Protein 8DVH (pdb70)

Organism: Bacillus subtilis (strain 168) (NCBI:txid224308)

Foldseek 3Di:
DAWAWEKDDDPDQAMATWGKDKDKDFAPPQAAEEEEQADQKDWDDDPVDIDMDGFLAVVLVVLLCLQCVVVVDDNSRIHMYIYGDDDHHDTHQFCSLVRNLNVVCNVVVQGWAPLEYETFHAGNPFFTHADPNVPNRVVNSQVVRRQEYEGAQVPDDPCVVVDPRHHYHHGTGSVVVCVPTGDFDDDPPDPDTDDD/DDFFALWAWEKDADPAQAIAIFTKGKAKDFDPPQAAEEEEQEQQKDWDDDPPDIDMDGFLAVVLVVLLCLLCVVVVDDNSRIHMYMYRPDNHYDGHQFCSLVNSLSVVRNVVVFGWAPLEYETFHAGSPFFTDADPPVPSRVVNSVVVRRQEYEGAQVVDDPVVVVDPRHHYHHGGGSVVVNVVITDD

B-factor: mean 47.38, std 13.87, range [25.39, 100.22]

CATH classification: 3.30.230.10

Solvent-accessible surface area: 19074 Å² total; per-residue (Å²): 76,36,62,0,17,2,13,28,60,141,54,125,118,46,21,34,37,39,99,1,4,1,5,29,43,80,33,74,80,171,20,59,69,39,18,4,17,7,0,56,29,8,33,54,29,65,196,108,169,68,106,164,111,111,1,65,4,81,22,7,8,64,44,0,20,42,2,0,124,99,73,74,24,124,7,60,68,50,22,3,10,0,4,8,39,38,41,121,24,30,56,16,45,21,19,0,0,0,3,0,0,6,0,25,11,22,30,81,167,20,54,26,34,120,49,2,0,1,1,0,58,1,19,97,119,7,67,5,71,59,20,50,27,10,49,12,5,0,115,12,0,89,162,68,45,9,137,54,0,1,0,0,104,112,18,93,81,81,86,7,183,146,40,108,62,18,94,42,31,33,4,111,43,3,95,66,0,3,85,66,0,18,55,75,17,92,63,136,191,101,128,139,115,92,142,122,187,91,58,92,62,0,42,2,15,2,10,28,56,201,45,122,138,65,27,53,47,39,101,0,74,10,56,28,80,88,28,177,117,138,21,59,65,83,20,62,22,20,30,101,87,46,75,80,54,92,186,56,103,39,28,87,9,34,1,38,4,66,6,6,4,37,8,0,29,20,2,0,54,72,71,65,22,123,11,36,71,54,32,2,75,0,35,6,72,83,67,96,110,28,62,14,30,21,20,0,0,0,2,0,0,0,0,28,0,12,23,85,162,43,37,2,26,61,48,0,0,1,0,0,13,1,0,0,54,12,65,4,50,60,22,48,28,10,59,17,5,0,118,9,0,90,164,69,60,9,145,46,0,0,0,0,107,112,17,92,75,76,87,8,174,158,36,116,64,17,92,47,33,33,3,116,42,4,92,73,0,5,103,67,1,44,47,190

Secondary structure (DSSP, 8-state):
-EEEEEEEEETTTEEEEEEEEEEEEE-SSS-EEEEESB--EEEEE-SSSEEEEE-HHHHHHHHHHHHHHHTT--GGGEEEEEE--SSS-B--STTHHHHHHHHHHHHH---B-TTEEE--EE-TTSBEEP-S-HHHHHHHHHHTT-SEEEEEGGG--GGGGG--SSEEEEESBHHHHHHHHBPPPP-TT-SS----/---BTTEEEEEEESSTT-EEEEEEEEEEEE-SSS-EEEEESB-SEEEEE-SSEEEEEE-HHHHHHHHHHHHHHHTT--GGGEEEEEE-TT---B--STTHHHHHHHHHHHHHT-PBPTTEEE--EE-TTSBEEP-S-HHHHHHHHHHTT-SEEEEEGGG--GGGGG--SSEEEEESBHHHHHHHHB--

Radius of gyration: 22.06 Å; Cα contacts (8 Å, |Δi|>4): 918; chains: 2; bounding box: 58×53×51 Å

Structure (mmCIF, N/CA/C/O backbone):
data_8DVH
#
_entry.id   8DVH
#
_cell.length_a   89.892
_cell.length_b   89.892
_cell.length_c   83.950
_cell.angle_alpha   90.000
_cell.angle_beta   90.000
_cell.angle_gamma   120.000
#
_symmetry.space_group_name_H-M   'P 63'
#
loop_
_entity.id
_entity.type
_entity.pdbx_description
1 polymer 'Lon protease 2'
2 non-polymer N-[(1R)-1-(DIHYDROXYBORYL)-3-METHYLBUTYL]-N-(PYRAZIN-2-YLCARBONYL)-L-PHENYLALANINAMIDE
3 non-polymer 'SODIUM ION'
4 water water
#
loop_
_atom_site.group_PDB
_atom_site.id
_atom_site.type_symbol
_atom_site.label_atom_id
_atom_site.label_alt_id
_atom_site.label_comp_id
_atom_site.label_asym_id
_atom_site.label_entity_id
_atom_site.label_seq_id
_atom_site.pdbx_PDB_ins_code
_atom_site.Cartn_x
_atom_site.Cartn_y
_atom_site.Cartn_z
_atom_site.occupancy
_atom_site.B_iso_or_equiv
_atom_site.auth_seq_id
_atom_site.auth_comp_id
_atom_site.auth_asym_id
_atom_site.auth_atom_id
_atom_site.pdbx_PDB_model_num
ATOM 1 N N . VAL A 1 6 ? 27.129 0.262 31.024 1.00 57.47 352 VAL A N 1
ATOM 2 C CA . VAL A 1 6 ? 27.760 0.611 32.336 1.00 53.75 352 VAL A CA 1
ATOM 3 C C . VAL A 1 6 ? 27.994 -0.680 33.141 1.00 53.27 352 VAL A C 1
ATOM 4 O O . VAL A 1 6 ? 27.010 -1.317 33.580 1.00 56.41 352 VAL A O 1
ATOM 8 N N . GLY A 1 7 ? 29.252 -1.054 33.337 1.00 49.57 353 GLY A N 1
ATOM 9 C CA . GLY A 1 7 ? 29.627 -2.329 33.970 1.00 48.08 353 GLY A CA 1
ATOM 10 C C . GLY A 1 7 ? 29.909 -2.127 35.453 1.00 45.21 353 GLY A C 1
ATOM 11 O O . GLY A 1 7 ? 30.210 -0.961 35.878 1.00 41.22 353 GLY A O 1
ATOM 12 N N . ILE A 1 8 ? 29.801 -3.218 36.208 1.00 42.08 354 ILE A N 1
ATOM 13 C CA . ILE A 1 8 ? 30.025 -3.261 37.670 1.00 40.19 354 ILE A CA 1
ATOM 14 C C . ILE A 1 8 ? 31.223 -4.175 37.909 1.00 37.51 354 ILE A C 1
ATOM 15 O O . ILE A 1 8 ? 31.272 -5.290 37.355 1.00 35.80 354 ILE A O 1
ATOM 20 N N . VAL A 1 9 ? 32.115 -3.728 38.784 1.00 34.08 355 VAL A N 1
ATOM 21 C CA . VAL A 1 9 ? 33.139 -4.606 39.372 1.00 33.69 355 VAL A CA 1
ATOM 22 C C . VAL A 1 9 ? 33.000 -4.541 40.895 1.00 32.42 355 VAL A C 1
ATOM 23 O O . VAL A 1 9 ? 32.791 -3.434 41.459 1.00 31.97 355 VAL A O 1
ATOM 27 N N . ASN A 1 10 ? 33.113 -5.698 41.534 1.00 31.57 356 ASN A N 1
ATOM 28 C CA . ASN A 1 10 ? 33.031 -5.840 43.006 1.00 31.36 356 ASN A CA 1
ATOM 29 C C . ASN A 1 10 ? 34.423 -5.620 43.608 1.00 30.37 356 ASN A C 1
ATOM 30 O O . ASN A 1 10 ? 35.280 -6.543 43.520 1.00 30.61 356 ASN A O 1
ATOM 35 N N . GLY A 1 11 ? 34.638 -4.424 44.164 1.00 29.25 357 GLY A N 1
ATOM 36 C CA . GLY A 1 11 ? 35.831 -4.049 44.914 1.00 28.78 357 GLY A CA 1
ATOM 37 C C . GLY A 1 11 ? 35.541 -4.236 46.384 1.00 28.69 357 GLY A C 1
ATOM 38 O O . GLY A 1 11 ? 34.414 -4.572 46.718 1.00 29.38 357 GLY A O 1
ATOM 39 N N . LEU A 1 12 ? 36.543 -4.043 47.196 1.00 28.68 358 LEU A N 1
ATOM 40 C CA . LEU A 1 12 ? 36.522 -4.328 48.650 1.00 28.99 358 LEU A CA 1
ATOM 41 C C . LEU A 1 12 ? 37.234 -3.198 49.371 1.00 29.06 358 LEU A C 1
ATOM 42 O O . LEU A 1 12 ? 38.306 -2.734 48.908 1.00 29.26 358 LEU A O 1
ATOM 47 N N . ALA A 1 13 ? 36.768 -2.880 50.573 1.00 29.89 359 ALA A N 1
ATOM 48 C CA . ALA A 1 13 ? 37.368 -1.823 51.398 1.00 30.52 359 ALA A CA 1
ATOM 49 C C . ALA A 1 13 ? 37.374 -2.284 52.845 1.00 32.01 359 ALA A C 1
ATOM 50 O O . ALA A 1 13 ? 36.580 -3.156 53.194 1.00 31.46 359 ALA A O 1
ATOM 52 N N . VAL A 1 14 ? 38.238 -1.657 53.631 1.00 34.24 360 VAL A N 1
ATOM 53 C CA . VAL A 1 14 ? 38.366 -1.918 55.088 1.00 36.53 360 VAL A CA 1
ATOM 54 C C . VAL A 1 14 ? 38.244 -0.557 55.756 1.00 39.20 360 VAL A C 1
ATOM 55 O O . VAL A 1 14 ? 38.707 0.458 55.180 1.00 37.82 360 VAL A O 1
ATOM 59 N N . TYR A 1 15 ? 37.494 -0.512 56.848 1.00 43.82 361 TYR A N 1
ATOM 60 C CA . TYR A 1 15 ? 37.314 0.711 57.659 1.00 49.09 361 TYR A CA 1
ATOM 61 C C . TYR A 1 15 ? 37.549 0.265 59.095 1.00 51.67 361 TYR A C 1
ATOM 62 O O . TYR A 1 15 ? 36.892 -0.677 59.500 1.00 52.67 361 TYR A O 1
ATOM 71 N N . GLY A 1 16 ? 38.594 0.778 59.734 1.00 58.57 362 GLY A N 1
ATOM 72 C CA . GLY A 1 16 ? 39.057 0.284 61.046 1.00 64.20 362 GLY A CA 1
ATOM 73 C C . GLY A 1 16 ? 39.574 -1.149 60.957 1.00 66.46 362 GLY A C 1
ATOM 74 O O . GLY A 1 16 ? 39.433 -1.829 59.938 1.00 71.23 362 GLY A O 1
ATOM 75 N N . PRO A 1 17 ? 40.107 -1.688 62.071 1.00 71.00 363 PRO A N 1
ATOM 76 C CA . PRO A 1 17 ? 40.955 -2.881 62.023 1.00 69.07 363 PRO A CA 1
ATOM 77 C C . PRO A 1 17 ? 40.341 -4.112 61.333 1.00 66.10 363 PRO A C 1
ATOM 78 O O . PRO A 1 17 ? 41.086 -4.839 60.682 1.00 67.90 363 PRO A O 1
ATOM 82 N N . ASN A 1 18 ? 39.031 -4.345 61.498 1.00 60.26 364 ASN A N 1
ATOM 83 C CA . ASN A 1 18 ? 38.411 -5.659 61.183 1.00 56.53 364 ASN A CA 1
ATOM 84 C C . ASN A 1 18 ? 37.064 -5.533 60.482 1.00 50.52 364 ASN A C 1
ATOM 85 O O . ASN A 1 18 ? 36.377 -6.561 60.446 1.00 49.07 364 ASN A O 1
ATOM 90 N N . SER A 1 19 ? 36.672 -4.356 59.988 1.00 46.80 365 SER A N 1
ATOM 91 C CA . SER A 1 19 ? 35.387 -4.201 59.264 1.00 46.05 365 SER A CA 1
ATOM 92 C C . SER A 1 19 ? 35.688 -4.087 57.757 1.00 42.84 365 SER A C 1
ATOM 93 O O . SER A 1 19 ? 36.572 -3.301 57.393 1.00 41.91 365 SER A O 1
ATOM 96 N N . GLY A 1 20 ? 35.050 -4.921 56.945 1.00 40.30 366 GLY A N 1
ATOM 97 C CA . GLY A 1 20 ? 35.208 -4.888 55.480 1.00 38.50 366 GLY A CA 1
ATOM 98 C C . GLY A 1 20 ? 33.892 -4.496 54.834 1.00 37.27 366 GLY A C 1
ATOM 99 O O . GLY A 1 20 ? 32.800 -4.715 55.445 1.00 36.51 366 GLY A O 1
ATOM 100 N N . SER A 1 21 ? 33.939 -4.086 53.578 1.00 35.65 367 SER A N 1
ATOM 101 C CA . SER A 1 21 ? 32.702 -3.934 52.789 1.00 35.80 367 SER A CA 1
ATOM 102 C C . SER A 1 21 ? 33.015 -4.216 51.322 1.00 34.57 367 SER A C 1
ATOM 103 O O . SER A 1 21 ? 34.160 -4.012 50.898 1.00 32.68 367 SER A O 1
ATOM 106 N N . LEU A 1 22 ? 32.018 -4.681 50.606 1.00 34.67 368 LEU A N 1
ATOM 107 C CA . LEU A 1 22 ? 32.114 -4.885 49.150 1.00 34.68 368 LEU A CA 1
ATOM 108 C C . LEU A 1 22 ? 31.519 -3.628 48.512 1.00 34.69 368 LEU A C 1
ATOM 109 O O . LEU A 1 22 ? 30.484 -3.174 49.006 1.00 34.89 368 LEU A O 1
ATOM 114 N N . LEU A 1 23 ? 32.198 -3.064 47.515 1.00 34.37 369 LEU A N 1
ATOM 115 C CA . LEU A 1 23 ? 31.764 -1.842 46.812 1.00 35.46 369 LEU A CA 1
ATOM 116 C C . LEU A 1 23 ? 31.468 -2.255 45.378 1.00 35.69 369 LEU A C 1
ATOM 117 O O . LEU A 1 23 ? 32.390 -2.824 44.722 1.00 32.91 369 LEU A O 1
ATOM 122 N N . GLU A 1 24 ? 30.273 -1.920 44.901 1.00 35.95 370 GLU A N 1
ATOM 123 C CA . GLU A 1 24 ? 29.893 -2.151 43.494 1.00 37.40 370 GLU A CA 1
ATOM 124 C C . GLU A 1 24 ? 30.369 -0.943 42.697 1.00 35.54 370 GLU A C 1
ATOM 125 O O . GLU A 1 24 ? 29.567 0.006 42.514 1.00 38.40 370 GLU A O 1
ATOM 131 N N . ILE A 1 25 ? 31.595 -1.000 42.193 1.00 32.66 371 ILE A N 1
ATOM 132 C CA . ILE A 1 25 ? 32.227 0.117 41.453 1.00 31.65 371 ILE A CA 1
ATOM 133 C C . ILE A 1 25 ? 31.623 0.152 40.053 1.00 32.34 371 ILE A C 1
ATOM 134 O O . ILE A 1 25 ? 31.647 -0.893 39.378 1.00 33.65 371 ILE A O 1
ATOM 139 N N . GLU A 1 26 ? 31.166 1.318 39.622 1.00 32.77 372 GLU A N 1
ATOM 140 C CA . GLU A 1 26 ? 30.504 1.495 38.307 1.00 33.83 372 GLU A CA 1
ATOM 141 C C . GLU A 1 26 ? 31.520 2.069 37.322 1.00 32.88 372 GLU A C 1
ATOM 142 O O . GLU A 1 26 ? 32.243 3.048 37.654 1.00 30.45 372 GLU A O 1
ATOM 148 N N . VAL A 1 27 ? 31.541 1.536 36.110 1.00 33.11 373 VAL A N 1
ATOM 149 C CA . VAL A 1 27 ? 32.525 1.971 35.097 1.00 34.02 373 VAL A CA 1
ATOM 150 C C . VAL A 1 27 ? 31.755 2.214 33.807 1.00 35.32 373 VAL A C 1
ATOM 151 O O . VAL A 1 27 ? 31.083 1.254 33.329 1.00 35.05 373 VAL A O 1
ATOM 155 N N . SER A 1 28 ? 31.746 3.466 33.367 1.00 34.01 374 SER A N 1
ATOM 156 C CA . SER A 1 28 ? 31.170 3.895 32.079 1.00 35.85 374 SER A CA 1
ATOM 157 C C . SER A 1 28 ? 32.321 4.233 31.148 1.00 36.38 374 SER A C 1
ATOM 158 O O . SER A 1 28 ? 33.199 5.006 31.540 1.00 35.11 374 SER A O 1
ATOM 161 N N . VAL A 1 29 ? 32.316 3.658 29.949 1.00 38.28 375 VAL A N 1
ATOM 162 C CA . VAL A 1 29 ? 33.325 3.969 28.916 1.00 41.43 375 VAL A CA 1
ATOM 163 C C . VAL A 1 29 ? 32.531 4.227 27.633 1.00 43.95 375 VAL A C 1
ATOM 164 O O . VAL A 1 29 ? 31.739 3.361 27.289 1.00 43.14 375 VAL A O 1
ATOM 168 N N . THR A 1 30 ? 32.664 5.412 27.057 1.00 46.93 376 THR A N 1
ATOM 169 C CA . THR A 1 30 ? 31.979 5.829 25.799 1.00 50.26 376 THR A CA 1
ATOM 170 C C . THR A 1 30 ? 33.031 6.386 24.846 1.00 50.60 376 THR A C 1
ATOM 171 O O . THR A 1 30 ? 34.054 6.889 25.327 1.00 49.73 376 THR A O 1
ATOM 175 N N . ALA A 1 31 ? 32.788 6.294 23.535 1.00 54.74 377 ALA A N 1
ATOM 176 C CA . ALA A 1 31 ? 33.638 6.911 22.488 1.00 56.49 377 ALA A CA 1
ATOM 177 C C . ALA A 1 31 ? 33.886 8.381 22.858 1.00 58.43 377 ALA A C 1
ATOM 178 O O . ALA A 1 31 ? 32.917 9.068 23.228 1.00 60.98 377 ALA A O 1
ATOM 180 N N . ALA A 1 32 ? 35.131 8.851 22.806 1.00 60.35 378 ALA A N 1
ATOM 181 C CA . ALA A 1 32 ? 35.511 10.197 23.278 1.00 63.09 378 ALA A CA 1
ATOM 182 C C . ALA A 1 32 ? 34.675 11.263 22.556 1.00 68.44 378 ALA A C 1
ATOM 183 O O . ALA A 1 32 ? 34.570 11.199 21.301 1.00 70.64 378 ALA A O 1
ATOM 185 N N . GLN A 1 33 ? 34.119 12.214 23.318 1.00 71.52 379 GLN A N 1
ATOM 186 C CA . GLN A 1 33 ? 33.296 13.340 22.795 1.00 77.06 379 GLN A CA 1
ATOM 187 C C . GLN A 1 33 ? 34.239 14.360 22.145 1.00 78.97 379 GLN A C 1
ATOM 188 O O . GLN A 1 33 ? 33.832 14.992 21.150 1.00 80.53 379 GLN A O 1
ATOM 194 N N . A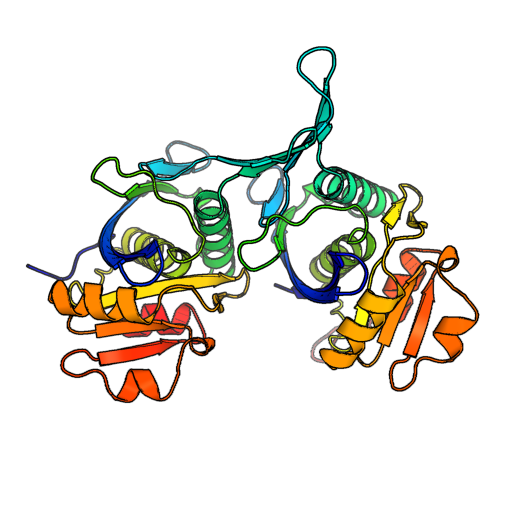SP A 1 34 ? 35.458 14.484 22.677 1.00 77.02 380 ASP A N 1
ATOM 195 C CA . ASP A 1 34 ? 36.495 15.443 22.218 1.00 79.26 380 ASP A CA 1
ATOM 196 C C . ASP A 1 34 ? 37.852 14.723 22.239 1.00 76.95 380 ASP A C 1
ATOM 197 O O . ASP A 1 34 ? 38.001 13.741 21.506 1.00 78.55 380 ASP A O 1
ATOM 202 N N . LYS A 1 35 ? 38.772 15.145 23.103 1.00 76.06 381 LYS A N 1
ATOM 203 C CA . LYS A 1 35 ? 40.139 14.577 23.248 1.00 76.12 381 LYS A CA 1
ATOM 204 C C . LYS A 1 35 ? 40.136 13.371 24.206 1.00 71.20 381 LYS A C 1
ATOM 205 O O . LYS A 1 35 ? 41.234 12.904 24.560 1.00 70.58 381 LYS A O 1
ATOM 211 N N . GLY A 1 36 ? 38.964 12.881 24.624 1.00 66.18 382 GLY A N 1
ATOM 212 C CA . GLY A 1 36 ? 38.855 11.787 25.608 1.00 61.71 382 GLY A CA 1
ATOM 213 C C . GLY A 1 36 ? 39.176 12.273 27.011 1.00 58.61 382 GLY A C 1
ATOM 214 O O . GLY A 1 36 ? 39.697 13.393 27.169 1.00 61.39 382 GLY A O 1
ATOM 215 N N . SER A 1 37 ? 38.877 11.480 28.033 1.00 51.14 383 SER A N 1
ATOM 216 C CA . SER A 1 37 ? 38.907 11.985 29.430 1.00 47.25 383 SER A CA 1
ATOM 217 C C . SER A 1 37 ? 38.795 10.840 30.432 1.00 43.32 383 SER A C 1
ATOM 218 O O . SER A 1 37 ? 38.220 9.806 30.097 1.00 42.53 383 SER A O 1
ATOM 221 N N . ILE A 1 38 ? 39.294 11.085 31.636 1.00 42.72 384 ILE A N 1
ATOM 222 C CA . ILE A 1 38 ? 39.132 10.176 32.800 1.00 40.97 384 ILE A CA 1
ATOM 223 C C . ILE A 1 38 ? 38.481 10.994 33.912 1.00 39.12 384 ILE A C 1
ATOM 224 O O . ILE A 1 38 ? 38.972 12.088 34.213 1.00 39.13 384 ILE A O 1
ATOM 229 N N . ASN A 1 39 ? 37.369 10.514 34.447 1.00 36.75 385 ASN A N 1
ATOM 230 C CA . ASN A 1 39 ? 36.723 11.167 35.608 1.00 36.36 385 ASN A CA 1
ATOM 231 C C . ASN A 1 39 ? 36.407 10.121 36.687 1.00 34.07 385 ASN A C 1
ATOM 232 O O . ASN A 1 39 ? 35.927 9.035 36.348 1.00 33.43 385 ASN A O 1
ATOM 237 N N . ILE A 1 40 ? 36.682 10.435 37.943 1.00 32.69 386 ILE A N 1
ATOM 238 C CA . ILE A 1 40 ? 36.383 9.533 39.071 1.00 32.79 386 ILE A CA 1
ATOM 239 C C . ILE A 1 40 ? 35.510 10.296 40.058 1.00 33.47 386 ILE A C 1
ATOM 240 O O . ILE A 1 40 ? 35.766 11.525 40.283 1.00 35.16 386 ILE A O 1
ATOM 245 N N . THR A 1 41 ? 34.460 9.641 40.544 1.00 31.88 387 THR A N 1
ATOM 246 C CA . THR A 1 41 ? 33.582 10.216 41.580 1.00 32.28 387 THR A CA 1
ATOM 247 C C . THR A 1 41 ? 33.625 9.306 42.790 1.00 30.92 387 THR A C 1
ATOM 248 O O . THR A 1 41 ? 33.738 8.062 42.625 1.00 30.36 387 THR A O 1
ATOM 252 N N . GLY A 1 42 ? 33.601 9.896 43.971 1.00 30.72 388 GLY A N 1
ATOM 253 C CA . GLY A 1 42 ? 33.463 9.111 45.204 1.00 31.70 388 GLY A CA 1
ATOM 254 C C . GLY A 1 42 ? 34.798 8.939 45.913 1.00 31.67 388 GLY A C 1
ATOM 255 O O . GLY A 1 42 ? 34.783 8.248 46.959 1.00 32.03 388 GLY A O 1
ATOM 256 N N . ILE A 1 43 ? 35.898 9.509 45.388 1.00 29.28 389 ILE A N 1
ATOM 257 C CA . ILE A 1 43 ? 37.259 9.278 45.973 1.00 28.49 389 ILE A CA 1
ATOM 258 C C . ILE A 1 43 ? 37.839 10.578 46.552 1.00 27.77 389 ILE A C 1
ATOM 259 O O . ILE A 1 43 ? 37.487 11.684 46.104 1.00 27.00 389 ILE A O 1
ATOM 264 N N . ALA A 1 44 ? 38.686 10.435 47.552 1.00 27.91 390 ALA A N 1
ATOM 265 C CA . ALA A 1 44 ? 39.707 11.442 47.912 1.00 27.97 390 ALA A CA 1
ATOM 266 C C . ALA A 1 44 ? 40.531 11.801 46.673 1.00 28.14 390 ALA A C 1
ATOM 267 O O . ALA A 1 44 ? 40.935 10.896 45.900 1.00 26.93 390 ALA A O 1
ATOM 269 N N . GLU A 1 45 ? 40.827 13.081 46.497 1.00 28.78 391 GLU A N 1
ATOM 270 C CA . GLU A 1 45 ? 41.645 13.524 45.346 1.00 29.59 391 GLU A CA 1
ATOM 271 C C . GLU A 1 45 ? 43.037 13.963 45.808 1.00 28.64 391 GLU A C 1
ATOM 272 O O . GLU A 1 45 ? 43.936 13.792 45.028 1.00 27.25 391 GLU A O 1
ATOM 278 N N . GLU A 1 46 ? 43.190 14.426 47.043 1.00 27.80 392 GLU A N 1
ATOM 279 C CA . GLU A 1 46 ? 44.483 14.958 47.520 1.00 28.39 392 GLU A CA 1
ATOM 280 C C . GLU A 1 46 ? 44.550 14.667 49.011 1.00 28.00 392 GLU A C 1
ATOM 281 O O . GLU A 1 46 ? 43.501 14.697 49.635 1.00 27.01 392 GLU A O 1
ATOM 287 N N . GLU A 1 47 ? 45.750 14.455 49.529 1.00 27.68 393 GLU A N 1
ATOM 288 C CA . GLU A 1 47 ? 45.967 14.193 50.977 1.00 28.73 393 GLU A CA 1
ATOM 289 C C . GLU A 1 47 ? 47.056 15.146 51.435 1.00 28.44 393 GLU A C 1
ATOM 290 O O . GLU A 1 47 ? 47.984 15.359 50.678 1.00 27.02 393 GLU A O 1
ATOM 296 N N . SER A 1 48 ? 46.874 15.761 52.599 1.00 29.42 394 SER A N 1
ATOM 297 C CA . SER A 1 48 ? 47.878 16.568 53.295 1.00 30.61 394 SER A CA 1
ATOM 298 C C . SER A 1 48 ? 48.250 15.821 54.567 1.00 31.52 394 SER A C 1
ATOM 299 O O . SER A 1 48 ? 47.340 15.257 55.206 1.00 30.47 394 SER A O 1
ATOM 302 N N . ILE A 1 49 ? 49.551 15.687 54.805 1.00 32.08 395 ILE A N 1
ATOM 303 C CA . ILE A 1 49 ? 50.079 14.997 56.011 1.00 33.56 395 ILE A CA 1
ATOM 304 C C . ILE A 1 49 ? 51.103 15.901 56.696 1.00 33.24 395 ILE A C 1
ATOM 305 O O . ILE A 1 49 ? 52.047 16.365 56.027 1.00 30.96 395 ILE A O 1
ATOM 310 N N . GLY A 1 50 ? 50.990 16.068 58.010 1.00 34.57 396 GLY A N 1
ATOM 311 C CA . GLY A 1 50 ? 52.065 16.691 58.786 1.00 37.29 396 GLY A CA 1
ATOM 312 C C . GLY A 1 50 ? 51.485 17.661 59.777 1.00 39.99 396 GLY A C 1
ATOM 313 O O . GLY A 1 50 ? 50.457 17.345 60.359 1.00 43.41 396 GLY A O 1
ATOM 314 N N . SER A 1 51 ? 52.147 18.787 59.968 1.00 42.51 397 SER A N 1
ATOM 315 C CA . SER A 1 51 ? 51.762 19.850 60.918 1.00 45.09 397 SER A CA 1
ATOM 316 C C . SER A 1 51 ? 52.048 21.211 60.286 1.00 47.50 397 SER A C 1
ATOM 317 O O . SER A 1 51 ? 52.631 21.265 59.190 1.00 43.90 397 SER A O 1
ATOM 320 N N . GLN A 1 52 ? 51.780 22.263 61.055 1.00 50.25 398 GLN A N 1
ATOM 321 C CA . GLN A 1 52 ? 52.211 23.655 60.788 1.00 53.28 398 GLN A CA 1
ATOM 322 C C . GLN A 1 52 ? 53.688 23.637 60.370 1.00 52.07 398 GLN A C 1
ATOM 323 O O . GLN A 1 52 ? 53.997 24.210 59.281 1.00 52.38 398 GLN A O 1
ATOM 329 N N . SER A 1 53 ? 54.561 22.972 61.141 1.00 47.41 399 SER A N 1
ATOM 330 C CA . SER A 1 53 ? 56.030 23.141 60.990 1.00 45.77 399 SER A CA 1
ATOM 331 C C . SER A 1 53 ? 56.487 22.540 59.657 1.00 42.69 399 SER A C 1
ATOM 332 O O . SER A 1 53 ? 57.290 23.202 58.986 1.00 42.54 399 SER A O 1
ATOM 335 N N . LYS A 1 54 ? 56.009 21.352 59.292 1.00 39.38 400 LYS A N 1
ATOM 336 C CA . LYS A 1 54 ? 56.249 20.770 57.945 1.00 38.15 400 LYS A CA 1
ATOM 337 C C . LYS A 1 54 ? 55.079 19.858 57.558 1.00 35.62 400 LYS A C 1
ATOM 338 O O . LYS A 1 54 ? 54.675 18.972 58.360 1.00 33.94 400 LYS A O 1
ATOM 344 N N . SER A 1 55 ? 54.537 20.043 56.362 1.00 32.08 401 SER A N 1
ATOM 345 C CA . SER A 1 55 ? 53.504 19.143 55.838 1.00 31.09 401 SER A CA 1
ATOM 346 C C . SER A 1 55 ? 53.778 18.966 54.356 1.00 29.62 401 SER A C 1
ATOM 347 O O . SER A 1 55 ? 54.502 19.818 53.779 1.00 28.03 401 SER A O 1
ATOM 350 N N . ILE A 1 56 ? 53.252 17.889 53.809 1.00 29.28 402 ILE A N 1
ATOM 351 C CA . ILE A 1 56 ? 53.304 17.621 52.363 1.00 29.53 402 ILE A CA 1
ATOM 352 C C . ILE A 1 56 ? 51.877 17.483 51.879 1.00 29.41 402 ILE A C 1
ATOM 353 O O . ILE A 1 56 ? 50.956 17.159 52.675 1.00 29.05 402 ILE A O 1
ATOM 358 N N . ARG A 1 57 ? 51.724 17.642 50.585 1.00 28.95 403 ARG A N 1
ATOM 359 C CA . ARG A 1 57 ? 50.457 17.429 49.918 1.00 29.80 403 ARG A CA 1
ATOM 360 C C . ARG A 1 57 ? 50.765 16.519 48.745 1.00 28.97 403 ARG A C 1
ATOM 361 O O . ARG A 1 57 ? 51.836 16.725 48.130 1.00 27.26 403 ARG A O 1
ATOM 369 N N . ARG A 1 58 ? 49.863 15.585 48.474 1.00 28.00 404 ARG A N 1
ATOM 370 C CA . ARG A 1 58 ? 50.042 14.727 47.291 1.00 29.19 404 ARG A CA 1
ATOM 371 C C . ARG A 1 58 ? 48.705 14.343 46.703 1.00 28.73 404 ARG A C 1
ATOM 372 O O . ARG A 1 58 ? 47.640 14.444 47.395 1.00 26.70 404 ARG A O 1
ATOM 380 N N . LYS A 1 59 ? 48.759 13.900 45.457 1.00 29.33 405 LYS A N 1
ATOM 381 C CA . LYS A 1 59 ? 47.612 13.195 44.865 1.00 30.02 405 LYS A CA 1
ATOM 382 C C . LYS A 1 59 ? 47.227 12.075 45.821 1.00 28.34 405 LYS A C 1
ATOM 383 O O . LYS A 1 59 ? 48.101 11.420 46.372 1.00 28.49 405 LYS A O 1
ATOM 389 N N . SER A 1 60 ? 45.942 11.801 45.973 1.00 27.37 406 SER A N 1
ATOM 390 C CA . SER A 1 60 ? 45.512 10.671 46.829 1.00 27.34 406 SER A CA 1
ATOM 391 C C . SER A 1 60 ? 46.069 9.363 46.228 1.00 27.81 406 SER A C 1
ATOM 392 O O . SER A 1 60 ? 46.227 9.293 44.998 1.00 26.82 406 SER A O 1
ATOM 395 N N . MET A 1 61 ? 46.211 8.361 47.066 1.00 27.57 407 MET A N 1
ATOM 396 C CA . MET A 1 61 ? 46.509 6.965 46.631 1.00 29.53 407 MET A CA 1
ATOM 397 C C . MET A 1 61 ? 45.480 6.493 45.615 1.00 28.77 407 MET A C 1
ATOM 398 O O . MET A 1 61 ? 45.875 5.843 44.617 1.00 28.53 407 MET A O 1
ATOM 403 N N . ALA A 1 62 ? 44.193 6.802 45.803 1.00 28.75 408 ALA A N 1
ATOM 404 C CA . ALA A 1 62 ? 43.150 6.435 44.806 1.00 28.64 408 ALA A CA 1
ATOM 405 C C . ALA A 1 62 ? 43.461 7.046 43.438 1.00 28.54 408 ALA A C 1
ATOM 406 O O . ALA A 1 62 ? 43.451 6.336 42.396 1.00 28.08 408 ALA A O 1
ATOM 408 N N . LYS A 1 63 ? 43.695 8.352 43.388 1.00 28.55 409 LYS A N 1
ATOM 409 C CA . LYS A 1 63 ? 44.035 9.028 42.108 1.00 29.35 409 LYS A CA 1
ATOM 410 C C . LYS A 1 63 ? 45.319 8.457 41.481 1.00 28.82 409 LYS A C 1
ATOM 411 O O . LYS A 1 63 ? 45.310 8.226 40.246 1.00 29.40 409 LYS A O 1
ATOM 417 N N . GLY A 1 64 ? 46.377 8.246 42.259 1.00 28.20 410 GLY A N 1
ATOM 418 C CA . GLY A 1 64 ? 47.619 7.589 41.784 1.00 28.70 410 GLY A CA 1
ATOM 419 C C . GLY A 1 64 ? 47.315 6.223 41.197 1.00 29.06 410 GLY A C 1
ATOM 420 O O . GLY A 1 64 ? 47.799 5.908 40.051 1.00 29.10 410 GLY A O 1
ATOM 421 N N . SER A 1 65 ? 46.438 5.468 41.857 1.00 28.53 411 SER A N 1
ATOM 422 C CA . SER A 1 65 ? 46.018 4.110 41.398 1.00 29.49 411 SER A CA 1
ATOM 423 C C . SER A 1 65 ? 45.390 4.186 40.000 1.00 29.08 411 SER A C 1
ATOM 424 O O . SER A 1 65 ? 45.757 3.396 39.118 1.00 29.25 411 SER A O 1
ATOM 427 N N . VAL A 1 66 ? 44.491 5.136 39.787 1.00 29.65 412 VAL A N 1
ATOM 428 C CA . VAL A 1 66 ? 43.879 5.414 38.453 1.00 30.88 412 VAL A CA 1
ATOM 429 C C . VAL A 1 66 ? 44.971 5.697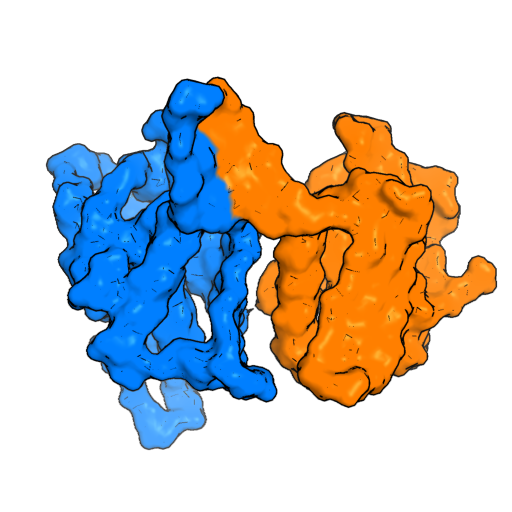 37.407 1.00 30.85 412 VAL A C 1
ATOM 430 O O . VAL A 1 66 ? 44.879 5.170 36.281 1.00 30.41 412 VAL A O 1
ATOM 434 N N . GLU A 1 67 ? 45.953 6.550 37.718 1.00 31.56 413 GLU A N 1
ATOM 435 C CA . GLU A 1 67 ? 47.057 6.853 36.767 1.00 32.95 413 GLU A CA 1
ATOM 436 C C . GLU A 1 67 ? 47.831 5.568 36.420 1.00 32.90 413 GLU A C 1
ATOM 437 O O . GLU A 1 67 ? 48.153 5.344 35.240 1.00 31.88 413 GLU A O 1
ATOM 443 N N . ASN A 1 68 ? 48.145 4.734 37.393 1.00 32.79 414 ASN A N 1
ATOM 444 C CA . ASN A 1 68 ? 48.830 3.443 37.121 1.00 33.54 414 ASN A CA 1
ATOM 445 C C . ASN A 1 68 ? 47.967 2.531 36.240 1.00 34.28 414 ASN A C 1
ATOM 446 O O . ASN A 1 68 ? 48.512 1.872 35.310 1.00 34.13 414 ASN A O 1
ATOM 451 N N . VAL A 1 69 ? 46.657 2.460 36.527 1.00 33.29 415 VAL A N 1
ATOM 452 C CA . VAL A 1 69 ? 45.715 1.680 35.693 1.00 34.08 415 VAL A CA 1
ATOM 453 C C . VAL A 1 69 ? 45.859 2.150 34.246 1.00 35.31 415 VAL A C 1
ATOM 454 O O . VAL A 1 69 ? 46.052 1.289 33.371 1.00 37.09 415 VAL A O 1
ATOM 458 N N . LEU A 1 70 ? 45.744 3.447 33.976 1.00 35.77 416 LEU A N 1
ATOM 459 C CA . LEU A 1 70 ? 45.783 3.945 32.575 1.00 37.07 416 LEU A CA 1
ATOM 460 C C . LEU A 1 70 ? 47.120 3.586 31.915 1.00 37.92 416 LEU A C 1
ATOM 461 O O . LEU A 1 70 ? 47.130 3.283 30.691 1.00 37.13 416 LEU A O 1
ATOM 466 N N . THR A 1 71 ? 48.220 3.633 32.666 1.00 37.47 417 THR A N 1
ATOM 467 C CA . THR A 1 71 ? 49.558 3.318 32.098 1.00 38.86 417 THR A CA 1
ATOM 468 C C . THR A 1 71 ? 49.560 1.837 31.677 1.00 40.30 417 THR A C 1
ATOM 469 O O . THR A 1 71 ? 49.963 1.545 30.542 1.00 40.41 417 THR A O 1
ATOM 473 N N . VAL A 1 72 ? 49.067 0.949 32.533 1.00 40.02 418 VAL A N 1
ATOM 474 C CA . VAL A 1 72 ? 49.004 -0.507 32.252 1.00 41.78 418 VAL A CA 1
ATOM 475 C C . VAL A 1 72 ? 48.196 -0.723 30.973 1.00 43.82 418 VAL A C 1
ATOM 476 O O . VAL A 1 72 ? 48.690 -1.482 30.086 1.00 44.07 418 VAL A O 1
ATOM 480 N N . LEU A 1 73 ? 47.014 -0.102 30.854 1.00 42.72 419 LEU A N 1
ATOM 481 C CA . LEU A 1 73 ? 46.151 -0.337 29.672 1.00 44.97 419 LEU A CA 1
ATOM 482 C C . LEU A 1 73 ? 46.908 0.132 28.420 1.00 48.91 419 LEU A C 1
ATOM 483 O O . LEU A 1 73 ? 46.780 -0.551 27.372 1.00 48.09 419 LEU A O 1
ATOM 488 N N . ARG A 1 74 ? 47.671 1.226 28.538 1.00 50.73 420 ARG A N 1
ATOM 489 C CA . ARG A 1 74 ? 48.562 1.761 27.477 1.00 56.29 420 ARG A CA 1
ATOM 490 C C . ARG A 1 74 ? 49.624 0.711 27.136 1.00 57.50 420 ARG A C 1
ATOM 491 O O . ARG A 1 74 ? 49.681 0.338 25.984 1.00 58.90 420 ARG A O 1
ATOM 499 N N . THR A 1 75 ? 50.368 0.185 28.109 1.00 59.32 421 THR A N 1
ATOM 500 C CA . THR A 1 75 ? 51.383 -0.874 27.862 1.00 60.73 421 THR A CA 1
ATOM 501 C C . THR A 1 75 ? 50.723 -2.130 27.244 1.00 63.38 421 THR A C 1
ATOM 502 O O . THR A 1 75 ? 51.466 -2.919 26.596 1.00 63.88 421 THR A O 1
ATOM 506 N N . MET A 1 76 ? 49.401 -2.311 27.362 1.00 59.85 422 MET A N 1
ATOM 507 C CA . MET A 1 76 ? 48.681 -3.493 26.798 1.00 59.61 422 MET A CA 1
ATOM 508 C C . MET A 1 76 ? 48.080 -3.177 25.424 1.00 61.83 422 MET A C 1
ATOM 509 O O . MET A 1 76 ? 47.358 -4.033 24.864 1.00 60.23 422 MET A O 1
ATOM 514 N N . GLY A 1 77 ? 48.386 -2.004 24.878 1.00 63.54 423 GLY A N 1
ATOM 515 C CA . GLY A 1 77 ? 48.052 -1.674 23.483 1.00 65.56 423 GLY A CA 1
ATOM 516 C C . GLY A 1 77 ? 46.665 -1.085 23.376 1.00 65.39 423 GLY A C 1
ATOM 517 O O . GLY A 1 77 ? 46.196 -0.930 22.249 1.00 63.58 423 GLY A O 1
ATOM 518 N N . MET A 1 78 ? 46.020 -0.763 24.504 1.00 62.02 424 MET A N 1
ATOM 519 C CA . MET A 1 78 ? 44.767 0.038 24.497 1.00 62.31 424 MET A CA 1
ATOM 520 C C . MET A 1 78 ? 45.152 1.518 24.521 1.00 60.90 424 MET A C 1
ATOM 521 O O . MET A 1 78 ? 46.307 1.833 24.879 1.00 63.60 424 MET A O 1
ATOM 526 N N . LYS A 1 79 ? 44.236 2.381 24.098 1.00 60.92 425 LYS A N 1
ATOM 527 C CA . LYS A 1 79 ? 44.437 3.846 24.020 1.00 62.52 425 LYS A CA 1
ATOM 528 C C . LYS A 1 79 ? 43.312 4.482 24.817 1.00 61.37 425 LYS A C 1
ATOM 529 O O . LYS A 1 79 ? 42.303 4.887 24.252 1.00 58.80 425 LYS A O 1
ATOM 535 N N . PRO A 1 80 ? 43.445 4.571 26.162 1.00 60.19 426 PRO A N 1
ATOM 536 C CA . PRO A 1 80 ? 42.378 5.124 27.000 1.00 57.51 426 PRO A CA 1
ATOM 537 C C . PRO A 1 80 ? 41.923 6.524 26.547 1.00 56.97 426 PRO A C 1
ATOM 538 O O . PRO A 1 80 ? 40.761 6.838 26.757 1.00 54.00 426 PRO A O 1
ATOM 542 N N . SER A 1 81 ? 42.794 7.300 25.881 1.00 57.13 427 SER A N 1
ATOM 543 C CA . SER A 1 81 ? 42.470 8.663 25.365 1.00 56.60 427 SER A CA 1
ATOM 544 C C . SER A 1 81 ? 41.508 8.606 24.155 1.00 55.62 427 SER A C 1
ATOM 545 O O . SER A 1 81 ? 41.068 9.663 23.697 1.00 55.81 427 SER A O 1
ATOM 548 N N . ASP A 1 82 ? 41.132 7.420 23.681 1.00 54.42 428 ASP A N 1
ATOM 549 C CA . ASP A 1 82 ? 40.042 7.236 22.680 1.00 53.69 428 ASP A CA 1
ATOM 550 C C . ASP A 1 82 ? 38.667 7.330 23.348 1.00 52.78 428 ASP A C 1
ATOM 551 O O . ASP A 1 82 ? 37.657 7.287 22.622 1.00 50.91 428 ASP A O 1
ATOM 556 N N . TYR A 1 83 ? 38.614 7.428 24.688 1.00 49.94 429 TYR A N 1
ATOM 557 C CA . TYR A 1 83 ? 37.364 7.255 25.465 1.00 50.60 429 TYR A CA 1
ATOM 558 C C . TYR A 1 83 ? 37.168 8.374 26.499 1.00 48.24 429 TYR A C 1
ATOM 559 O O . TYR A 1 83 ? 38.131 8.958 26.995 1.00 47.73 429 TYR A O 1
ATOM 568 N N . ASP A 1 84 ? 35.908 8.647 26.814 1.00 47.78 430 ASP A N 1
ATOM 569 C CA . ASP A 1 84 ? 35.503 9.318 28.077 1.00 45.80 430 ASP A CA 1
ATOM 570 C C . ASP A 1 84 ? 35.151 8.198 29.067 1.00 42.14 430 ASP A C 1
ATOM 571 O O . ASP A 1 84 ? 34.217 7.399 28.813 1.00 42.33 430 ASP A O 1
ATOM 576 N N . ILE A 1 85 ? 35.915 8.122 30.145 1.00 39.07 431 ILE A N 1
ATOM 577 C CA . ILE A 1 85 ? 35.851 7.022 31.142 1.00 35.29 431 ILE A CA 1
ATOM 578 C C . ILE A 1 85 ? 35.420 7.687 32.442 1.00 33.51 431 ILE A C 1
ATOM 579 O O . ILE A 1 85 ? 36.008 8.725 32.797 1.00 33.12 431 ILE A O 1
ATOM 584 N N . HIS A 1 86 ? 34.360 7.181 33.032 1.00 32.02 432 HIS A N 1
ATOM 585 C CA . HIS A 1 86 ? 33.846 7.672 34.327 1.00 31.14 432 HIS A CA 1
ATOM 586 C C . HIS A 1 86 ? 33.705 6.455 35.222 1.00 30.73 432 HIS A C 1
ATOM 587 O O . HIS A 1 86 ? 32.952 5.504 34.869 1.00 30.54 432 HIS A O 1
ATOM 594 N N . ILE A 1 87 ? 34.377 6.506 36.351 1.00 29.87 433 ILE A N 1
ATOM 595 C CA . ILE A 1 87 ? 34.277 5.479 37.408 1.00 29.89 433 ILE A CA 1
ATOM 596 C C . ILE A 1 87 ? 33.624 6.149 38.602 1.00 28.99 433 ILE A C 1
ATOM 597 O O . ILE A 1 87 ? 34.073 7.251 38.943 1.00 30.04 433 ILE A O 1
ATOM 602 N N . ASN A 1 88 ? 32.604 5.517 39.156 1.00 28.80 434 ASN A N 1
ATOM 603 C CA . ASN A 1 88 ? 31.831 6.008 40.299 1.00 29.50 434 ASN A CA 1
ATOM 604 C C . ASN A 1 88 ? 31.934 4.976 41.421 1.00 30.23 434 ASN A C 1
ATOM 605 O O . ASN A 1 88 ? 31.573 3.805 41.217 1.00 30.12 434 ASN A O 1
ATOM 610 N N . PHE A 1 89 ? 32.397 5.426 42.571 1.00 31.73 435 PHE A N 1
ATOM 611 C CA . PHE A 1 89 ? 32.471 4.691 43.849 1.00 33.88 435 PHE A CA 1
ATOM 612 C C . PHE A 1 89 ? 31.248 5.154 44.634 1.00 39.34 435 PHE A C 1
ATOM 613 O O . PHE A 1 89 ? 31.130 6.317 44.951 1.00 36.32 435 PHE A O 1
ATOM 621 N N . PRO A 1 90 ? 30.209 4.310 44.808 1.00 47.99 436 PRO A N 1
ATOM 622 C CA . PRO A 1 90 ? 28.884 4.804 45.195 1.00 50.32 436 PRO A CA 1
ATOM 623 C C . PRO A 1 90 ? 28.789 5.285 46.650 1.00 54.43 436 PRO A C 1
ATOM 624 O O . PRO A 1 90 ? 29.653 4.883 47.430 1.00 47.61 436 PRO A O 1
ATOM 628 N N . GLY A 1 91 ? 27.737 6.075 46.956 1.00 56.83 437 GLY A N 1
ATOM 629 C CA . GLY A 1 91 ? 27.432 6.610 48.298 1.00 61.64 437 GLY A CA 1
ATOM 630 C C . GLY A 1 91 ? 28.144 7.922 48.587 1.00 63.51 437 GLY A C 1
ATOM 631 O O . GLY A 1 91 ? 28.273 8.748 47.676 1.00 68.93 437 GLY A O 1
ATOM 632 N N . GLY A 1 92 ? 28.591 8.117 49.826 1.00 66.61 438 GLY A N 1
ATOM 633 C CA . GLY A 1 92 ? 28.891 9.468 50.346 1.00 64.62 438 GLY A CA 1
ATOM 634 C C . GLY A 1 92 ? 30.019 9.478 51.357 1.00 62.38 438 GLY A C 1
ATOM 635 O O . GLY A 1 92 ? 30.108 10.417 52.163 1.00 63.42 438 GLY A O 1
ATOM 636 N N . ILE A 1 93 ? 30.899 8.497 51.272 1.00 59.10 439 ILE A N 1
ATOM 637 C CA . ILE A 1 93 ? 32.125 8.436 52.103 1.00 54.84 439 ILE A CA 1
ATOM 638 C C . ILE A 1 93 ? 33.294 8.649 51.145 1.00 49.76 439 ILE A C 1
ATOM 639 O O . ILE A 1 93 ? 33.253 8.219 49.987 1.00 47.12 439 ILE A O 1
ATOM 644 N N . PRO A 1 94 ? 34.317 9.443 51.511 1.00 47.06 440 PRO A N 1
ATOM 645 C CA . PRO A 1 94 ? 35.451 9.625 50.626 1.00 46.52 440 PRO A CA 1
ATOM 646 C C . PRO A 1 94 ? 36.225 8.300 50.751 1.00 43.64 440 PRO A C 1
ATOM 647 O O . PRO A 1 94 ? 36.408 7.771 51.818 1.00 46.35 440 PRO A O 1
ATOM 651 N N . ILE A 1 95 ? 36.483 7.661 49.648 1.00 38.77 441 ILE A N 1
ATOM 652 C CA . ILE A 1 95 ? 37.266 6.412 49.737 1.00 36.86 441 ILE A CA 1
ATOM 653 C C . ILE A 1 95 ? 38.659 6.764 49.207 1.00 32.66 441 ILE A C 1
ATOM 654 O O . ILE A 1 95 ? 38.781 7.643 48.315 1.00 29.71 441 ILE A O 1
ATOM 659 N N . ASP A 1 96 ? 39.663 6.093 49.736 1.00 30.85 442 ASP A N 1
ATOM 660 C CA . ASP A 1 96 ? 41.073 6.313 49.353 1.00 30.10 442 ASP A CA 1
ATOM 661 C C . ASP A 1 96 ? 41.798 4.976 49.374 1.00 29.48 442 ASP A C 1
ATOM 662 O O . ASP A 1 96 ? 41.276 4.036 49.981 1.00 29.88 442 ASP A O 1
ATOM 667 N N . GLY A 1 97 ? 42.983 4.928 48.780 1.00 28.69 443 GLY A N 1
ATOM 668 C CA . GLY A 1 97 ? 43.802 3.713 48.803 1.00 28.71 443 GLY A CA 1
ATOM 669 C C . GLY A 1 97 ? 44.180 3.259 47.412 1.00 28.44 443 GLY A C 1
ATOM 670 O O . GLY A 1 97 ? 43.527 3.583 46.421 1.00 28.04 443 GLY A O 1
ATOM 671 N N . PRO A 1 98 ? 45.276 2.481 47.317 1.00 28.62 444 PRO A N 1
ATOM 672 C CA . PRO A 1 98 ? 45.733 1.901 46.070 1.00 28.60 444 PRO A CA 1
ATOM 673 C C . PRO A 1 98 ? 45.112 0.545 45.728 1.00 28.97 444 PRO A C 1
ATOM 674 O O . PRO A 1 98 ? 45.370 0.045 44.625 1.00 28.45 444 PRO A O 1
ATOM 678 N N . SER A 1 99 ? 44.284 -0.006 46.605 1.00 29.73 445 SER A N 1
ATOM 679 C CA . SER A 1 99 ? 43.911 -1.444 46.505 1.00 30.76 445 SER A CA 1
ATOM 680 C C . SER A 1 99 ? 42.813 -1.724 45.443 1.00 30.08 445 SER A C 1
ATOM 681 O O . SER A 1 99 ? 42.533 -2.912 45.171 1.00 29.58 445 SER A O 1
ATOM 684 N N . ALA A 1 100 ? 42.176 -0.714 44.845 1.00 28.94 446 ALA A N 1
ATOM 685 C CA . ALA A 1 100 ? 41.171 -0.951 43.780 1.00 29.10 446 ALA A CA 1
ATOM 686 C C . ALA A 1 100 ? 41.841 -0.907 42.415 1.00 30.30 446 ALA A C 1
ATOM 687 O O . ALA A 1 100 ? 41.095 -0.907 41.395 1.00 29.00 446 ALA A O 1
ATOM 689 N N . GLY A 1 101 ? 43.186 -0.883 42.339 1.00 28.58 447 GLY A N 1
ATOM 690 C CA . GLY A 1 101 ? 43.839 -0.860 41.013 1.00 29.41 447 GLY A CA 1
ATOM 691 C C . GLY A 1 101 ? 43.343 -1.951 40.070 1.00 30.17 447 GLY A C 1
ATOM 692 O O . GLY A 1 101 ? 42.990 -1.614 38.913 1.00 30.88 447 GLY A O 1
ATOM 693 N N . ILE A 1 102 ? 43.332 -3.219 40.485 1.00 31.62 448 ILE A N 1
ATOM 694 C CA . ILE A 1 102 ? 42.968 -4.345 39.572 1.00 32.73 448 ILE A CA 1
ATOM 695 C C . ILE A 1 102 ? 41.463 -4.283 39.241 1.00 31.94 448 ILE A C 1
ATOM 696 O O . ILE A 1 102 ? 41.103 -4.570 38.073 1.00 31.78 448 ILE A O 1
ATOM 701 N N . ALA A 1 103 ? 40.593 -3.906 40.183 1.00 29.64 449 ALA A N 1
ATOM 702 C CA . ALA A 1 103 ? 39.148 -3.675 39.923 1.00 30.21 449 ALA A CA 1
ATOM 703 C C . ALA A 1 103 ? 38.947 -2.605 38.844 1.00 30.69 449 ALA A C 1
ATOM 704 O O . ALA A 1 103 ? 38.160 -2.871 37.886 1.00 31.79 449 ALA A O 1
ATOM 706 N N . MET A 1 104 ? 39.599 -1.448 38.957 1.00 29.46 450 MET A N 1
ATOM 707 C CA . MET A 1 104 ? 39.363 -0.358 37.976 1.00 30.23 450 MET A CA 1
ATOM 708 C C . MET A 1 104 ? 39.903 -0.808 36.608 1.00 31.58 450 MET A C 1
ATOM 709 O O . MET A 1 104 ? 39.211 -0.538 35.569 1.00 30.92 450 MET A O 1
ATOM 714 N N . ALA A 1 105 ? 41.053 -1.470 36.583 1.00 31.17 451 ALA A N 1
ATOM 715 C CA . ALA A 1 105 ? 41.670 -1.906 35.300 1.00 32.52 451 ALA A CA 1
ATOM 716 C C . ALA A 1 105 ? 40.774 -2.958 34.635 1.00 34.40 451 ALA A C 1
ATOM 717 O O . ALA A 1 105 ? 40.555 -2.877 33.410 1.00 37.13 451 ALA A O 1
ATOM 719 N N . ALA A 1 106 ? 40.290 -3.933 35.394 1.00 34.75 452 ALA A N 1
ATOM 720 C CA . ALA A 1 106 ? 39.349 -4.959 34.886 1.00 37.06 452 ALA A CA 1
ATOM 721 C C . ALA A 1 106 ? 38.072 -4.306 34.345 1.00 38.46 452 ALA A C 1
ATOM 722 O O . ALA A 1 106 ? 37.624 -4.688 33.216 1.00 39.67 452 ALA A O 1
ATOM 724 N N . GLY A 1 107 ? 37.487 -3.371 35.099 1.00 37.01 453 GLY A N 1
ATOM 725 C CA . GLY A 1 107 ? 36.252 -2.677 34.702 1.00 36.95 453 GLY A CA 1
ATOM 726 C C . GLY A 1 107 ? 36.447 -1.926 33.395 1.00 38.48 453 GLY A C 1
ATOM 727 O O . GLY A 1 107 ? 35.560 -2.039 32.491 1.00 37.26 453 GLY A O 1
ATOM 728 N N . ILE A 1 108 ? 37.558 -1.201 33.242 1.00 37.28 454 ILE A N 1
ATOM 729 C CA . ILE A 1 108 ? 37.824 -0.484 31.960 1.00 39.29 454 ILE A CA 1
ATOM 730 C C . ILE A 1 108 ? 38.038 -1.509 30.839 1.00 42.52 454 ILE A C 1
ATOM 731 O O . ILE A 1 108 ? 37.422 -1.332 29.769 1.00 43.51 454 ILE A O 1
ATOM 736 N N . PHE A 1 109 ? 38.885 -2.521 31.057 1.00 43.99 455 PHE A N 1
ATOM 737 C CA . PHE A 1 109 ? 39.156 -3.582 30.054 1.00 46.37 455 PHE A CA 1
ATOM 738 C C . PHE A 1 109 ? 37.842 -4.140 29.519 1.00 49.37 455 PHE A C 1
ATOM 739 O O . PHE A 1 109 ? 37.624 -4.190 28.278 1.00 48.71 455 PHE A O 1
ATOM 747 N N . SER A 1 110 ? 36.998 -4.569 30.460 1.00 49.32 456 SER A N 1
ATOM 748 C CA . SER A 1 110 ? 35.694 -5.213 30.215 1.00 52.06 456 SER A CA 1
ATOM 749 C C . SER A 1 110 ? 34.821 -4.279 29.382 1.00 54.64 456 SER A C 1
ATOM 750 O O . SER A 1 110 ? 34.198 -4.774 28.409 1.00 58.70 456 SER A O 1
ATOM 753 N N . ALA A 1 111 ? 34.801 -2.993 29.713 1.00 53.78 457 ALA A N 1
ATOM 754 C CA . ALA A 1 111 ? 33.968 -1.977 29.038 1.00 55.59 457 ALA A CA 1
ATOM 755 C C . ALA A 1 111 ? 34.485 -1.745 27.607 1.00 60.18 457 ALA A C 1
ATOM 756 O O . ALA A 1 111 ? 33.664 -1.734 26.650 1.00 61.61 457 ALA A O 1
ATOM 758 N N . ILE A 1 112 ? 35.803 -1.649 27.430 1.00 59.96 458 ILE A N 1
ATOM 759 C CA . ILE A 1 112 ? 36.413 -1.414 26.090 1.00 61.20 458 ILE A CA 1
ATOM 760 C C . ILE A 1 112 ? 36.118 -2.609 25.170 1.00 64.54 458 ILE A C 1
ATOM 761 O O . ILE A 1 112 ? 35.665 -2.377 24.027 1.00 66.33 458 ILE A O 1
ATOM 766 N N . HIS A 1 113 ? 36.348 -3.832 25.643 1.00 64.10 459 HIS A N 1
ATOM 767 C CA . HIS A 1 113 ? 36.210 -5.077 24.845 1.00 66.19 459 HIS A CA 1
ATOM 768 C C . HIS A 1 113 ? 34.785 -5.647 24.951 1.00 67.72 459 HIS A C 1
ATOM 769 O O . HIS A 1 113 ? 34.514 -6.649 24.297 1.00 71.97 459 HIS A O 1
ATOM 776 N N . LYS A 1 114 ? 33.915 -5.054 25.769 1.00 69.94 460 LYS A N 1
ATOM 777 C CA . LYS A 1 114 ? 32.545 -5.547 26.082 1.00 71.86 460 LYS A CA 1
ATOM 778 C C . LYS A 1 114 ? 32.586 -6.851 26.913 1.00 72.86 460 LYS A C 1
ATOM 779 O O . LYS A 1 114 ? 31.641 -7.073 27.713 1.00 73.96 460 LYS A O 1
ATOM 785 N N . ILE A 1 115 ? 33.641 -7.668 26.780 1.00 70.75 461 ILE A N 1
ATOM 786 C CA . ILE A 1 115 ? 33.782 -8.994 27.458 1.00 68.49 461 ILE A CA 1
ATOM 787 C C . ILE A 1 115 ? 33.402 -8.825 28.926 1.00 66.52 461 ILE A C 1
ATOM 788 O O . ILE A 1 115 ? 34.200 -8.288 29.695 1.00 66.25 461 ILE A O 1
ATOM 793 N N . PRO A 1 116 ? 32.194 -9.239 29.374 1.00 65.54 462 PRO A N 1
ATOM 794 C CA . PRO A 1 116 ? 31.690 -8.832 30.688 1.00 61.57 462 PRO A CA 1
ATOM 795 C C . PRO A 1 116 ? 32.297 -9.604 31.868 1.00 59.72 462 PRO A C 1
ATOM 796 O O . PRO A 1 116 ? 33.034 -10.585 31.654 1.00 58.74 462 PRO A O 1
ATOM 800 N N . ILE A 1 117 ? 32.016 -9.110 33.082 1.00 56.54 463 ILE A N 1
ATOM 801 C CA . ILE A 1 117 ? 32.712 -9.534 34.336 1.00 53.82 463 ILE A CA 1
ATOM 802 C C . ILE A 1 117 ? 31.760 -10.409 35.138 1.00 51.46 463 ILE A C 1
ATOM 803 O O . ILE A 1 117 ? 30.629 -9.950 35.414 1.00 52.18 463 ILE A O 1
ATOM 808 N N . ASP A 1 118 ? 32.253 -11.589 35.511 1.00 49.48 464 ASP A N 1
ATOM 809 C CA . ASP A 1 118 ? 31.628 -12.517 36.480 1.00 50.54 464 ASP A CA 1
ATOM 810 C C . ASP A 1 118 ? 31.216 -11.714 37.712 1.00 49.27 464 ASP A C 1
ATOM 811 O O . ASP A 1 118 ? 32.086 -11.202 38.411 1.00 53.24 464 ASP A O 1
ATOM 816 N N . ASN A 1 119 ? 29.920 -11.600 37.935 1.00 48.30 465 ASN A N 1
ATOM 817 C CA . ASN A 1 119 ? 29.306 -10.799 39.015 1.00 46.76 465 ASN A CA 1
ATOM 818 C C . ASN A 1 119 ? 29.462 -11.525 40.357 1.00 44.23 465 ASN A C 1
ATOM 819 O O . ASN A 1 119 ? 29.103 -10.914 41.349 1.00 41.90 465 ASN A O 1
ATOM 824 N N . THR A 1 120 ? 29.919 -12.789 40.384 1.00 42.08 466 THR A N 1
ATOM 825 C CA . THR A 1 120 ? 30.068 -13.578 41.634 1.00 41.60 466 THR A CA 1
ATOM 826 C C . THR A 1 120 ? 31.474 -13.365 42.205 1.00 39.95 466 THR A C 1
ATOM 827 O O . THR A 1 120 ? 31.763 -13.933 43.262 1.00 40.04 466 THR A O 1
ATOM 831 N N . VAL A 1 121 ? 32.316 -12.583 41.517 1.00 40.13 467 VAL A N 1
ATOM 832 C CA . VAL A 1 121 ? 33.747 -12.379 41.878 1.00 39.27 467 VAL A CA 1
ATOM 833 C C . VAL A 1 121 ? 33.910 -10.992 42.506 1.00 36.78 467 VAL A C 1
ATOM 834 O O . VAL A 1 121 ? 33.410 -10.015 41.981 1.00 35.95 467 VAL A O 1
ATOM 838 N N . ALA A 1 122 ? 34.652 -10.918 43.592 1.00 36.48 468 ALA A N 1
ATOM 839 C CA . ALA A 1 122 ? 35.134 -9.641 44.156 1.00 34.45 468 ALA A CA 1
ATOM 840 C C . ALA A 1 122 ? 36.660 -9.652 44.124 1.00 34.37 468 ALA A C 1
ATOM 841 O O . ALA A 1 122 ? 37.261 -10.742 43.994 1.00 34.85 468 ALA A O 1
ATOM 843 N N . MET A 1 123 ? 37.304 -8.497 44.285 1.00 33.26 469 MET A N 1
ATOM 844 C CA . MET A 1 123 ? 38.764 -8.456 44.120 1.00 33.10 469 MET A CA 1
ATOM 845 C C . MET A 1 123 ? 39.350 -7.253 44.838 1.00 31.56 469 MET A C 1
ATOM 846 O O . MET A 1 123 ? 38.618 -6.273 45.083 1.00 30.93 469 MET A O 1
ATOM 851 N N . THR A 1 124 ? 40.632 -7.371 45.133 1.00 30.82 470 THR A N 1
ATOM 852 C CA . THR A 1 124 ? 41.445 -6.346 45.798 1.00 30.64 470 THR A CA 1
ATOM 853 C C . THR A 1 124 ? 42.893 -6.563 45.383 1.00 31.09 470 THR A C 1
ATOM 854 O O . THR A 1 124 ? 43.357 -7.755 45.337 1.00 31.23 470 THR A O 1
ATOM 858 N N . GLY A 1 125 ? 43.590 -5.472 45.082 1.00 29.81 471 GLY A N 1
ATOM 859 C CA . GLY A 1 125 ? 45.006 -5.553 44.696 1.00 31.17 471 GLY A CA 1
ATOM 860 C C . GLY A 1 125 ? 45.519 -4.265 44.107 1.00 30.73 471 GLY A C 1
ATOM 861 O O . GLY A 1 125 ? 44.834 -3.679 43.225 1.00 29.74 471 GLY A O 1
ATOM 862 N N . GLU A 1 126 ? 46.690 -3.805 44.561 1.00 31.15 472 GLU A N 1
ATOM 863 C CA . GLU A 1 126 ? 47.362 -2.643 43.942 1.00 30.70 472 GLU A CA 1
ATOM 864 C C . GLU A 1 126 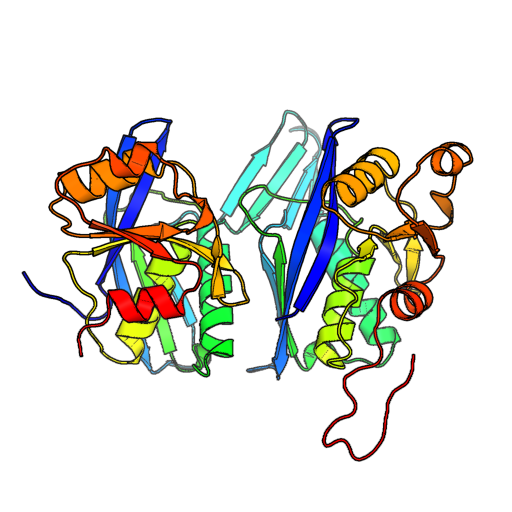? 47.912 -3.078 42.571 1.00 31.83 472 GLU A C 1
ATOM 865 O O . GLU A 1 126 ? 48.254 -4.260 42.423 1.00 35.73 472 GLU A O 1
ATOM 871 N N . ILE A 1 127 ? 47.902 -2.230 41.553 1.00 32.67 473 ILE A N 1
ATOM 872 C CA . ILE A 1 127 ? 48.456 -2.595 40.204 1.00 33.66 473 ILE A CA 1
ATOM 873 C C . ILE A 1 127 ? 49.755 -1.795 39.988 1.00 34.72 473 ILE A C 1
ATOM 874 O O . ILE A 1 127 ? 49.773 -0.586 40.233 1.00 34.04 473 ILE A O 1
ATOM 879 N N . SER A 1 128 ? 50.802 -2.467 39.532 1.00 37.14 474 SER A N 1
ATOM 880 C CA . SER A 1 128 ? 52.063 -1.757 39.236 1.00 38.44 474 SER A CA 1
ATOM 881 C C . SER A 1 128 ? 52.092 -1.390 37.754 1.00 39.90 474 SER A C 1
ATOM 882 O O . SER A 1 128 ? 51.222 -1.830 37.021 1.00 39.60 474 SER A O 1
ATOM 885 N N . LEU A 1 129 ? 53.072 -0.604 37.327 1.00 39.19 475 LEU A N 1
ATOM 886 C CA . LEU A 1 129 ? 53.138 -0.181 35.911 1.00 40.89 475 LEU A CA 1
ATOM 887 C C . LEU A 1 129 ? 53.358 -1.385 34.979 1.00 43.36 475 LEU A C 1
ATOM 888 O O . LEU A 1 129 ? 52.935 -1.302 33.862 1.00 44.64 475 LEU A O 1
ATOM 893 N N . ASN A 1 130 ? 54.069 -2.413 35.450 1.00 45.96 476 ASN A N 1
ATOM 894 C CA . ASN A 1 130 ? 54.347 -3.616 34.617 1.00 51.75 476 ASN A CA 1
ATOM 895 C C . ASN A 1 130 ? 53.152 -4.574 34.678 1.00 50.48 476 ASN A C 1
ATOM 896 O O . ASN A 1 130 ? 53.214 -5.633 34.044 1.00 51.61 476 ASN A O 1
ATOM 901 N N . GLY A 1 131 ? 52.102 -4.178 35.396 1.00 47.46 477 GLY A N 1
ATOM 902 C CA . GLY A 1 131 ? 50.871 -4.964 35.504 1.00 46.33 477 GLY A CA 1
ATOM 903 C C . GLY A 1 131 ? 50.981 -6.072 36.524 1.00 46.05 477 GLY A C 1
ATOM 904 O O . GLY A 1 131 ? 50.123 -6.957 36.514 1.00 48.06 477 GLY A O 1
ATOM 905 N N . LEU A 1 132 ? 51.945 -6.021 37.432 1.00 45.75 478 LEU A N 1
ATOM 906 C CA . LEU A 1 132 ? 51.976 -6.957 38.589 1.00 46.17 478 LEU A CA 1
ATOM 907 C C . LEU A 1 132 ? 50.914 -6.517 39.604 1.00 44.98 478 LEU A C 1
ATOM 908 O O . LEU A 1 132 ? 50.587 -5.315 39.648 1.00 42.71 478 LEU A O 1
ATOM 913 N N . VAL A 1 133 ? 50.420 -7.470 40.388 1.00 43.94 479 VAL A N 1
ATOM 914 C CA . VAL A 1 133 ? 49.422 -7.238 41.463 1.00 41.52 479 VAL A CA 1
ATOM 915 C C . VAL A 1 133 ? 50.172 -7.239 42.790 1.00 41.20 479 VAL A C 1
ATOM 916 O O . VAL A 1 133 ? 50.734 -8.290 43.167 1.00 43.86 479 VAL A O 1
ATOM 920 N N . LYS A 1 134 ? 50.141 -6.105 43.481 1.00 39.61 480 LYS A N 1
ATOM 921 C CA . LYS A 1 134 ? 50.960 -5.815 44.683 1.00 40.59 480 LYS A CA 1
ATOM 922 C C . LYS A 1 134 ? 50.120 -6.020 45.932 1.00 38.34 480 LYS A C 1
ATOM 923 O O . LYS A 1 134 ? 48.905 -5.871 45.904 1.00 36.72 480 LYS A O 1
ATOM 929 N N . PRO A 1 135 ? 50.743 -6.400 47.070 1.00 39.59 481 PRO A N 1
ATOM 930 C CA . PRO A 1 135 ? 49.988 -6.703 48.282 1.00 38.07 481 PRO A CA 1
ATOM 931 C C . PRO A 1 135 ? 49.187 -5.499 48.796 1.00 36.69 481 PRO A C 1
ATOM 932 O O . PRO A 1 135 ? 49.553 -4.329 48.559 1.00 37.03 481 PRO A O 1
ATOM 936 N N . ILE A 1 136 ? 48.077 -5.807 49.476 1.00 35.37 482 ILE A N 1
ATOM 937 C CA . ILE A 1 136 ? 47.148 -4.788 50.039 1.00 34.51 482 ILE A CA 1
ATOM 938 C C . ILE A 1 136 ? 46.978 -5.055 51.537 1.00 34.23 482 ILE A C 1
ATOM 939 O O . ILE A 1 136 ? 47.567 -6.024 52.020 1.00 33.42 482 ILE A O 1
ATOM 944 N N . GLY A 1 137 ? 46.257 -4.171 52.236 1.00 34.23 483 GLY A N 1
ATOM 945 C CA . GLY A 1 137 ? 45.957 -4.347 53.671 1.00 35.43 483 GLY A CA 1
ATOM 946 C C . GLY A 1 137 ? 44.548 -4.862 53.876 1.00 34.90 483 GLY A C 1
ATOM 947 O O . GLY A 1 137 ? 43.729 -4.745 52.929 1.00 34.97 483 GLY A O 1
ATOM 948 N N . GLY A 1 138 ? 44.260 -5.373 55.068 1.00 35.45 484 GLY A N 1
ATOM 949 C CA . GLY A 1 138 ? 42.928 -5.830 55.494 1.00 35.91 484 GLY A CA 1
ATOM 950 C C . GLY A 1 138 ? 42.392 -6.969 54.646 1.00 36.15 484 GLY A C 1
ATOM 951 O O . GLY A 1 138 ? 41.161 -7.027 54.421 1.00 35.86 484 GLY A O 1
ATOM 952 N N . VAL A 1 139 ? 43.252 -7.891 54.219 1.00 38.65 485 VAL A N 1
ATOM 953 C CA . VAL A 1 139 ? 42.844 -8.978 53.280 1.00 38.96 485 VAL A CA 1
ATOM 954 C C . VAL A 1 139 ? 41.786 -9.865 53.969 1.00 38.99 485 VAL A C 1
ATOM 955 O O . VAL A 1 139 ? 40.784 -10.252 53.305 1.00 36.33 485 VAL A O 1
ATOM 959 N N . ILE A 1 140 ? 41.914 -10.124 55.268 1.00 39.29 486 ILE A N 1
ATOM 960 C CA . ILE A 1 140 ? 40.951 -11.019 55.971 1.00 39.71 486 ILE A CA 1
ATOM 961 C C . ILE A 1 140 ? 39.569 -10.374 56.083 1.00 39.14 486 ILE A C 1
ATOM 962 O O . ILE A 1 140 ? 38.587 -10.960 55.633 1.00 39.32 486 ILE A O 1
ATOM 967 N N . PRO A 1 141 ? 39.385 -9.173 56.682 1.00 39.56 487 PRO A N 1
ATOM 968 C CA . PRO A 1 141 ? 38.068 -8.537 56.662 1.00 38.35 487 PRO A CA 1
ATOM 969 C C . PRO A 1 141 ? 37.527 -8.349 55.228 1.00 37.87 487 PRO A C 1
ATOM 970 O O . PRO A 1 141 ? 36.338 -8.452 55.015 1.00 36.56 487 PRO A O 1
ATOM 974 N N . LYS A 1 142 ? 38.393 -8.103 54.245 1.00 36.71 488 LYS A N 1
ATOM 975 C CA . LYS A 1 142 ? 37.927 -7.965 52.828 1.00 35.61 488 LYS A CA 1
ATOM 976 C C . LYS A 1 142 ? 37.300 -9.277 52.349 1.00 35.43 488 LYS A C 1
ATOM 977 O O . LYS A 1 142 ? 36.169 -9.263 51.814 1.00 35.31 488 LYS A O 1
ATOM 983 N N . ILE A 1 143 ? 37.973 -10.392 52.580 1.00 37.01 489 ILE A N 1
ATOM 984 C CA . ILE A 1 143 ? 37.445 -11.717 52.180 1.00 37.99 489 ILE A CA 1
ATOM 985 C C . ILE A 1 143 ? 36.105 -11.966 52.881 1.00 39.03 489 ILE A C 1
ATOM 986 O O . ILE A 1 143 ? 35.162 -12.365 52.188 1.00 38.68 489 ILE A O 1
ATOM 991 N N . LYS A 1 144 ? 36.027 -11.727 54.194 1.00 39.90 490 LYS A N 1
ATOM 992 C CA . LYS A 1 144 ? 34.809 -11.973 54.999 1.00 40.47 490 LYS A CA 1
ATOM 993 C C . LYS A 1 144 ? 33.651 -11.129 54.459 1.00 39.11 490 LYS A C 1
ATOM 994 O O . LYS A 1 144 ? 32.544 -11.688 54.308 1.00 39.12 490 LYS A O 1
ATOM 1000 N N . ALA A 1 145 ? 33.895 -9.854 54.124 1.00 37.52 491 ALA A N 1
ATOM 1001 C CA . ALA A 1 145 ? 32.887 -8.943 53.535 1.00 36.51 491 ALA A CA 1
ATOM 1002 C C . ALA A 1 145 ? 32.475 -9.469 52.154 1.00 36.21 491 ALA A C 1
ATOM 1003 O O . ALA A 1 145 ? 31.272 -9.368 51.812 1.00 36.65 491 ALA A O 1
ATOM 1005 N N . ALA A 1 146 ? 33.400 -10.024 51.382 1.00 36.22 492 ALA A N 1
ATOM 1006 C CA . ALA A 1 146 ? 33.051 -10.599 50.054 1.00 37.47 492 ALA A CA 1
ATOM 1007 C C . ALA A 1 146 ? 32.073 -11.760 50.267 1.00 39.30 492 ALA A C 1
ATOM 1008 O O . ALA A 1 146 ? 31.044 -11.845 49.544 1.00 39.23 492 ALA A O 1
ATOM 1010 N N . LYS A 1 147 ? 32.382 -12.622 51.235 1.00 41.49 493 LYS A N 1
ATOM 1011 C CA . LYS A 1 147 ? 31.535 -13.800 51.571 1.00 44.41 493 LYS A CA 1
ATOM 1012 C C . LYS A 1 147 ? 30.143 -13.325 52.002 1.00 45.70 493 LYS A C 1
ATOM 1013 O O . LYS A 1 147 ? 29.157 -13.783 51.419 1.00 45.79 493 LYS A O 1
ATOM 1019 N N . GLN A 1 148 ? 30.073 -12.419 52.975 1.00 48.60 494 GLN A N 1
ATOM 1020 C CA . GLN A 1 148 ? 28.795 -11.896 53.526 1.00 51.34 494 GLN A CA 1
ATOM 1021 C C . GLN A 1 148 ? 27.939 -11.278 52.407 1.00 50.86 494 GLN A C 1
ATOM 1022 O O . GLN A 1 148 ? 26.715 -11.349 52.474 1.00 51.13 494 GLN A O 1
ATOM 1028 N N . SER A 1 149 ? 28.550 -10.657 51.406 1.00 49.61 495 SER A N 1
ATOM 1029 C CA . SER A 1 149 ? 27.807 -10.032 50.283 1.00 50.37 495 SER A CA 1
ATOM 1030 C C . SER A 1 149 ? 27.317 -11.081 49.274 1.00 49.22 495 SER A C 1
ATOM 1031 O O . SER A 1 149 ? 26.544 -10.700 48.366 1.00 48.97 495 SER A O 1
ATOM 1034 N N . GLY A 1 150 ? 27.776 -12.327 49.388 1.00 47.94 496 GLY A N 1
ATOM 1035 C CA . GLY A 1 150 ? 27.320 -13.438 48.536 1.00 47.99 496 GLY A CA 1
ATOM 1036 C C . GLY A 1 150 ? 28.258 -13.688 47.371 1.00 46.84 496 GLY A C 1
ATOM 1037 O O . GLY A 1 150 ? 27.899 -14.462 46.510 1.00 46.76 496 GLY A O 1
ATOM 1038 N N . ALA A 1 151 ? 29.450 -13.096 47.362 1.00 45.16 497 ALA A N 1
ATOM 1039 C CA . ALA A 1 151 ? 30.510 -13.447 46.395 1.00 44.13 497 ALA A CA 1
ATOM 1040 C C . ALA A 1 151 ? 30.900 -14.915 46.615 1.00 43.87 497 ALA A C 1
ATOM 1041 O O . ALA A 1 151 ? 30.978 -15.344 47.774 1.00 42.45 497 ALA A O 1
ATOM 1043 N N . LYS A 1 152 ? 31.124 -15.641 45.526 1.00 44.51 498 LYS A N 1
ATOM 1044 C CA . LYS A 1 152 ? 31.545 -17.060 45.516 1.00 45.56 498 LYS A CA 1
ATOM 1045 C C . LYS A 1 152 ? 33.066 -17.128 45.359 1.00 44.71 498 LYS A C 1
ATOM 1046 O O . LYS A 1 152 ? 33.635 -18.178 45.667 1.00 44.42 498 LYS A O 1
ATOM 1052 N N . LYS A 1 153 ? 33.698 -16.072 44.846 1.00 42.04 499 LYS A N 1
ATOM 1053 C CA . LYS A 1 153 ? 35.162 -16.037 44.603 1.00 41.35 499 LYS A CA 1
ATOM 1054 C C . LYS A 1 153 ? 35.722 -14.673 44.996 1.00 38.93 499 LYS A C 1
ATOM 1055 O O . LYS A 1 153 ? 35.033 -13.655 44.765 1.00 37.20 499 LYS A O 1
ATOM 1061 N N . VAL A 1 154 ? 36.947 -14.655 45.520 1.00 38.20 500 VAL A N 1
ATOM 1062 C CA . VAL A 1 154 ? 37.684 -13.384 45.774 1.00 38.05 500 VAL A CA 1
ATOM 1063 C C . VAL A 1 154 ? 39.118 -13.524 45.271 1.00 37.78 500 VAL A C 1
ATOM 1064 O O . VAL A 1 154 ? 39.798 -14.521 45.625 1.00 37.81 500 VAL A O 1
ATOM 1068 N N . ILE A 1 155 ? 39.519 -12.572 44.434 1.00 35.98 501 ILE A N 1
ATOM 1069 C CA . ILE A 1 155 ? 40.904 -12.440 43.922 1.00 37.26 501 ILE A CA 1
ATOM 1070 C C . ILE A 1 155 ? 41.702 -11.563 44.879 1.00 36.53 501 ILE A C 1
ATOM 1071 O O . ILE A 1 155 ? 41.231 -10.445 45.209 1.00 35.86 501 ILE A O 1
ATOM 1076 N N . ILE A 1 156 ? 42.849 -12.074 45.314 1.00 36.32 502 ILE A N 1
ATOM 1077 C CA . ILE A 1 156 ? 43.820 -11.345 46.181 1.00 36.65 502 ILE A CA 1
ATOM 1078 C C . ILE A 1 156 ? 45.203 -11.428 45.557 1.00 36.62 502 ILE A C 1
ATOM 1079 O O . ILE A 1 156 ? 45.456 -12.279 44.701 1.00 36.30 502 ILE A O 1
ATOM 1084 N N . PRO A 1 157 ? 46.130 -10.534 45.961 1.00 37.48 503 PRO A N 1
ATOM 1085 C CA . PRO A 1 157 ? 47.524 -10.631 45.542 1.00 38.58 503 PRO A CA 1
ATOM 1086 C C . PRO A 1 157 ? 48.236 -11.887 46.080 1.00 42.16 503 PRO A C 1
ATOM 1087 O O . PRO A 1 157 ? 48.059 -12.268 47.229 1.00 41.72 503 PRO A O 1
ATOM 1091 N N . TYR A 1 158 ? 49.077 -12.490 45.247 1.00 45.37 504 TYR A N 1
ATOM 1092 C CA . TYR A 1 158 ? 49.886 -13.673 45.656 1.00 49.29 504 TYR A CA 1
ATOM 1093 C C . TYR A 1 158 ? 50.613 -13.408 46.978 1.00 47.63 504 TYR A C 1
ATOM 1094 O O . TYR A 1 158 ? 50.575 -14.246 47.850 1.00 48.23 504 TYR A O 1
ATOM 110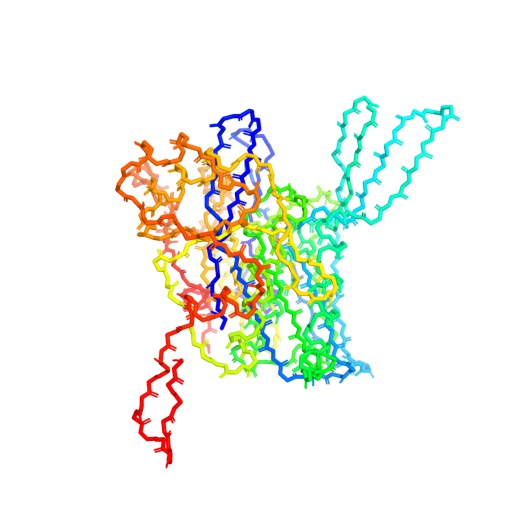3 N N . GLU A 1 159 ? 51.228 -12.252 47.168 1.00 49.26 505 GLU A N 1
ATOM 1104 C CA . GLU A 1 159 ? 52.030 -11.971 48.401 1.00 50.68 505 GLU A CA 1
ATOM 1105 C C . GLU A 1 159 ? 51.124 -11.756 49.630 1.00 48.91 505 GLU A C 1
ATOM 1106 O O . GLU A 1 159 ? 51.699 -11.583 50.714 1.00 47.98 505 GLU A O 1
ATOM 1112 N N . ASN A 1 160 ? 49.774 -11.730 49.482 1.00 46.46 506 ASN A N 1
ATOM 1113 C CA . ASN A 1 160 ? 48.820 -11.694 50.624 1.00 45.00 506 ASN A CA 1
ATOM 1114 C C . ASN A 1 160 ? 48.419 -13.114 51.041 1.00 47.97 506 ASN A C 1
ATOM 1115 O O . ASN A 1 160 ? 47.758 -13.252 52.077 1.00 45.32 506 ASN A O 1
ATOM 1120 N N . GLN A 1 161 ? 48.782 -14.140 50.258 1.00 51.72 507 GLN A N 1
ATOM 1121 C CA . GLN A 1 161 ? 48.513 -15.549 50.626 1.00 55.61 507 GLN A CA 1
ATOM 1122 C C . GLN A 1 161 ? 49.155 -15.792 51.993 1.00 57.42 507 GLN A C 1
ATOM 1123 O O . GLN A 1 161 ? 50.290 -15.341 52.189 1.00 57.03 507 GLN A O 1
ATOM 1129 N N . GLN A 1 162 ? 48.411 -16.387 52.915 1.00 57.65 508 GLN A N 1
ATOM 1130 C CA . GLN A 1 162 ? 48.947 -16.843 54.216 1.00 60.11 508 GLN A CA 1
ATOM 1131 C C . GLN A 1 162 ? 48.132 -18.057 54.635 1.00 59.84 508 GLN A C 1
ATOM 1132 O O . GLN A 1 162 ? 47.025 -18.245 54.096 1.00 58.03 508 GLN A O 1
ATOM 1138 N N . ALA A 1 163 ? 48.714 -18.864 55.520 1.00 62.37 509 ALA A N 1
ATOM 1139 C CA . ALA A 1 163 ? 48.199 -20.167 55.979 1.00 62.92 509 ALA A CA 1
ATOM 1140 C C . ALA A 1 163 ? 46.752 -20.002 56.435 1.00 61.63 509 ALA A C 1
ATOM 1141 O O . ALA A 1 163 ? 45.911 -20.809 55.993 1.00 60.83 509 ALA A O 1
ATOM 1143 N N . ILE A 1 164 ? 46.480 -18.973 57.248 1.00 60.59 510 ILE A N 1
ATOM 1144 C CA . ILE A 1 164 ? 45.173 -18.807 57.951 1.00 61.09 510 ILE A CA 1
ATOM 1145 C C . ILE A 1 164 ? 44.031 -18.590 56.954 1.00 58.35 510 ILE A C 1
ATOM 1146 O O . ILE A 1 164 ? 42.913 -19.006 57.286 1.00 58.77 510 ILE A O 1
ATOM 1151 N N . LEU A 1 165 ? 44.269 -18.001 55.782 1.00 56.03 511 LEU A N 1
ATOM 1152 C CA . LEU A 1 165 ? 43.188 -17.891 54.759 1.00 56.44 511 LEU A CA 1
ATOM 1153 C C . LEU A 1 165 ? 42.647 -19.296 54.454 1.00 59.40 511 LEU A C 1
ATOM 1154 O O . LEU A 1 165 ? 41.467 -19.396 54.127 1.00 59.38 511 LEU A O 1
ATOM 1159 N N . LYS A 1 166 ? 43.482 -20.339 54.547 1.00 65.04 512 LYS A N 1
ATOM 1160 C CA . LYS A 1 166 ? 43.061 -21.736 54.253 1.00 70.11 512 LYS A CA 1
ATOM 1161 C C . LYS A 1 166 ? 41.985 -22.171 55.254 1.00 69.84 512 LYS A C 1
ATOM 1162 O O . LYS A 1 166 ? 41.349 -23.192 54.988 1.00 72.14 512 LYS A O 1
ATOM 1168 N N . GLN A 1 167 ? 41.782 -21.424 56.345 1.00 68.16 513 GLN A N 1
ATOM 1169 C CA . GLN A 1 167 ? 40.792 -21.766 57.397 1.00 66.93 513 GLN A CA 1
ATOM 1170 C C . GLN A 1 167 ? 39.437 -21.161 57.047 1.00 62.63 513 GLN A C 1
ATOM 1171 O O . GLN A 1 167 ? 38.466 -21.619 57.649 1.00 60.57 513 GLN A O 1
ATOM 1177 N N . ILE A 1 168 ? 39.382 -20.214 56.095 1.00 57.50 514 ILE A N 1
ATOM 1178 C CA . ILE A 1 168 ? 38.137 -19.516 55.654 1.00 55.97 514 ILE A CA 1
ATOM 1179 C C . ILE A 1 168 ? 37.336 -20.473 54.769 1.00 55.18 514 ILE A C 1
ATOM 1180 O O . ILE A 1 168 ? 37.902 -20.931 53.762 1.00 55.44 514 ILE A O 1
ATOM 1185 N N . ASP A 1 169 ? 36.069 -20.723 55.113 1.00 54.19 515 ASP A N 1
ATOM 1186 C CA . ASP A 1 169 ? 35.138 -21.585 54.337 1.00 53.22 515 ASP A CA 1
ATOM 1187 C C . ASP A 1 169 ? 34.189 -20.734 53.516 1.00 50.14 515 ASP A C 1
ATOM 1188 O O . ASP A 1 169 ? 33.976 -19.569 53.878 1.00 49.93 515 ASP A O 1
ATOM 1193 N N . GLY A 1 170 ? 33.599 -21.341 52.493 1.00 47.66 516 GLY A N 1
ATOM 1194 C CA . GLY A 1 170 ? 32.401 -20.804 51.838 1.00 48.21 516 GLY A CA 1
ATOM 1195 C C . GLY A 1 170 ? 32.744 -19.721 50.828 1.00 45.47 516 GLY A C 1
ATOM 1196 O O . GLY A 1 170 ? 31.810 -19.119 50.303 1.00 46.12 516 GLY A O 1
ATOM 1197 N N . ILE A 1 171 ? 34.022 -19.560 50.489 1.00 43.90 517 ILE A N 1
ATOM 1198 C CA . ILE A 1 171 ? 34.451 -18.707 49.341 1.00 43.22 517 ILE A CA 1
ATOM 1199 C C . ILE A 1 171 ? 35.774 -19.225 48.763 1.00 43.16 517 ILE A C 1
ATOM 1200 O O . ILE A 1 171 ? 36.662 -19.619 49.509 1.00 43.84 517 ILE A O 1
ATOM 1205 N N . GLU A 1 172 ? 35.874 -19.253 47.447 1.00 44.49 518 GLU A N 1
ATOM 1206 C CA . GLU A 1 172 ? 37.113 -19.605 46.724 1.00 45.25 518 GLU A CA 1
ATOM 1207 C C . GLU A 1 172 ? 38.033 -18.374 46.760 1.00 44.57 518 GLU A C 1
ATOM 1208 O O . GLU A 1 172 ? 37.576 -17.323 46.313 1.00 42.62 518 GLU A O 1
ATOM 1214 N N . ILE A 1 173 ? 39.229 -18.490 47.351 1.00 42.69 519 ILE A N 1
ATOM 1215 C CA . ILE A 1 173 ? 40.266 -17.420 47.422 1.00 44.30 519 ILE A CA 1
ATOM 1216 C C . ILE A 1 173 ? 41.284 -17.709 46.323 1.00 44.96 519 ILE A C 1
ATOM 1217 O O . ILE A 1 173 ? 41.938 -18.772 46.428 1.00 44.95 519 ILE A O 1
ATOM 1222 N N . ILE A 1 174 ? 41.364 -16.843 45.298 1.00 43.04 520 ILE A N 1
ATOM 1223 C CA . ILE A 1 174 ? 42.308 -16.966 44.146 1.00 45.05 520 ILE A CA 1
ATOM 1224 C C . ILE A 1 174 ? 43.436 -15.936 44.294 1.00 44.41 520 ILE A C 1
ATOM 1225 O O . ILE A 1 174 ? 43.133 -14.731 44.250 1.00 40.18 520 ILE A O 1
ATOM 1230 N N . ALA A 1 175 ? 44.685 -16.392 44.428 1.00 44.99 521 ALA A N 1
ATOM 1231 C CA . ALA A 1 175 ? 45.887 -15.539 44.538 1.00 47.08 521 ALA A CA 1
ATOM 1232 C C . ALA A 1 175 ? 46.431 -15.327 43.130 1.00 49.15 521 ALA A C 1
ATOM 1233 O O . ALA A 1 175 ? 46.489 -16.336 42.354 1.00 50.86 521 ALA A O 1
ATOM 1235 N N . VAL A 1 176 ? 46.707 -14.078 42.771 1.00 45.65 522 VAL A N 1
ATOM 1236 C CA . VAL A 1 176 ? 47.183 -13.720 41.408 1.00 46.75 522 VAL A CA 1
ATOM 1237 C C . VAL A 1 176 ? 48.475 -12.925 41.564 1.00 47.24 522 VAL A C 1
ATOM 1238 O O . VAL A 1 176 ? 48.654 -12.249 42.628 1.00 44.49 522 VAL A O 1
ATOM 1242 N N . LYS A 1 177 ? 49.310 -12.992 40.525 1.00 47.41 523 LYS A N 1
ATOM 1243 C CA . LYS A 1 177 ? 50.597 -12.273 40.427 1.00 47.95 523 LYS A CA 1
ATOM 1244 C C . LYS A 1 177 ? 50.464 -11.164 39.391 1.00 44.78 523 LYS A C 1
ATOM 1245 O O . LYS A 1 177 ? 51.183 -10.179 39.527 1.00 44.91 523 LYS A O 1
ATOM 1251 N N . THR A 1 178 ? 49.620 -11.335 38.375 1.00 43.46 524 THR A N 1
ATOM 1252 C CA . THR A 1 178 ? 49.523 -10.368 37.250 1.00 42.82 524 THR A CA 1
ATOM 1253 C C . THR A 1 178 ? 48.068 -10.008 36.942 1.00 42.39 524 THR A C 1
ATOM 1254 O O . THR A 1 178 ? 47.118 -10.801 37.225 1.00 43.93 524 THR A O 1
ATOM 1258 N N . PHE A 1 179 ? 47.917 -8.860 36.303 1.00 47.44 525 PHE A N 1
ATOM 1259 C CA . PHE A 1 179 ? 46.618 -8.357 35.825 1.00 46.10 525 PHE A CA 1
ATOM 1260 C C . PHE A 1 179 ? 46.027 -9.287 34.749 1.00 46.83 525 PHE A C 1
ATOM 1261 O O . PHE A 1 179 ? 44.811 -9.451 34.704 1.00 45.22 525 PHE A O 1
ATOM 1269 N N . GLN A 1 180 ? 46.869 -9.859 33.878 1.00 49.72 526 GLN A N 1
ATOM 1270 C CA . GLN A 1 180 ? 46.419 -10.832 32.858 1.00 50.80 526 GLN A CA 1
ATOM 1271 C C . GLN A 1 180 ? 45.739 -12.001 33.579 1.00 49.83 526 GLN A C 1
ATOM 1272 O O . GLN A 1 180 ? 44.679 -12.417 33.117 1.00 52.07 526 GLN A O 1
ATOM 1278 N N . GLU A 1 181 ? 46.292 -12.466 34.695 1.00 50.66 527 GLU A N 1
ATOM 1279 C CA . GLU A 1 181 ? 45.710 -13.563 35.511 1.00 50.35 527 GLU A CA 1
ATOM 1280 C C . GLU A 1 181 ? 44.355 -13.131 36.055 1.00 48.55 527 GLU A C 1
ATOM 1281 O O . GLU A 1 181 ? 43.446 -13.952 36.032 1.00 46.99 527 GLU A O 1
ATOM 1287 N N . VAL A 1 182 ? 44.238 -11.883 36.551 1.00 47.14 528 VAL A N 1
ATOM 1288 C CA . VAL A 1 182 ? 42.944 -11.343 37.052 1.00 45.93 528 VAL A CA 1
ATOM 1289 C C . VAL A 1 182 ? 41.907 -11.497 35.930 1.00 45.69 528 VAL A C 1
ATOM 1290 O O . VAL A 1 182 ? 40.828 -12.030 36.183 1.00 45.31 528 VAL A O 1
ATOM 1294 N N . LEU A 1 183 ? 42.246 -11.048 34.720 1.00 47.19 529 LEU A N 1
ATOM 1295 C CA . LEU A 1 183 ? 41.365 -11.099 33.529 1.00 48.32 529 LEU A CA 1
ATOM 1296 C C . LEU A 1 183 ? 41.076 -12.566 33.158 1.00 50.24 529 LEU A C 1
ATOM 1297 O O . LEU A 1 183 ? 39.921 -12.882 32.905 1.00 49.95 529 LEU A O 1
ATOM 1302 N N . ASP A 1 184 ? 42.067 -13.454 33.193 1.00 52.68 530 ASP A N 1
ATOM 1303 C CA . ASP A 1 184 ? 41.816 -14.896 32.915 1.00 54.93 530 ASP A CA 1
ATOM 1304 C C . ASP A 1 184 ? 40.680 -15.356 33.847 1.00 56.82 530 ASP A C 1
ATOM 1305 O O . ASP A 1 184 ? 39.772 -16.052 33.347 1.00 56.34 530 ASP A O 1
ATOM 1310 N N . GLU A 1 185 ? 40.673 -14.910 35.115 1.00 55.54 531 GLU A N 1
ATOM 1311 C CA . GLU A 1 185 ? 39.817 -15.488 36.190 1.00 56.69 531 GLU A CA 1
ATOM 1312 C C . GLU A 1 185 ? 38.405 -14.900 36.245 1.00 56.56 531 GLU A C 1
ATOM 1313 O O . GL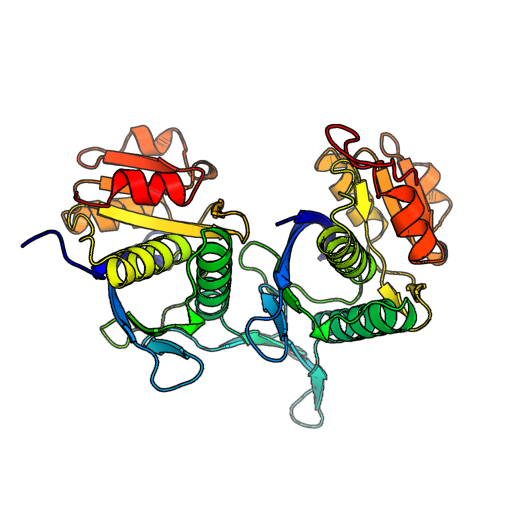U A 1 185 ? 37.517 -15.605 36.722 1.00 59.91 531 GLU A O 1
ATOM 1319 N N . ILE A 1 186 ? 38.190 -13.675 35.781 1.00 55.92 532 ILE A N 1
ATOM 1320 C CA . ILE A 1 186 ? 36.917 -12.932 36.031 1.00 56.21 532 ILE A CA 1
ATOM 1321 C C . ILE A 1 186 ? 36.128 -12.735 34.738 1.00 55.45 532 ILE A C 1
ATOM 1322 O O . ILE A 1 186 ? 34.909 -12.518 34.848 1.00 54.22 532 ILE A O 1
ATOM 1327 N N . LEU A 1 187 ? 36.820 -12.704 33.595 1.00 55.19 533 LEU A N 1
ATOM 1328 C CA . LEU A 1 187 ? 36.179 -12.487 32.280 1.00 55.74 533 LEU A CA 1
ATOM 1329 C C . LEU A 1 187 ? 35.452 -13.781 31.923 1.00 57.49 533 LEU A C 1
ATOM 1330 O O . LEU A 1 187 ? 36.055 -14.877 32.092 1.00 57.75 533 LEU A O 1
ATOM 1335 N N . VAL A 1 188 ? 34.194 -13.617 31.521 1.00 59.14 534 VAL A N 1
ATOM 1336 C CA . VAL A 1 188 ? 33.279 -14.700 31.060 1.00 61.79 534 VAL A CA 1
ATOM 1337 C C . VAL A 1 188 ? 33.304 -14.686 29.527 1.00 59.85 534 VAL A C 1
ATOM 1338 O O . VAL A 1 188 ? 33.446 -13.591 28.931 1.00 59.16 534 VAL A O 1
ATOM 1342 N N . ASN A 1 189 ? 33.211 -15.865 28.914 1.00 61.54 535 ASN A N 1
ATOM 1343 C CA . ASN A 1 189 ? 32.961 -15.989 27.458 1.00 60.16 535 ASN A CA 1
ATOM 1344 C C . ASN A 1 189 ? 31.775 -15.077 27.152 1.00 59.80 535 ASN A C 1
ATOM 1345 O O . ASN A 1 189 ? 30.699 -15.233 27.729 1.00 62.66 535 ASN A O 1
ATOM 1350 N N . PRO A 1 190 ? 31.944 -14.078 26.262 1.00 58.88 536 PRO A N 1
ATOM 1351 C CA . PRO A 1 190 ? 30.817 -13.243 25.832 1.00 58.93 536 PRO A CA 1
ATOM 1352 C C . PRO A 1 190 ? 29.713 -14.069 25.153 1.00 58.32 536 PRO A C 1
ATOM 1353 O O . PRO A 1 190 ? 29.950 -15.212 24.750 1.00 55.59 536 PRO A O 1
ATOM 1357 N N . PRO A 1 191 ? 28.464 -13.540 25.036 1.00 59.74 537 PRO A N 1
ATOM 1358 C CA . PRO A 1 191 ? 27.389 -14.249 24.340 1.00 59.25 537 PRO A CA 1
ATOM 1359 C C . PRO A 1 191 ? 27.811 -14.530 22.883 1.00 58.06 537 PRO A C 1
ATOM 1360 O O . PRO A 1 191 ? 28.660 -13.824 22.343 1.00 54.92 537 PRO A O 1
ATOM 1364 N N . THR A 1 192 ? 27.250 -15.572 22.273 1.00 58.25 538 THR A N 1
ATOM 1365 C CA . THR A 1 192 ? 27.687 -16.055 20.937 1.00 57.80 538 THR A CA 1
ATOM 1366 C C . THR A 1 192 ? 26.647 -15.735 19.853 1.00 59.07 538 THR A C 1
ATOM 1367 O O . THR A 1 192 ? 27.015 -15.870 18.657 1.00 55.74 538 THR A O 1
ATOM 1371 N N . GLU A 1 193 ? 25.412 -15.345 20.224 1.00 59.68 539 GLU A N 1
ATOM 1372 C CA . GLU A 1 193 ? 24.297 -15.133 19.249 1.00 60.70 539 GLU A CA 1
ATOM 1373 C C . GLU A 1 193 ? 24.659 -13.999 18.271 1.00 58.43 539 GLU A C 1
ATOM 1374 O O . GLU A 1 193 ? 25.247 -12.987 18.708 1.00 54.88 539 GLU A O 1
ATOM 1380 N N . GLN A 1 194 ? 24.382 -14.205 16.975 1.00 58.73 540 GLN A N 1
ATOM 1381 C CA . GLN A 1 194 ? 24.453 -13.177 15.903 1.00 57.99 540 GLN A CA 1
ATOM 1382 C C . GLN A 1 194 ? 25.846 -12.518 15.912 1.00 56.26 540 GLN A C 1
ATOM 1383 O O . GLN A 1 194 ? 25.948 -11.248 15.874 1.00 53.48 540 GLN A O 1
ATOM 1389 N N . LYS A 1 195 ? 26.877 -13.370 15.932 1.00 53.82 541 LYS A N 1
ATOM 1390 C CA . LYS A 1 195 ? 28.319 -12.997 15.898 1.00 53.45 541 LYS A CA 1
ATOM 1391 C C . LYS A 1 195 ? 28.937 -13.766 14.736 1.00 52.36 541 LYS A C 1
ATOM 1392 O O . LYS A 1 195 ? 28.603 -14.929 14.541 1.00 48.30 541 LYS A O 1
ATOM 1398 N N . PRO A 1 196 ? 29.834 -13.145 13.937 1.00 53.10 542 PRO A N 1
ATOM 1399 C CA . PRO A 1 196 ? 30.548 -13.873 12.882 1.00 53.08 542 PRO A CA 1
ATOM 1400 C C . PRO A 1 196 ? 31.618 -14.876 13.378 1.00 53.84 542 PRO A C 1
ATOM 1401 O O . PRO A 1 196 ? 32.061 -15.687 12.560 1.00 53.25 542 PRO A O 1
ATOM 1405 N N . PHE A 1 197 ? 32.031 -14.810 14.664 1.00 51.67 543 PHE A N 1
ATOM 1406 C CA . PHE A 1 197 ? 32.993 -15.760 15.307 1.00 51.24 543 PHE A CA 1
ATOM 1407 C C . PHE A 1 197 ? 32.849 -15.654 16.834 1.00 51.50 543 PHE A C 1
ATOM 1408 O O . PHE A 1 197 ? 32.223 -14.656 17.278 1.00 48.01 543 PHE A O 1
ATOM 1416 N N . HIS A 1 198 ? 33.425 -16.597 17.593 1.00 51.73 544 HIS A N 1
ATOM 1417 C CA . HIS A 1 198 ? 33.360 -16.597 19.084 1.00 55.16 544 HIS A CA 1
ATOM 1418 C C . HIS A 1 198 ? 34.730 -16.228 19.681 1.00 57.79 544 HIS A C 1
ATOM 1419 O O . HIS A 1 198 ? 35.763 -16.611 19.109 1.00 57.00 544 HIS A O 1
ATOM 1426 N N . ILE A 1 199 ? 34.711 -15.525 20.816 1.00 62.01 545 ILE A N 1
ATOM 1427 C CA . ILE A 1 199 ? 35.892 -15.228 21.689 1.00 65.20 545 ILE A CA 1
ATOM 1428 C C . ILE A 1 199 ? 35.757 -16.106 22.946 1.00 67.85 545 ILE A C 1
ATOM 1429 O O . ILE A 1 199 ? 34.723 -15.962 23.657 1.00 65.98 545 ILE A O 1
ATOM 1434 N N . GLU A 1 200 ? 36.714 -17.024 23.162 1.00 70.44 546 GLU A N 1
ATOM 1435 C CA . GLU A 1 200 ? 36.820 -17.899 24.367 1.00 74.57 546 GLU A CA 1
ATOM 1436 C C . GLU A 1 200 ? 38.033 -17.437 25.194 1.00 76.39 546 GLU A C 1
ATOM 1437 O O . GLU A 1 200 ? 39.048 -17.035 24.584 1.00 75.06 546 GLU A O 1
ATOM 1443 N N . ILE A 1 201 ? 37.929 -17.485 26.529 1.00 79.06 547 ILE A N 1
ATOM 1444 C CA . ILE A 1 201 ? 38.918 -16.897 27.491 1.00 80.87 547 ILE A CA 1
ATOM 1445 C C . ILE A 1 201 ? 40.129 -17.829 27.666 1.00 80.84 547 ILE A C 1
ATOM 1446 O O . ILE A 1 201 ? 40.109 -19.043 27.827 1.00 83.13 547 ILE A O 1
ATOM 1451 N N . VAL B 1 2 ? 2.145 27.595 40.852 1.00 96.75 348 VAL B N 1
ATOM 1452 C CA . VAL B 1 2 ? 1.194 28.250 39.896 1.00 97.78 348 VAL B CA 1
ATOM 1453 C C . VAL B 1 2 ? 0.935 27.311 38.707 1.00 96.60 348 VAL B C 1
ATOM 1454 O O . VAL B 1 2 ? -0.184 27.395 38.135 1.00 97.76 348 VAL B O 1
ATOM 1458 N N . GLU B 1 3 ? 1.916 26.465 38.347 1.00 90.95 349 GLU B N 1
ATOM 1459 C CA . GLU B 1 3 ? 1.960 25.719 37.056 1.00 89.72 349 GLU B CA 1
ATOM 1460 C C . GLU B 1 3 ? 3.141 24.747 37.028 1.00 84.57 349 GLU B C 1
ATOM 1461 O O . GLU B 1 3 ? 4.197 25.050 37.582 1.00 79.15 349 GLU B O 1
ATOM 1467 N N . PRO B 1 4 ? 3.023 23.571 36.359 1.00 81.06 350 PRO B N 1
ATOM 1468 C CA . PRO B 1 4 ? 4.206 22.828 35.909 1.00 77.76 350 PRO B CA 1
ATOM 1469 C C . PRO B 1 4 ? 5.104 23.744 35.058 1.00 74.09 350 PRO B C 1
ATOM 1470 O O . PRO B 1 4 ? 4.572 24.595 34.367 1.00 73.10 350 PRO B O 1
ATOM 1474 N N . GLN B 1 5 ? 6.432 23.604 35.138 1.00 69.42 351 GLN B N 1
ATOM 1475 C CA . GLN B 1 5 ? 7.348 24.548 34.444 1.00 67.04 351 GLN B CA 1
ATOM 1476 C C . GLN B 1 5 ? 8.632 23.852 33.968 1.00 63.28 351 GLN B C 1
ATOM 1477 O O . GLN B 1 5 ? 9.070 22.855 34.603 1.00 61.21 351 GLN B O 1
ATOM 1483 N N . VAL B 1 6 ? 9.231 24.399 32.899 1.00 58.41 352 VAL B N 1
ATOM 1484 C CA . VAL B 1 6 ? 10.454 23.850 32.246 1.00 54.12 352 VAL B CA 1
ATOM 1485 C C . VAL B 1 6 ? 11.662 24.163 33.153 1.00 50.96 352 VAL B C 1
ATOM 1486 O O . VAL B 1 6 ? 11.848 25.327 33.545 1.00 49.61 352 VAL B O 1
ATOM 1490 N N . GLY B 1 7 ? 12.417 23.128 33.510 1.00 48.11 353 GLY B N 1
ATOM 1491 C CA . GLY B 1 7 ? 13.677 23.235 34.262 1.00 47.33 353 GLY B CA 1
ATOM 1492 C C . GLY B 1 7 ? 13.508 23.765 35.686 1.00 47.38 353 GLY B C 1
ATOM 1493 O O . GLY B 1 7 ? 14.516 24.246 36.252 1.00 45.70 353 GLY B O 1
ATOM 1494 N N . ILE B 1 8 ? 12.313 23.688 36.291 1.00 45.74 354 ILE B N 1
ATOM 1495 C CA . ILE B 1 8 ? 12.173 23.947 37.754 1.00 44.61 354 ILE B CA 1
ATOM 1496 C C . ILE B 1 8 ? 11.781 22.624 38.394 1.00 43.38 354 ILE B C 1
ATOM 1497 O O . ILE B 1 8 ? 10.776 22.072 37.972 1.00 42.38 354 ILE B O 1
ATOM 1502 N N . VAL B 1 9 ? 12.550 22.143 39.368 1.00 40.90 355 VAL B N 1
ATOM 1503 C CA . VAL B 1 9 ? 12.264 20.845 40.043 1.00 41.11 355 VAL B CA 1
ATOM 1504 C C . VAL B 1 9 ? 12.409 21.060 41.552 1.00 40.48 355 VAL B C 1
ATOM 1505 O O . VAL B 1 9 ? 13.300 21.827 41.951 1.00 37.86 355 VAL B O 1
ATOM 1509 N N . ASN B 1 10 ? 11.545 20.421 42.333 1.00 39.37 356 ASN B N 1
ATOM 1510 C CA . ASN B 1 10 ? 11.515 20.524 43.814 1.00 39.33 356 ASN B CA 1
ATOM 1511 C C . ASN B 1 10 ? 12.392 19.408 44.409 1.00 37.68 356 ASN B C 1
ATOM 1512 O O . ASN B 1 10 ? 11.969 18.202 44.395 1.00 37.65 356 ASN B O 1
ATOM 1517 N N . GLY B 1 11 ? 13.566 19.792 44.909 1.00 36.30 357 GLY B N 1
ATOM 1518 C CA . GLY B 1 11 ? 14.443 18.883 45.647 1.00 35.23 357 GLY B CA 1
ATOM 1519 C C . GLY B 1 11 ? 14.161 19.020 47.124 1.00 36.02 357 GLY B C 1
ATOM 1520 O O . GLY B 1 11 ? 13.313 19.863 47.495 1.00 37.62 357 GLY B O 1
ATOM 1521 N N . LEU B 1 12 ? 14.879 18.242 47.929 1.00 35.93 358 LEU B N 1
ATOM 1522 C CA . LEU B 1 12 ? 14.682 18.124 49.381 1.00 36.26 358 LEU B CA 1
ATOM 1523 C C . LEU B 1 12 ? 16.046 18.054 50.036 1.00 35.77 358 LEU B C 1
ATOM 1524 O O . LEU B 1 12 ? 16.972 17.462 49.426 1.00 35.91 358 LEU B O 1
ATOM 1529 N N . ALA B 1 13 ? 16.154 18.619 51.238 1.00 36.58 359 ALA B N 1
ATOM 1530 C CA . ALA B 1 13 ? 17.382 18.608 52.045 1.00 36.93 359 ALA B CA 1
ATOM 1531 C C . ALA B 1 13 ? 17.027 18.296 53.494 1.00 39.38 359 ALA B C 1
ATOM 1532 O O . ALA B 1 13 ? 15.854 18.477 53.883 1.00 39.82 359 ALA B O 1
ATOM 1534 N N . VAL B 1 14 ? 18.035 17.867 54.244 1.00 41.70 360 VAL B N 1
ATOM 1535 C CA . VAL B 1 14 ? 17.953 17.634 55.716 1.00 44.36 360 VAL B CA 1
ATO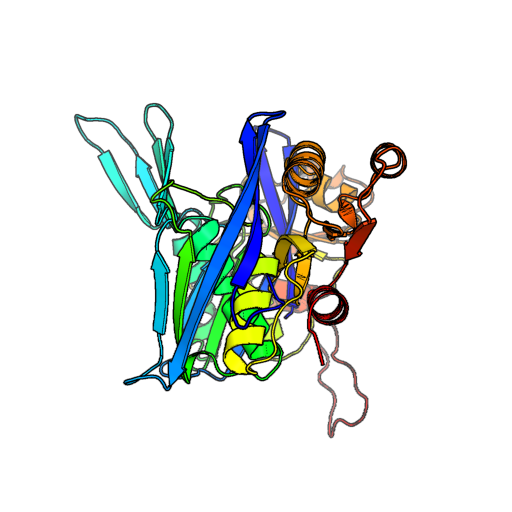M 1536 C C . VAL B 1 14 ? 19.164 18.331 56.347 1.00 46.06 360 VAL B C 1
ATOM 1537 O O . VAL B 1 14 ? 20.230 18.356 55.696 1.00 46.01 360 VAL B O 1
ATOM 1541 N N . TYR B 1 15 ? 18.992 18.988 57.501 1.00 50.57 361 TYR B N 1
ATOM 1542 C CA . TYR B 1 15 ? 20.115 19.525 58.321 1.00 52.47 361 TYR B CA 1
ATOM 1543 C C . TYR B 1 15 ? 20.000 18.876 59.698 1.00 55.55 361 TYR B C 1
ATOM 1544 O O . TYR B 1 15 ? 19.131 19.302 60.458 1.00 54.66 361 TYR B O 1
ATOM 1553 N N . GLY B 1 16 ? 20.800 17.840 59.957 1.00 58.30 362 GLY B N 1
ATOM 1554 C CA . GLY B 1 16 ? 20.741 17.066 61.210 1.00 64.01 362 GLY B CA 1
ATOM 1555 C C . GLY B 1 16 ? 19.477 16.206 61.293 1.00 68.40 362 GLY B C 1
ATOM 1556 O O . GLY B 1 16 ? 18.563 16.341 60.478 1.00 70.44 362 GLY B O 1
ATOM 1557 N N . PRO B 1 17 ? 19.371 15.360 62.343 1.00 71.37 363 PRO B N 1
ATOM 1558 C CA . PRO B 1 17 ? 18.427 14.238 62.384 1.00 73.34 363 PRO B CA 1
ATOM 1559 C C . PRO B 1 17 ? 16.988 14.452 61.883 1.00 71.70 363 PRO B C 1
ATOM 1560 O O . PRO B 1 17 ? 16.506 13.569 61.197 1.00 71.30 363 PRO B O 1
ATOM 1564 N N . ASN B 1 18 ? 16.326 15.551 62.251 1.00 71.59 364 ASN B N 1
ATOM 1565 C CA . ASN B 1 18 ? 14.837 15.643 62.169 1.00 74.75 364 ASN B CA 1
ATOM 1566 C C . ASN B 1 18 ? 14.378 16.952 61.512 1.00 72.33 364 ASN B C 1
ATOM 1567 O O . ASN B 1 18 ? 13.198 17.326 61.725 1.00 73.47 364 ASN B O 1
ATOM 1572 N N . SER B 1 19 ? 15.226 17.580 60.694 1.00 65.60 365 SER B N 1
ATOM 1573 C CA . SER B 1 19 ? 14.994 18.941 60.145 1.00 62.58 365 SER B CA 1
ATOM 1574 C C . SER B 1 19 ? 15.147 18.941 58.612 1.00 57.53 365 SER B C 1
ATOM 1575 O O . SER B 1 19 ? 16.283 19.066 58.116 1.00 56.16 365 SER B O 1
ATOM 1578 N N . GLY B 1 20 ? 14.030 18.840 57.888 1.00 53.69 366 GLY B N 1
ATOM 1579 C CA . GLY B 1 20 ? 14.011 18.750 56.416 1.00 51.07 366 GLY B CA 1
ATOM 1580 C C . GLY B 1 20 ? 13.538 20.047 55.804 1.00 49.89 366 GLY B C 1
ATOM 1581 O O . GLY B 1 20 ? 12.980 20.871 56.547 1.00 49.51 366 GLY B O 1
ATOM 1582 N N . SER B 1 21 ? 13.736 20.234 54.493 1.00 47.95 367 SER B N 1
ATOM 1583 C CA . SER B 1 21 ? 13.239 21.417 53.754 1.00 48.13 367 SER B CA 1
ATOM 1584 C C . SER B 1 21 ? 13.166 21.118 52.253 1.00 47.58 367 SER B C 1
ATOM 1585 O O . SER B 1 21 ? 13.791 20.162 51.801 1.00 47.46 367 SER B O 1
ATOM 1588 N N . LEU B 1 22 ? 12.392 21.910 51.522 1.00 46.86 368 LEU B N 1
ATOM 1589 C CA . LEU B 1 22 ? 12.213 21.765 50.060 1.00 47.06 368 LEU B CA 1
ATOM 1590 C C . LEU B 1 22 ? 12.951 22.930 49.395 1.00 46.58 368 LEU B C 1
ATOM 1591 O O . LEU B 1 22 ? 12.840 24.049 49.907 1.00 46.75 368 LEU B O 1
ATOM 1596 N N . LEU B 1 23 ? 13.707 22.635 48.337 1.00 45.92 369 LEU B N 1
ATOM 1597 C CA . LEU B 1 23 ? 14.501 23.622 47.563 1.00 46.89 369 LEU B CA 1
ATOM 1598 C C . LEU B 1 23 ? 13.985 23.605 46.136 1.00 45.68 369 LEU B C 1
ATOM 1599 O O . LEU B 1 23 ? 13.840 22.527 45.615 1.00 44.02 369 LEU B O 1
ATOM 1604 N N . GLU B 1 24 ? 13.859 24.774 45.519 1.00 46.03 370 GLU B N 1
ATOM 1605 C CA . GLU B 1 24 ? 13.310 24.867 44.141 1.00 47.35 370 GLU B CA 1
ATOM 1606 C C . GLU B 1 24 ? 14.466 25.050 43.166 1.00 44.62 370 GLU B C 1
ATOM 1607 O O . GLU B 1 24 ? 14.745 26.208 42.809 1.00 51.29 370 GLU B O 1
ATOM 1613 N N . ILE B 1 25 ? 15.017 23.942 42.679 1.00 38.10 371 ILE B N 1
ATOM 1614 C CA . ILE B 1 25 ? 16.237 23.877 41.835 1.00 35.68 371 ILE B CA 1
ATOM 1615 C C . ILE B 1 25 ? 15.869 24.342 40.437 1.00 35.53 371 ILE B C 1
ATOM 1616 O O . ILE B 1 25 ? 14.812 23.892 39.920 1.00 35.04 371 ILE B O 1
ATOM 1621 N N . GLU B 1 26 ? 16.702 25.190 39.867 1.00 34.91 372 GLU B N 1
ATOM 1622 C CA . GLU B 1 26 ? 16.425 25.858 38.584 1.00 36.74 372 GLU B CA 1
ATOM 1623 C C . GLU B 1 26 ? 17.479 25.433 37.576 1.00 35.20 372 GLU B C 1
ATOM 1624 O O . GLU B 1 26 ? 18.679 25.395 37.944 1.00 32.65 372 GLU B O 1
ATOM 1630 N N . VAL B 1 27 ? 17.061 25.067 36.365 1.00 33.49 373 VAL B N 1
ATOM 1631 C CA . VAL B 1 27 ? 18.007 24.550 35.357 1.00 33.56 373 VAL B CA 1
ATOM 1632 C C . VAL B 1 27 ? 17.799 25.340 34.071 1.00 35.11 373 VAL B C 1
ATOM 1633 O O . VAL B 1 27 ? 16.628 25.426 33.608 1.00 34.84 373 VAL B O 1
ATOM 1637 N N . SER B 1 28 ? 18.893 25.851 33.525 1.00 35.58 374 SER B N 1
ATOM 1638 C CA . SER B 1 28 ? 18.908 26.594 32.251 1.00 37.83 374 SER B CA 1
ATOM 1639 C C . SER B 1 28 ? 19.821 25.854 31.278 1.00 38.00 374 SER B C 1
ATOM 1640 O O . SER B 1 28 ? 20.902 25.478 31.654 1.00 35.06 374 SER B O 1
ATOM 1643 N N . VAL B 1 29 ? 19.352 25.662 30.053 1.00 39.07 375 VAL B N 1
ATOM 1644 C CA . VAL B 1 29 ? 20.119 24.968 29.000 1.00 41.29 375 VAL B CA 1
ATOM 1645 C C . VAL B 1 29 ? 20.037 25.859 27.762 1.00 43.24 375 VAL B C 1
ATOM 1646 O O . VAL B 1 29 ? 18.924 26.266 27.409 1.00 40.81 375 VAL B O 1
ATOM 1650 N N . THR B 1 30 ? 21.179 26.202 27.180 1.00 44.95 376 THR B N 1
ATOM 1651 C CA . THR B 1 30 ? 21.255 27.036 25.953 1.00 47.03 376 THR B CA 1
ATOM 1652 C C . THR B 1 30 ? 22.229 26.348 24.994 1.00 47.40 376 THR B C 1
ATOM 1653 O O . THR B 1 30 ? 23.195 25.699 25.469 1.00 46.83 376 THR B O 1
ATOM 1657 N N . ALA B 1 31 ? 21.975 26.448 23.695 1.00 46.77 377 ALA B N 1
ATOM 1658 C CA . ALA B 1 31 ? 22.891 25.929 22.658 1.00 48.03 377 ALA B CA 1
ATOM 1659 C C . ALA B 1 31 ? 24.311 26.365 23.026 1.00 47.18 377 ALA B C 1
ATOM 1660 O O . ALA B 1 31 ? 24.491 27.527 23.374 1.00 48.12 377 ALA B O 1
ATOM 1662 N N . ALA B 1 32 ? 25.291 25.473 22.947 1.00 48.83 378 ALA B N 1
ATOM 1663 C CA . ALA B 1 32 ? 26.621 25.749 23.526 1.00 50.95 378 ALA B CA 1
ATOM 1664 C C . ALA B 1 32 ? 27.265 26.870 22.708 1.00 54.67 378 ALA B C 1
ATOM 1665 O O . ALA B 1 32 ? 27.065 26.898 21.499 1.00 56.95 378 ALA B O 1
ATOM 1667 N N . GLN B 1 33 ? 28.008 27.759 23.366 1.00 58.93 379 GLN B N 1
ATOM 1668 C CA . GLN B 1 33 ? 28.886 28.750 22.698 1.00 64.44 379 GLN B CA 1
ATOM 1669 C C . GLN B 1 33 ? 29.985 27.986 21.955 1.00 65.08 379 GLN B C 1
ATOM 1670 O O . GLN B 1 33 ? 30.313 28.399 20.823 1.00 65.39 379 GLN B O 1
ATOM 1676 N N . ASP B 1 34 ? 30.474 26.881 22.533 1.00 61.99 380 ASP B N 1
ATOM 1677 C CA . ASP B 1 34 ? 31.688 26.177 22.041 1.00 64.87 380 ASP B CA 1
ATOM 1678 C C . ASP B 1 34 ? 31.581 24.656 22.266 1.00 63.52 380 ASP B C 1
ATOM 1679 O O . ASP B 1 34 ? 30.790 23.997 21.564 1.00 60.92 380 ASP B O 1
ATOM 1684 N N . LYS B 1 35 ? 32.366 24.125 23.210 1.00 62.67 381 LYS B N 1
ATOM 1685 C CA . LYS B 1 35 ? 32.519 22.682 23.540 1.00 63.60 381 LYS B CA 1
ATOM 1686 C C . LYS B 1 35 ? 31.395 22.210 24.473 1.00 59.64 381 LYS B C 1
ATOM 1687 O O . LYS B 1 35 ? 31.368 21.004 24.807 1.00 59.46 381 LYS B O 1
ATOM 1693 N N . GLY B 1 36 ? 30.523 23.118 24.918 1.00 55.12 382 GLY B N 1
ATOM 1694 C CA . GLY B 1 36 ? 29.508 22.806 25.939 1.00 49.51 382 GLY B CA 1
ATOM 1695 C C . GLY B 1 36 ? 30.073 22.995 27.329 1.00 46.55 382 GLY B C 1
ATOM 1696 O O . GLY B 1 36 ? 31.317 23.079 27.504 1.00 44.92 382 GLY B O 1
ATOM 1697 N N . SER B 1 37 ? 29.207 23.128 28.320 1.00 44.16 383 SER B N 1
ATOM 1698 C CA . SER B 1 37 ? 29.689 23.455 29.677 1.00 41.95 383 SER B CA 1
ATOM 1699 C C . SER B 1 37 ? 28.659 23.053 30.716 1.00 39.02 383 SER B C 1
ATOM 1700 O O . SER B 1 37 ? 27.500 22.838 30.406 1.00 37.28 383 SER B O 1
ATOM 1703 N N . ILE B 1 38 ? 29.116 22.953 31.951 1.00 38.79 384 ILE B N 1
ATOM 1704 C CA . ILE B 1 38 ? 28.192 22.674 33.073 1.00 37.88 384 ILE B CA 1
ATOM 1705 C C . ILE B 1 38 ? 28.596 23.652 34.160 1.00 36.41 384 ILE B C 1
ATOM 1706 O O . ILE B 1 38 ? 29.787 23.697 34.458 1.00 35.99 384 ILE B O 1
ATOM 1711 N N . ASN B 1 39 ? 27.645 24.388 34.713 1.00 34.94 385 ASN B N 1
ATOM 1712 C CA . ASN B 1 39 ? 27.945 25.265 35.863 1.00 34.25 385 ASN B CA 1
ATOM 1713 C C . ASN B 1 39 ? 26.849 25.088 36.915 1.00 33.22 385 ASN B C 1
ATOM 1714 O O . ASN B 1 39 ? 25.713 24.822 36.534 1.00 31.21 385 ASN B O 1
ATOM 1719 N N . ILE B 1 40 ? 27.199 25.149 38.205 1.00 32.43 386 ILE B N 1
ATOM 1720 C CA . ILE B 1 40 ? 26.229 25.041 39.329 1.00 33.66 386 ILE B CA 1
ATOM 1721 C C . ILE B 1 40 ? 26.503 26.192 40.292 1.00 33.85 386 ILE B C 1
ATOM 1722 O O . ILE B 1 40 ? 27.688 26.363 40.662 1.00 33.02 386 ILE B O 1
ATOM 1727 N N . THR B 1 41 ? 25.451 26.898 40.696 1.00 33.60 387 THR B N 1
ATOM 1728 C CA . THR B 1 41 ? 25.464 28.043 41.640 1.00 33.86 387 THR B CA 1
ATOM 1729 C C . THR B 1 41 ? 24.863 27.510 42.933 1.00 32.55 387 THR B C 1
ATOM 1730 O O . THR B 1 41 ? 23.783 26.878 42.840 1.00 31.42 387 THR B O 1
ATOM 1734 N N . GLY B 1 42 ? 25.465 27.792 44.083 1.00 32.53 388 GLY B N 1
ATOM 1735 C CA . GLY B 1 42 ? 24.826 27.459 45.368 1.00 33.74 388 GLY B CA 1
ATOM 1736 C C . GLY B 1 42 ? 25.184 26.118 45.986 1.00 34.79 388 GLY B C 1
ATOM 1737 O O . GLY B 1 42 ? 24.466 25.708 46.896 1.00 37.13 388 GLY B O 1
ATOM 1738 N N . ILE B 1 43 ? 26.217 25.451 45.489 1.00 31.25 389 ILE B N 1
ATOM 1739 C CA . ILE B 1 43 ? 26.683 24.146 46.055 1.00 30.92 389 ILE B CA 1
ATOM 1740 C C . ILE B 1 43 ? 28.112 24.323 46.566 1.00 29.90 389 ILE B C 1
ATOM 1741 O O . ILE B 1 43 ? 28.838 25.212 46.101 1.00 29.51 389 ILE B O 1
ATOM 1746 N N . ALA B 1 44 ? 28.465 23.540 47.553 1.00 30.20 390 ALA B N 1
ATOM 1747 C CA . ALA B 1 44 ? 29.873 23.228 47.863 1.00 30.54 390 ALA B CA 1
ATOM 1748 C C . ALA B 1 44 ? 30.581 22.763 46.587 1.00 30.21 390 ALA B C 1
ATOM 1749 O O . ALA B 1 44 ? 30.0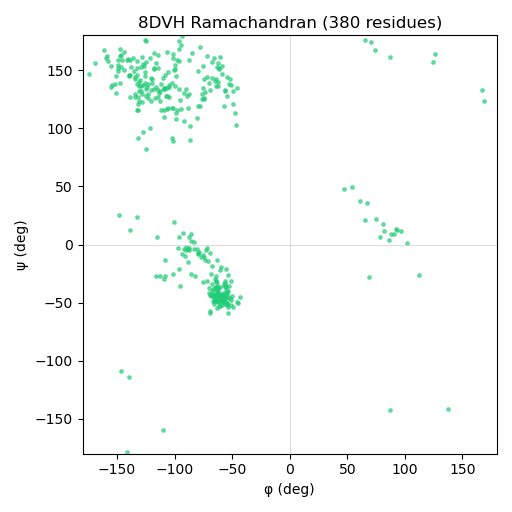17 21.921 45.828 1.00 30.15 390 ALA B O 1
ATOM 1751 N N . GLU B 1 45 ? 31.799 23.242 46.373 1.00 30.46 391 GLU B N 1
ATOM 1752 C CA . GLU B 1 45 ? 32.666 22.816 45.238 1.00 31.72 391 GLU B CA 1
ATOM 1753 C C . GLU B 1 45 ? 33.601 21.705 45.715 1.00 29.74 391 GLU B C 1
ATOM 1754 O O . GLU B 1 45 ? 33.919 20.843 44.919 1.00 28.13 391 GLU B O 1
ATOM 1760 N N . GLU B 1 46 ? 34.064 21.767 46.972 1.00 28.50 392 GLU B N 1
ATOM 1761 C CA . GLU B 1 46 ? 35.074 20.844 47.506 1.00 28.80 392 GLU B CA 1
ATOM 1762 C C . GLU B 1 46 ? 34.729 20.564 48.971 1.00 27.85 392 GLU B C 1
ATOM 1763 O O . GLU B 1 46 ? 34.164 21.449 49.617 1.00 26.22 392 GLU B O 1
ATOM 1769 N N . GLU B 1 47 ? 35.091 19.394 49.430 1.00 28.21 393 GLU B N 1
ATOM 1770 C CA . GLU B 1 47 ? 35.014 19.010 50.860 1.00 29.64 393 GLU B CA 1
ATOM 1771 C C . GLU B 1 47 ? 36.409 18.641 51.347 1.00 29.33 393 GLU B C 1
ATOM 1772 O O . GLU B 1 47 ? 37.140 17.934 50.645 1.00 28.37 393 GLU B O 1
ATOM 1778 N N . SER B 1 48 ? 36.729 18.989 52.594 1.00 30.30 394 SER B N 1
ATOM 1779 C CA . SER B 1 48 ? 37.942 18.548 53.287 1.00 31.03 394 SER B CA 1
ATOM 1780 C C . SER B 1 48 ? 37.515 17.887 54.595 1.00 31.75 394 SER B C 1
ATOM 1781 O O . SER B 1 48 ? 36.619 18.447 55.264 1.00 29.84 394 SER B O 1
ATOM 1784 N N . ILE B 1 49 ? 38.095 16.729 54.874 1.00 32.19 395 ILE B N 1
ATOM 1785 C CA . ILE B 1 49 ? 37.913 15.951 56.123 1.00 34.89 395 ILE B CA 1
ATOM 1786 C C . ILE B 1 49 ? 39.288 15.747 56.717 1.00 35.49 395 ILE B C 1
ATOM 1787 O O . ILE B 1 49 ? 40.180 15.255 56.012 1.00 33.29 395 ILE B O 1
ATOM 1792 N N . GLY B 1 50 ? 39.427 16.066 57.994 1.00 37.69 396 GLY B N 1
ATOM 1793 C CA . GLY B 1 50 ? 40.762 15.954 58.581 1.00 40.72 396 GLY B CA 1
ATOM 1794 C C . GLY B 1 50 ? 40.794 15.550 60.031 1.00 44.72 396 GLY B C 1
ATOM 1795 O O . GLY B 1 50 ? 39.778 15.583 60.693 1.00 42.64 396 GLY B O 1
ATOM 1796 N N . SER B 1 51 ? 41.983 15.123 60.421 1.00 49.63 397 SER B N 1
ATOM 1797 C CA . SER B 1 51 ? 42.396 14.700 61.775 1.00 57.59 397 SER B CA 1
ATOM 1798 C C . SER B 1 51 ? 43.342 15.774 62.303 1.00 61.88 397 SER B C 1
ATOM 1799 O O . SER B 1 51 ? 43.280 16.912 61.842 1.00 68.19 397 SER B O 1
ATOM 1802 N N . GLN B 1 52 ? 44.140 15.409 63.291 1.00 62.79 398 GLN B N 1
ATOM 1803 C CA . GLN B 1 52 ? 45.257 16.253 63.795 1.00 63.23 398 GLN B CA 1
ATOM 1804 C C . GLN B 1 52 ? 46.284 16.433 62.673 1.00 57.98 398 GLN B C 1
ATOM 1805 O O . GLN B 1 52 ? 46.600 17.588 62.338 1.00 61.37 398 GLN B O 1
ATOM 1811 N N . SER B 1 53 ? 46.780 15.332 62.110 1.00 51.63 399 SER B N 1
ATOM 1812 C CA . SER B 1 53 ? 48.014 15.343 61.287 1.00 48.43 399 SER B CA 1
ATOM 1813 C C . SER B 1 53 ? 47.736 14.961 59.820 1.00 42.08 399 SER B C 1
ATOM 1814 O O . SER B 1 53 ? 48.700 14.790 59.069 1.00 38.85 399 SER B O 1
ATOM 1817 N N . LYS B 1 54 ? 46.473 14.796 59.422 1.00 39.83 400 LYS B N 1
ATOM 1818 C CA . LYS B 1 54 ? 46.148 14.287 58.061 1.00 39.53 400 LYS B CA 1
ATOM 1819 C C . LYS B 1 54 ? 44.811 14.843 57.602 1.00 36.96 400 LYS B C 1
ATOM 1820 O O . LYS B 1 54 ? 43.878 14.951 58.407 1.00 35.02 400 LYS B O 1
ATOM 1826 N N . SER B 1 55 ? 44.675 15.123 56.302 1.00 33.87 401 SER B N 1
ATOM 1827 C CA . SER B 1 55 ? 43.385 15.554 55.770 1.00 32.80 401 SER B CA 1
ATOM 1828 C C . SER B 1 55 ? 43.305 15.217 54.299 1.00 31.72 401 SER B C 1
ATOM 1829 O O . SER B 1 55 ? 44.358 15.026 53.643 1.00 30.44 401 SER B O 1
ATOM 1832 N N . ILE B 1 56 ? 42.089 15.040 53.846 1.00 31.11 402 ILE B N 1
ATOM 1833 C CA . ILE B 1 56 ? 41.887 14.777 52.410 1.00 31.69 402 ILE B CA 1
ATOM 1834 C C . ILE B 1 56 ? 40.908 15.820 51.896 1.00 30.52 402 ILE B C 1
ATOM 1835 O O . ILE B 1 56 ? 40.024 16.339 52.656 1.00 29.87 402 ILE B O 1
ATOM 1840 N N . ARG B 1 57 ? 40.998 16.017 50.596 1.00 30.31 403 ARG B N 1
ATOM 1841 C CA . ARG B 1 57 ? 40.181 16.992 49.874 1.00 30.90 403 ARG B CA 1
ATOM 1842 C C . ARG B 1 57 ? 39.632 16.286 48.641 1.00 29.66 403 ARG B C 1
ATOM 1843 O O . ARG B 1 57 ? 40.350 15.499 48.090 1.00 27.32 403 ARG B O 1
ATOM 1851 N N . ARG B 1 58 ? 38.369 16.525 48.329 1.00 28.85 404 ARG B N 1
ATOM 1852 C CA . ARG B 1 58 ? 37.771 16.013 47.092 1.00 29.44 404 ARG B CA 1
ATOM 1853 C C . ARG B 1 58 ? 36.761 16.990 46.571 1.00 28.70 404 ARG B C 1
ATOM 1854 O O . ARG B 1 58 ? 36.253 17.824 47.324 1.00 27.07 404 ARG B O 1
ATOM 1862 N N . LYS B 1 59 ? 36.487 16.864 45.279 1.00 29.28 405 LYS B N 1
ATOM 1863 C CA . LYS B 1 59 ? 35.339 17.600 44.737 1.00 30.76 405 LYS B CA 1
ATOM 1864 C C . LYS B 1 59 ? 34.110 17.142 45.504 1.00 29.11 405 LYS B C 1
ATOM 1865 O O . LYS B 1 59 ? 34.060 15.977 45.967 1.00 29.55 405 LYS B O 1
ATOM 1871 N N . SER B 1 60 ? 33.164 18.047 45.703 1.00 28.46 406 SER B N 1
ATOM 1872 C CA . SER B 1 60 ? 31.977 17.809 46.570 1.00 28.31 406 SER B CA 1
ATOM 1873 C C . SER B 1 60 ? 31.139 16.674 45.966 1.00 27.98 406 SER B C 1
ATOM 1874 O O . SER B 1 60 ? 31.203 16.475 44.715 1.00 27.45 406 SER B O 1
ATOM 1877 N N . MET B 1 61 ? 30.421 15.974 46.814 1.00 28.73 407 MET B N 1
ATOM 1878 C CA . MET B 1 61 ? 29.379 14.991 46.427 1.00 31.17 407 MET B CA 1
ATOM 1879 C C . MET B 1 61 ? 28.329 15.658 45.521 1.00 30.92 407 MET B C 1
ATOM 1880 O O . MET B 1 61 ? 27.864 15.001 44.577 1.00 29.42 407 MET B O 1
ATOM 1885 N N . ALA B 1 62 ? 27.994 16.937 45.743 1.00 31.03 408 ALA B N 1
ATOM 1886 C CA . ALA B 1 62 ? 27.041 17.653 44.864 1.00 31.56 408 ALA B CA 1
ATOM 1887 C C . ALA B 1 62 ? 27.644 17.783 43.466 1.00 31.10 408 ALA B C 1
ATOM 1888 O O . ALA B 1 62 ? 26.975 17.428 42.485 1.00 29.97 408 ALA B O 1
ATOM 1890 N N . LYS B 1 63 ? 28.899 18.231 43.357 1.00 31.44 409 LYS B N 1
ATOM 1891 C CA . LYS B 1 63 ? 29.568 18.364 42.042 1.00 32.35 409 LYS B CA 1
ATOM 1892 C C . LYS B 1 63 ? 29.727 16.986 41.376 1.00 30.45 409 LYS B C 1
ATOM 1893 O O . LYS B 1 63 ? 29.468 16.876 40.132 1.00 30.71 409 LYS B O 1
ATOM 1899 N N . GLY B 1 64 ? 30.214 15.987 42.109 1.00 29.30 410 GLY B N 1
ATOM 1900 C CA . GLY B 1 64 ? 30.258 14.577 41.656 1.00 29.62 410 GLY B CA 1
ATOM 1901 C C . GLY B 1 64 ? 28.887 14.103 41.153 1.00 29.74 410 GLY B C 1
ATOM 1902 O O . GLY B 1 64 ? 28.795 13.508 40.074 1.00 29.80 410 GLY B O 1
ATOM 1903 N N . SER B 1 65 ? 27.823 14.388 41.895 1.00 29.89 411 SER B N 1
ATOM 1904 C CA . SER B 1 65 ? 26.420 14.048 41.509 1.00 30.79 411 SER B CA 1
ATOM 1905 C C . SER B 1 65 ? 26.101 14.593 40.101 1.00 30.37 411 SER B C 1
ATOM 1906 O O . SER B 1 65 ? 25.562 13.869 39.251 1.00 29.92 411 SER B O 1
ATOM 1909 N N . VAL B 1 66 ? 26.457 15.839 39.821 1.00 30.98 412 VAL B N 1
ATOM 1910 C CA . VAL B 1 66 ? 26.193 16.456 38.483 1.00 32.33 412 VAL B CA 1
ATOM 1911 C C . VAL B 1 66 ? 26.930 15.668 37.405 1.00 31.88 412 VAL B C 1
ATOM 1912 O O . VAL B 1 66 ? 26.362 15.498 36.312 1.00 31.67 412 VAL B O 1
ATOM 1916 N N . GLU B 1 67 ? 28.169 15.260 37.661 1.00 32.87 413 GLU B N 1
ATOM 1917 C CA . GLU B 1 67 ? 28.968 14.515 36.643 1.00 34.11 413 GLU B CA 1
ATOM 1918 C C . GLU B 1 67 ? 28.300 13.156 36.361 1.00 33.20 413 GLU B C 1
ATOM 1919 O O . GLU B 1 67 ? 28.158 12.801 35.192 1.00 34.34 413 GLU B O 1
ATOM 1925 N N . ASN B 1 68 ? 27.827 12.446 37.394 1.00 32.94 414 ASN B N 1
ATOM 1926 C CA . ASN B 1 68 ? 27.036 11.192 37.241 1.00 33.21 414 ASN B CA 1
ATOM 1927 C C . ASN B 1 68 ? 25.797 11.462 36.371 1.00 32.45 414 ASN B C 1
ATOM 1928 O O . ASN B 1 68 ? 25.480 10.660 35.476 1.00 33.39 414 ASN B O 1
ATOM 1933 N N . VAL B 1 69 ? 25.100 12.558 36.652 1.00 31.47 415 VAL B N 1
ATOM 1934 C CA . VAL B 1 69 ? 23.882 12.960 35.908 1.00 31.98 415 VAL B CA 1
ATOM 1935 C C . VAL B 1 69 ? 24.239 13.074 34.429 1.00 33.06 415 VAL B C 1
ATOM 1936 O O . VAL B 1 69 ? 23.474 12.479 33.610 1.00 34.54 415 VAL B O 1
ATOM 1940 N N . LEU B 1 70 ? 25.295 13.807 34.095 1.00 34.34 416 LEU B N 1
ATOM 1941 C CA . LEU B 1 70 ? 25.686 14.027 32.668 1.00 35.96 416 LEU B CA 1
ATOM 1942 C C . LEU B 1 70 ? 26.082 12.691 32.034 1.00 36.62 416 LEU B C 1
ATOM 1943 O O . LEU B 1 70 ? 25.742 12.473 30.860 1.00 39.24 416 LEU B O 1
ATOM 1948 N N . THR B 1 71 ? 26.764 11.807 32.760 1.00 36.15 417 THR B N 1
ATOM 1949 C CA . THR B 1 71 ? 27.081 10.467 32.215 1.00 36.69 417 THR B CA 1
ATOM 1950 C C . THR B 1 71 ? 25.775 9.703 31.931 1.00 37.03 417 THR B C 1
ATOM 1951 O O . THR B 1 71 ? 25.649 9.169 30.838 1.00 37.49 417 THR B O 1
ATOM 1955 N N . VAL B 1 72 ? 24.780 9.745 32.817 1.00 36.93 418 VAL B N 1
ATOM 1956 C CA . VAL B 1 72 ? 23.494 9.035 32.598 1.00 38.39 418 VAL B CA 1
ATOM 1957 C C . VAL B 1 72 ? 22.810 9.611 31.351 1.00 40.55 418 VAL B C 1
ATOM 1958 O O . VAL B 1 72 ? 22.338 8.783 30.510 1.00 41.33 418 VAL B O 1
ATOM 1962 N N . LEU B 1 73 ? 22.774 10.940 31.192 1.00 39.80 419 LEU B N 1
ATOM 1963 C CA . LEU B 1 73 ? 22.093 11.563 30.019 1.00 43.43 419 LEU B CA 1
ATOM 1964 C C . LEU B 1 73 ? 22.805 11.173 28.711 1.00 47.12 419 LEU B C 1
ATOM 1965 O O . LEU B 1 73 ? 22.117 11.101 27.686 1.00 50.06 419 LEU B O 1
ATOM 1970 N N . ARG B 1 74 ? 24.120 10.956 28.702 1.00 50.54 420 ARG B N 1
ATOM 1971 C CA . ARG B 1 74 ? 24.813 10.467 27.475 1.00 54.52 420 ARG B CA 1
ATOM 1972 C C . ARG B 1 74 ? 24.372 9.024 27.171 1.00 56.24 420 ARG B C 1
ATOM 1973 O O . ARG B 1 74 ? 24.134 8.735 26.007 1.00 59.62 420 ARG B O 1
ATOM 1981 N N . THR B 1 75 ? 24.260 8.145 28.173 1.00 56.16 421 THR B N 1
ATOM 1982 C CA . THR B 1 75 ? 23.865 6.721 27.969 1.00 56.64 421 THR B CA 1
ATOM 1983 C C . THR B 1 75 ? 22.438 6.669 27.417 1.00 57.66 421 THR B C 1
ATOM 1984 O O . THR B 1 75 ? 22.119 5.699 26.701 1.00 58.39 421 THR B O 1
ATOM 1988 N N . MET B 1 76 ? 21.625 7.687 27.711 1.00 55.14 422 MET B N 1
ATOM 1989 C CA . MET B 1 76 ? 20.233 7.794 27.215 1.00 55.24 422 MET B CA 1
ATOM 1990 C C . MET B 1 76 ? 20.187 8.438 25.823 1.00 56.88 422 MET B C 1
ATOM 1991 O O . MET B 1 76 ? 19.076 8.637 25.330 1.00 55.46 422 MET B O 1
ATOM 1996 N N . GLY B 1 77 ? 21.335 8.748 25.216 1.00 57.87 423 GLY B N 1
ATOM 1997 C CA . GLY B 1 77 ? 21.403 9.255 23.834 1.00 58.22 423 GLY B CA 1
ATOM 1998 C C . GLY B 1 77 ? 21.331 10.769 23.772 1.00 58.52 423 GLY B C 1
ATOM 1999 O O . GLY B 1 77 ? 21.231 11.303 22.677 1.00 60.91 423 GLY B O 1
ATOM 2000 N N . MET B 1 78 ? 21.397 11.475 24.893 1.00 58.07 424 MET B N 1
ATOM 2001 C CA . MET B 1 78 ? 21.535 12.956 24.850 1.00 58.73 424 MET B CA 1
ATOM 2002 C C . MET B 1 78 ? 23.025 13.292 24.705 1.00 56.68 424 MET B C 1
ATOM 2003 O O . MET B 1 78 ? 23.849 12.372 24.800 1.00 59.49 424 MET B O 1
ATOM 2008 N N . LYS B 1 79 ? 23.337 14.527 24.334 1.00 53.86 425 LYS B N 1
ATOM 2009 C CA . LYS B 1 79 ? 24.712 15.031 24.130 1.00 54.96 425 LYS B CA 1
ATOM 2010 C C . LYS B 1 79 ? 24.770 16.345 24.887 1.00 54.35 425 LYS B C 1
ATOM 2011 O O . LYS B 1 79 ? 24.363 17.381 24.380 1.00 52.46 425 LYS B O 1
ATOM 2017 N N . PRO B 1 80 ? 25.183 16.307 26.169 1.00 53.83 426 PRO B N 1
ATOM 2018 C CA . PRO B 1 80 ? 25.189 17.505 27.008 1.00 53.84 426 PRO B CA 1
ATOM 2019 C C . PRO B 1 80 ? 26.259 18.493 26.522 1.00 52.68 426 PRO B C 1
ATOM 2020 O O . PRO B 1 80 ? 26.093 19.688 26.708 1.00 52.52 426 PRO B O 1
ATOM 2024 N N . SER B 1 81 ? 27.295 17.986 25.855 1.00 51.36 427 SER B N 1
ATOM 2025 C CA . SER B 1 81 ? 28.325 18.795 25.150 1.00 51.31 427 SER B CA 1
ATOM 2026 C C . SER B 1 81 ? 27.685 19.757 24.130 1.00 49.24 427 SER B C 1
ATOM 2027 O O . SER B 1 81 ? 28.320 20.738 23.796 1.00 49.98 427 SER B O 1
ATOM 2030 N N . ASP B 1 82 ? 26.460 19.505 23.666 1.00 48.50 428 ASP B N 1
ATOM 2031 C CA . ASP B 1 82 ? 25.708 20.417 22.757 1.00 47.12 428 ASP B CA 1
ATOM 2032 C C . ASP B 1 82 ? 25.199 21.651 23.515 1.00 45.64 428 ASP B C 1
ATOM 2033 O O . ASP B 1 82 ? 24.690 22.554 22.861 1.00 43.93 428 ASP B O 1
ATOM 2038 N N . TYR B 1 83 ? 25.227 21.646 24.863 1.00 42.54 429 TYR B N 1
ATOM 2039 C CA . TYR B 1 83 ? 24.562 22.685 25.677 1.00 43.51 429 TYR B CA 1
ATOM 2040 C C . TYR B 1 83 ? 25.549 23.322 26.662 1.00 41.64 429 TYR B C 1
ATOM 2041 O O . TYR B 1 83 ? 26.405 22.605 27.186 1.00 41.64 429 TYR B O 1
ATOM 2050 N N . ASP B 1 84 ? 25.384 24.616 26.921 1.00 41.36 430 ASP B N 1
ATOM 2051 C CA . ASP B 1 84 ? 25.849 25.259 28.175 1.00 41.30 430 ASP B CA 1
ATOM 2052 C C . ASP B 1 84 ? 24.709 25.112 29.170 1.00 38.66 430 ASP B C 1
ATOM 2053 O O . ASP B 1 84 ? 23.608 25.625 28.957 1.00 40.43 430 ASP B O 1
ATOM 2058 N N . ILE B 1 85 ? 24.991 24.399 30.235 1.00 36.60 431 ILE B N 1
ATOM 2059 C CA . ILE B 1 85 ? 23.978 24.022 31.236 1.00 34.01 431 ILE B CA 1
ATOM 2060 C C . ILE B 1 85 ? 24.366 24.740 32.528 1.00 33.19 431 ILE B C 1
ATOM 2061 O O . ILE B 1 85 ? 25.556 24.713 32.858 1.00 32.21 431 ILE B O 1
ATOM 2066 N N . HIS B 1 86 ? 23.398 25.384 33.174 1.00 32.66 432 HIS B N 1
ATOM 2067 C CA . HIS B 1 86 ? 23.591 26.062 34.471 1.00 32.11 432 HIS B CA 1
ATOM 2068 C C . HIS B 1 86 ? 22.466 25.620 35.397 1.00 31.59 432 HIS B C 1
ATOM 2069 O O . HIS B 1 86 ? 21.242 25.774 35.078 1.00 31.27 432 HIS B O 1
ATOM 2076 N N . ILE B 1 87 ? 22.863 25.077 36.535 1.00 30.53 433 ILE B N 1
ATOM 2077 C CA . ILE B 1 87 ? 21.907 24.665 37.594 1.00 30.78 433 ILE B CA 1
ATOM 2078 C C . ILE B 1 87 ? 22.104 25.648 38.727 1.00 31.33 433 ILE B C 1
ATOM 2079 O O . ILE B 1 87 ? 23.279 25.881 39.050 1.00 30.41 433 ILE B O 1
ATOM 2084 N N . ASN B 1 88 ? 21.007 26.167 39.286 1.00 30.04 434 ASN B N 1
ATOM 2085 C CA . ASN B 1 88 ? 21.021 27.161 40.379 1.00 30.89 434 ASN B CA 1
ATOM 2086 C C . ASN B 1 88 ? 20.204 26.652 41.562 1.00 31.53 434 ASN B C 1
ATOM 2087 O O . ASN B 1 88 ? 19.035 26.282 41.412 1.00 32.25 434 ASN B O 1
ATOM 2092 N N . PHE B 1 89 ? 20.809 26.672 42.733 1.00 32.61 435 PHE B N 1
ATOM 2093 C CA . PHE B 1 89 ? 20.169 26.437 44.042 1.00 35.10 435 PHE B CA 1
ATOM 2094 C C . PHE B 1 89 ? 19.999 27.830 44.656 1.00 38.57 435 PHE B C 1
ATOM 2095 O O . PHE B 1 89 ? 20.975 28.419 45.133 1.00 37.00 435 PHE B O 1
ATOM 2103 N N . PRO B 1 90 ? 18.847 28.519 44.450 1.00 42.43 436 PRO B N 1
ATOM 2104 C CA . PRO B 1 90 ? 18.739 29.922 44.846 1.00 43.57 436 PRO B CA 1
ATOM 2105 C C . PRO B 1 90 ? 18.833 30.049 46.371 1.00 45.62 436 PRO B C 1
ATOM 2106 O O . PRO B 1 90 ? 18.573 29.052 47.082 1.00 43.66 436 PRO B O 1
ATOM 2110 N N . GLY B 1 91 ? 19.155 31.268 46.821 1.00 44.85 437 GLY B N 1
ATOM 2111 C CA . GLY B 1 91 ? 19.126 31.631 48.243 1.00 47.85 437 GLY B CA 1
ATOM 2112 C C . GLY B 1 91 ? 20.512 31.887 48.783 1.00 48.29 437 GLY B C 1
ATOM 2113 O O . GLY B 1 91 ? 20.614 32.656 49.728 1.00 49.86 437 GLY B O 1
ATOM 2114 N N . GLY B 1 92 ? 21.541 31.286 48.185 1.00 49.64 438 GLY B N 1
ATOM 2115 C CA . GLY B 1 92 ? 22.935 31.455 48.636 1.00 51.37 438 GLY B CA 1
ATOM 2116 C C . GLY B 1 92 ? 23.298 30.469 49.740 1.00 52.73 438 GLY B C 1
ATOM 2117 O O . GLY B 1 92 ? 24.431 30.549 50.229 1.00 53.96 438 GLY B O 1
ATOM 2118 N N . ILE B 1 93 ? 22.398 29.548 50.106 1.00 50.81 439 ILE B N 1
ATOM 2119 C CA . ILE B 1 93 ? 22.657 28.526 51.168 1.00 49.67 439 ILE B CA 1
ATOM 2120 C C . ILE B 1 93 ? 23.709 27.517 50.678 1.00 46.08 439 ILE B C 1
ATOM 2121 O O . ILE B 1 93 ? 23.677 27.073 49.538 1.00 45.44 439 ILE B O 1
ATOM 2126 N N . PRO B 1 94 ? 24.727 27.190 51.500 1.00 44.89 440 PRO B N 1
ATOM 2127 C CA . PRO B 1 94 ? 25.773 26.236 51.120 1.00 43.91 440 PRO B CA 1
ATOM 2128 C C . PRO B 1 94 ? 25.256 24.802 51.313 1.00 42.23 440 PRO B C 1
ATOM 2129 O O . PRO B 1 94 ? 25.019 24.402 52.449 1.00 45.53 440 PRO B O 1
ATOM 2133 N N . ILE B 1 95 ? 25.009 24.102 50.215 1.00 37.69 441 ILE B N 1
ATOM 2134 C CA . ILE B 1 95 ? 24.412 22.742 50.269 1.00 36.16 441 ILE B CA 1
ATOM 2135 C C . ILE B 1 95 ? 25.397 21.728 49.675 1.00 33.00 441 ILE B C 1
ATOM 2136 O O . ILE B 1 95 ? 26.208 22.099 48.826 1.00 30.31 441 ILE B O 1
ATOM 2141 N N . ASP B 1 96 ? 25.327 20.492 50.144 1.00 31.11 442 ASP B N 1
ATOM 2142 C CA . ASP B 1 96 ? 26.160 19.397 49.581 1.00 30.94 442 ASP B CA 1
ATOM 2143 C C . ASP B 1 96 ? 25.386 18.105 49.678 1.00 29.83 442 ASP B C 1
ATOM 2144 O O . ASP B 1 96 ? 24.396 18.057 50.414 1.00 30.61 442 ASP B O 1
ATOM 2149 N N . GLY B 1 97 ? 25.888 17.085 49.008 1.00 29.01 443 GLY B N 1
ATOM 2150 C CA . GLY B 1 97 ? 25.367 15.721 49.122 1.00 29.12 443 GLY B CA 1
ATOM 2151 C C . GLY B 1 97 ? 25.028 15.176 47.748 1.00 28.54 443 GLY B C 1
ATOM 2152 O O . GLY B 1 97 ? 24.978 15.935 46.792 1.00 28.26 443 GLY B O 1
ATOM 2153 N N . PRO B 1 98 ? 24.847 13.850 47.624 1.00 29.11 444 PRO B N 1
ATOM 2154 C CA . PRO B 1 98 ? 24.529 13.197 46.354 1.00 29.02 444 PRO B CA 1
ATOM 2155 C C . PRO B 1 98 ? 23.022 13.048 46.088 1.00 28.92 444 PRO B C 1
ATOM 2156 O O . PRO B 1 98 ? 22.644 12.628 44.997 1.00 28.24 444 PRO B O 1
ATOM 2160 N N . SER B 1 99 ? 22.164 13.435 47.024 1.00 29.31 445 SER B N 1
ATOM 2161 C CA . SER B 1 99 ? 20.723 13.087 46.969 1.00 30.31 445 SER B CA 1
ATOM 2162 C C . SER B 1 99 ? 19.898 13.978 46.014 1.00 29.96 445 SER B C 1
ATOM 2163 O O . SER B 1 99 ? 18.713 13.673 45.837 1.00 30.74 445 SER B O 1
ATOM 2166 N N . ALA B 1 100 ? 20.428 15.050 45.423 1.00 29.35 446 ALA B N 1
ATOM 2167 C CA . ALA B 1 100 ? 19.738 15.819 44.351 1.00 29.76 446 ALA B CA 1
ATOM 2168 C C . ALA B 1 100 ? 20.015 15.242 42.958 1.00 30.31 446 ALA B C 1
ATOM 2169 O O . ALA B 1 100 ? 19.579 15.869 41.962 1.00 29.18 446 ALA B O 1
ATOM 2171 N N . GLY B 1 101 ? 20.684 14.092 42.843 1.00 30.28 447 GLY B N 1
ATOM 2172 C CA . GLY B 1 101 ? 21.006 13.527 41.524 1.00 30.99 447 GLY B CA 1
ATOM 2173 C C . GLY B 1 101 ? 19.771 13.350 40.637 1.00 31.93 447 GLY B C 1
ATOM 2174 O O . GLY B 1 101 ? 19.804 13.833 39.487 1.00 32.00 447 GLY B O 1
ATOM 2175 N N . ILE B 1 102 ? 18.692 12.727 41.117 1.00 31.72 448 ILE B N 1
ATOM 2176 C CA . ILE B 1 102 ? 17.497 12.499 40.242 1.00 32.59 448 ILE B CA 1
ATOM 2177 C C . ILE B 1 102 ? 16.821 13.838 39.880 1.00 32.62 448 ILE B C 1
ATOM 2178 O O . ILE B 1 102 ? 16.381 13.986 38.707 1.00 33.49 448 ILE B O 1
ATOM 2183 N N . ALA B 1 103 ? 16.756 14.800 40.807 1.00 32.05 449 ALA B N 1
ATOM 2184 C CA . ALA B 1 103 ? 16.175 16.148 40.589 1.00 32.55 449 ALA B CA 1
ATOM 2185 C C . ALA B 1 103 ? 16.947 16.917 39.521 1.00 32.86 449 ALA B C 1
ATOM 2186 O O . ALA B 1 103 ? 16.319 17.474 38.594 1.00 32.90 449 ALA B O 1
ATOM 2188 N N . MET B 1 104 ? 18.279 16.976 39.615 1.00 31.86 450 MET B N 1
ATOM 2189 C CA . MET B 1 104 ? 19.060 17.680 38.576 1.00 31.40 450 MET B CA 1
ATOM 2190 C C . MET B 1 104 ? 18.896 16.989 37.223 1.00 31.61 450 MET B C 1
ATOM 2191 O O . MET B 1 104 ? 18.867 17.707 36.175 1.00 30.63 450 MET B O 1
ATOM 2196 N N . ALA B 1 105 ? 18.945 15.662 37.196 1.00 32.26 451 ALA B N 1
ATOM 2197 C CA . ALA B 1 105 ? 18.800 14.894 35.932 1.00 33.41 451 ALA B CA 1
ATOM 2198 C C . ALA B 1 105 ? 17.445 15.224 35.271 1.00 34.40 451 ALA B C 1
ATOM 2199 O O . ALA B 1 105 ? 17.410 15.466 34.057 1.00 35.02 451 ALA B O 1
ATOM 2201 N N . ALA B 1 106 ? 16.378 15.196 36.055 1.00 35.44 452 ALA B N 1
ATOM 2202 C CA . ALA B 1 106 ? 14.995 15.552 35.656 1.00 37.23 452 ALA B CA 1
ATOM 2203 C C . ALA B 1 106 ? 14.987 16.995 35.157 1.00 38.78 452 ALA B C 1
ATOM 2204 O O . ALA B 1 106 ? 14.463 17.243 34.029 1.00 38.73 452 ALA B O 1
ATOM 2206 N N . GLY B 1 107 ? 15.599 17.915 35.921 1.00 37.12 453 GLY B N 1
ATOM 2207 C CA . GLY B 1 107 ? 15.682 19.328 35.501 1.00 36.86 453 GLY B CA 1
ATOM 2208 C C . GLY B 1 107 ? 16.356 19.487 34.147 1.00 36.57 453 GLY B C 1
ATOM 2209 O O . GLY B 1 107 ? 15.804 20.234 33.241 1.00 36.77 453 GLY B O 1
ATOM 2210 N N . ILE B 1 108 ? 17.497 18.829 33.947 1.00 35.05 454 ILE B N 1
ATOM 2211 C CA . ILE B 1 108 ? 18.229 18.972 32.654 1.00 36.28 454 ILE B CA 1
ATOM 2212 C C . ILE B 1 108 ? 17.399 18.349 31.519 1.00 38.71 454 ILE B C 1
ATOM 2213 O O . ILE B 1 108 ? 17.358 18.947 30.400 1.00 38.69 454 ILE B O 1
ATOM 2218 N N . PHE B 1 109 ? 16.837 17.161 31.743 1.00 39.94 455 PHE B N 1
ATOM 2219 C CA . PHE B 1 109 ? 16.016 16.442 30.735 1.00 42.33 455 PHE B CA 1
ATOM 2220 C C . PHE B 1 109 ? 14.879 17.368 30.258 1.00 43.41 455 PHE B C 1
ATOM 2221 O O . PHE B 1 109 ? 14.711 17.574 29.020 1.00 43.01 455 PHE B O 1
ATOM 2229 N N . SER B 1 110 ? 14.131 17.920 31.221 1.00 42.56 456 SER B N 1
ATOM 2230 C CA . SER B 1 110 ? 13.028 18.888 31.017 1.00 44.02 456 SER B CA 1
ATOM 2231 C C . SER B 1 110 ? 13.526 20.084 30.199 1.00 45.68 456 SER B C 1
ATOM 2232 O O . SER B 1 110 ? 12.837 20.458 29.203 1.00 46.83 456 SER B O 1
ATOM 2235 N N . ALA B 1 111 ? 14.631 20.707 30.604 1.00 45.28 457 ALA B N 1
ATOM 2236 C CA . ALA B 1 111 ? 15.132 21.936 29.943 1.00 47.13 457 ALA B CA 1
ATOM 2237 C C . ALA B 1 111 ? 15.509 21.621 28.484 1.00 49.44 457 ALA B C 1
ATOM 2238 O O . ALA B 1 111 ? 15.236 22.470 27.604 1.00 52.08 457 ALA B O 1
ATOM 2240 N N . ILE B 1 112 ? 16.085 20.441 28.236 1.00 49.63 458 ILE B N 1
ATOM 2241 C CA . ILE B 1 112 ? 16.570 20.008 26.887 1.00 49.89 458 ILE B CA 1
ATOM 2242 C C . ILE B 1 112 ? 15.368 19.759 25.981 1.00 52.10 458 ILE B C 1
ATOM 2243 O O . ILE B 1 112 ? 15.453 20.135 24.803 1.00 53.06 458 ILE B O 1
ATOM 2248 N N . HIS B 1 113 ? 14.318 19.122 26.505 1.00 53.44 459 HIS B N 1
ATOM 2249 C CA . HIS B 1 113 ? 13.155 18.631 25.717 1.00 55.20 459 HIS B CA 1
ATOM 2250 C C . HIS B 1 113 ? 12.017 19.651 25.786 1.00 56.23 459 HIS B C 1
ATOM 2251 O O . HIS B 1 113 ? 10.993 19.437 25.127 1.00 56.87 459 HIS B O 1
ATOM 2258 N N . LYS B 1 114 ? 12.213 20.730 26.548 1.00 56.94 460 LYS B N 1
ATOM 2259 C CA . LYS B 1 114 ? 11.185 21.750 26.881 1.00 57.45 460 LYS B CA 1
ATOM 2260 C C . LYS B 1 114 ? 9.884 21.064 27.318 1.00 56.84 460 LYS B C 1
ATOM 2261 O O . LYS B 1 114 ? 8.796 21.442 26.800 1.00 56.00 460 LYS B O 1
ATOM 2267 N N . ILE B 1 115 ? 9.973 20.082 28.217 1.00 53.42 461 ILE B N 1
ATOM 2268 C CA . ILE B 1 115 ? 8.793 19.377 28.796 1.00 53.76 461 ILE B CA 1
ATOM 2269 C C . ILE B 1 115 ? 8.691 19.754 30.266 1.00 53.41 461 ILE B C 1
ATOM 2270 O O . ILE B 1 115 ? 9.581 19.437 31.056 1.00 52.60 461 ILE B O 1
ATOM 2275 N N . PRO B 1 116 ? 7.614 20.439 30.690 1.00 53.88 462 PRO B N 1
ATOM 2276 C CA . PRO B 1 116 ? 7.571 20.967 32.047 1.00 53.37 462 PRO B CA 1
ATOM 2277 C C . PRO B 1 116 ? 7.512 19.789 33.028 1.00 52.58 462 PRO B C 1
ATOM 2278 O O . PRO B 1 116 ? 7.089 18.694 32.651 1.00 51.29 462 PRO B O 1
ATOM 2282 N N . ILE B 1 117 ? 7.939 20.060 34.258 1.00 51.19 463 ILE B N 1
ATOM 2283 C CA . ILE B 1 117 ? 7.908 19.113 35.404 1.00 50.40 463 ILE B CA 1
ATOM 2284 C C . ILE B 1 117 ? 6.729 19.510 36.291 1.00 51.68 463 ILE B C 1
ATOM 2285 O O . ILE B 1 117 ? 6.564 20.719 36.510 1.00 49.95 463 ILE B O 1
ATOM 2290 N N . ASP B 1 118 ? 5.991 18.523 36.801 1.00 52.57 464 ASP B N 1
ATOM 2291 C CA . ASP B 1 118 ? 4.876 18.707 37.759 1.00 54.21 464 ASP B CA 1
ATOM 2292 C C . ASP B 1 118 ? 5.409 19.441 38.999 1.00 53.17 464 ASP B C 1
ATOM 2293 O O . ASP B 1 118 ? 6.311 18.918 39.676 1.00 50.78 464 ASP B O 1
ATOM 2298 N N . ASN B 1 119 ? 4.850 20.616 39.279 1.00 52.93 465 ASN B N 1
ATOM 2299 C CA . ASN B 1 119 ? 5.213 21.481 40.431 1.00 52.15 465 ASN B CA 1
ATOM 2300 C C . ASN B 1 119 ? 4.663 20.923 41.750 1.00 50.71 465 ASN B C 1
ATOM 2301 O O . ASN B 1 119 ? 5.070 21.454 42.773 1.00 52.50 465 ASN B O 1
ATOM 2306 N N . THR B 1 120 ? 3.779 19.912 41.737 1.00 50.63 466 THR B N 1
ATOM 2307 C CA . THR B 1 120 ? 3.169 19.293 42.950 1.00 50.39 466 THR B CA 1
ATOM 2308 C C . THR B 1 120 ? 4.039 18.145 43.487 1.00 50.62 466 THR B C 1
ATOM 2309 O O . THR B 1 120 ? 3.697 17.612 44.565 1.00 49.11 466 THR B O 1
ATOM 2313 N N . VAL B 1 121 ? 5.138 17.805 42.786 1.00 50.29 467 VAL B N 1
ATOM 2314 C CA . VAL B 1 121 ? 6.082 16.689 43.130 1.00 48.01 467 VAL B CA 1
ATOM 2315 C C . VAL B 1 121 ? 7.375 17.272 43.712 1.00 46.30 467 VAL B C 1
ATOM 2316 O O . VAL B 1 121 ? 7.902 18.259 43.155 1.00 45.25 467 VAL B O 1
ATOM 2320 N N . ALA B 1 122 ? 7.875 16.643 44.781 1.00 44.29 468 ALA B N 1
ATOM 2321 C CA . ALA B 1 122 ? 9.254 16.778 45.282 1.00 41.40 468 ALA B CA 1
ATOM 2322 C C . ALA B 1 122 ? 9.953 15.418 45.171 1.00 40.66 468 ALA B C 1
ATOM 2323 O O . ALA B 1 122 ? 9.274 14.404 45.065 1.00 42.07 468 ALA B O 1
ATOM 2325 N N . MET B 1 123 ? 11.283 15.403 45.108 1.00 39.08 469 MET B N 1
ATOM 2326 C CA . MET B 1 123 ? 12.029 14.140 44.940 1.00 37.97 469 MET B CA 1
ATOM 2327 C C . MET B 1 123 ? 13.396 14.220 45.631 1.00 36.04 469 MET B C 1
ATOM 2328 O O . MET B 1 123 ? 13.932 15.340 45.888 1.00 35.05 469 MET B O 1
ATOM 2333 N N . THR B 1 124 ? 13.887 13.053 45.997 1.00 34.99 470 THR B N 1
ATOM 2334 C CA . THR B 1 124 ? 15.221 12.858 46.595 1.00 34.44 470 THR B CA 1
ATOM 2335 C C . THR B 1 124 ? 15.714 11.502 46.118 1.00 34.77 470 THR B C 1
ATOM 2336 O O . THR B 1 124 ? 14.900 10.556 46.121 1.00 34.58 470 THR B O 1
ATOM 2340 N N . GLY B 1 125 ? 17.004 11.401 45.766 1.00 33.11 471 GLY B N 1
ATOM 2341 C CA . GLY B 1 125 ? 17.531 10.174 45.149 1.00 33.29 471 GLY B CA 1
ATOM 2342 C C . GLY B 1 125 ? 18.922 10.393 44.602 1.00 32.64 471 GLY B C 1
ATOM 2343 O O . GLY B 1 125 ? 19.113 11.321 43.794 1.00 32.11 471 GLY B O 1
ATOM 2344 N N . GLU B 1 126 ? 19.882 9.592 45.052 1.00 32.22 472 GLU B N 1
ATOM 2345 C CA . GLU B 1 126 ? 21.235 9.546 44.434 1.00 31.99 472 GLU B CA 1
ATOM 2346 C C . GLU B 1 126 ? 21.103 8.796 43.104 1.00 32.65 472 GLU B C 1
ATOM 2347 O O . GLU B 1 126 ? 20.282 7.859 43.014 1.00 35.66 472 GLU B O 1
ATOM 2353 N N . ILE B 1 127 ? 21.819 9.215 42.084 1.00 31.91 473 ILE B N 1
ATOM 2354 C CA . ILE B 1 127 ? 21.729 8.570 40.746 1.00 32.84 473 ILE B CA 1
ATOM 2355 C C . ILE B 1 127 ? 23.038 7.822 40.521 1.00 33.31 473 ILE B C 1
ATOM 2356 O O . ILE B 1 127 ? 24.105 8.371 40.841 1.00 32.68 473 ILE B O 1
ATOM 2361 N N . SER B 1 128 ? 22.964 6.588 40.033 1.00 33.77 474 SER B N 1
ATOM 2362 C CA . SER B 1 128 ? 24.170 5.804 39.667 1.00 35.15 474 SER B CA 1
ATOM 2363 C C . SER B 1 128 ? 24.446 5.936 38.160 1.00 35.21 474 SER B C 1
ATOM 2364 O O . SER B 1 128 ? 23.573 6.411 37.455 1.00 34.51 474 SER B O 1
ATOM 2367 N N . LEU B 1 129 ? 25.609 5.504 37.666 1.00 35.96 475 LEU B N 1
ATOM 2368 C CA . LEU B 1 129 ? 25.946 5.699 36.219 1.00 36.66 475 LEU B CA 1
ATOM 2369 C C . LEU B 1 129 ? 25.032 4.846 35.324 1.00 39.22 475 LEU B C 1
ATOM 2370 O O . LEU B 1 129 ? 24.895 5.180 34.155 1.00 39.33 475 LEU B O 1
ATOM 2375 N N . ASN B 1 130 ? 24.376 3.825 35.881 1.00 42.40 476 ASN B N 1
ATOM 2376 C CA . ASN B 1 130 ? 23.450 2.923 35.141 1.00 45.51 476 ASN B CA 1
ATOM 2377 C C . ASN B 1 130 ? 22.007 3.340 35.426 1.00 46.03 476 ASN B C 1
ATOM 2378 O O . ASN B 1 130 ? 21.130 2.507 35.202 1.00 48.64 476 ASN B O 1
ATOM 2383 N N . GLY B 1 131 ? 21.758 4.569 35.892 1.00 42.44 477 GLY B N 1
ATOM 2384 C CA . GLY B 1 131 ? 20.401 5.132 35.945 1.00 42.43 477 GLY B CA 1
ATOM 2385 C C . GLY B 1 131 ? 19.600 4.610 37.127 1.00 42.17 477 GLY B C 1
ATOM 2386 O O . GLY B 1 131 ? 18.427 4.943 37.225 1.00 44.18 477 GLY B O 1
ATOM 2387 N N . LEU B 1 132 ? 20.200 3.842 38.025 1.00 41.55 478 LEU B N 1
ATOM 2388 C CA . LEU B 1 132 ? 19.489 3.336 39.224 1.00 41.74 478 LEU B CA 1
ATOM 2389 C C . LEU B 1 132 ? 19.428 4.457 40.268 1.00 40.48 478 LEU B C 1
ATOM 2390 O O . LEU B 1 132 ? 20.310 5.319 40.283 1.00 39.46 478 LEU B O 1
ATOM 2395 N N . VAL B 1 133 ? 18.378 4.450 41.071 1.00 39.88 479 VAL B N 1
ATOM 2396 C CA . VAL B 1 133 ? 18.139 5.443 42.149 1.00 38.54 479 VAL B CA 1
ATOM 2397 C C . VAL B 1 133 ? 18.543 4.775 43.453 1.00 38.75 479 VAL B C 1
ATOM 2398 O O . VAL B 1 133 ? 17.931 3.743 43.808 1.00 38.60 479 VAL B O 1
ATOM 2402 N N . LYS B 1 134 ? 19.542 5.349 44.108 1.00 38.19 480 LYS B N 1
ATOM 2403 C CA . LYS B 1 134 ? 20.226 4.774 45.280 1.00 38.58 480 LYS B CA 1
ATOM 2404 C C . LYS B 1 134 ? 19.669 5.461 46.524 1.00 38.12 480 LYS B C 1
ATOM 2405 O O . LYS B 1 134 ? 19.216 6.607 46.433 1.00 36.25 480 LYS B O 1
ATOM 2411 N N . PRO B 1 135 ? 19.644 4.753 47.677 1.00 38.07 481 PRO B N 1
ATOM 2412 C CA . PRO B 1 135 ? 19.070 5.268 48.915 1.00 38.17 481 PRO B CA 1
ATOM 2413 C C . PRO B 1 135 ? 19.759 6.527 49.456 1.00 36.47 481 PRO B C 1
ATOM 2414 O O . PRO B 1 135 ? 20.948 6.730 49.253 1.00 35.10 481 PRO B O 1
ATOM 2418 N N . ILE B 1 136 ? 18.981 7.339 50.158 1.00 36.45 482 ILE B N 1
ATOM 2419 C CA . ILE B 1 136 ? 19.445 8.648 50.671 1.00 35.57 482 ILE B CA 1
ATOM 2420 C C . ILE B 1 136 ? 19.194 8.717 52.178 1.00 37.47 482 ILE B C 1
ATOM 2421 O O . ILE B 1 136 ? 18.632 7.733 52.754 1.00 37.07 482 ILE B O 1
ATOM 2426 N N . GLY B 1 137 ? 19.636 9.804 52.798 1.00 37.07 483 GLY B N 1
ATOM 2427 C CA . GLY B 1 137 ? 19.454 10.042 54.241 1.00 38.66 483 GLY B CA 1
ATOM 2428 C C . GLY B 1 137 ? 18.273 10.947 54.480 1.00 39.39 483 GLY B C 1
ATOM 2429 O O . GLY B 1 137 ? 17.889 11.677 53.551 1.00 38.97 483 GLY B O 1
ATOM 2430 N N . GLY B 1 138 ? 17.718 10.904 55.684 1.00 39.69 484 GLY B N 1
ATOM 2431 C CA . GLY B 1 138 ? 16.698 11.856 56.153 1.00 41.01 484 GLY B CA 1
ATOM 2432 C C . GLY B 1 138 ? 15.383 11.742 55.410 1.00 41.62 484 GLY B C 1
ATOM 2433 O O . GLY B 1 138 ? 14.749 12.772 55.223 1.00 41.69 484 GLY B O 1
ATOM 2434 N N . VAL B 1 139 ? 14.954 10.546 55.008 1.00 43.39 485 VAL B N 1
ATOM 2435 C CA . VAL B 1 139 ? 13.778 10.409 54.096 1.00 43.94 485 VAL B CA 1
ATOM 2436 C C . VAL B 1 139 ? 12.501 10.856 54.831 1.00 45.18 485 VAL B C 1
ATOM 2437 O O . VAL B 1 139 ? 11.650 11.456 54.199 1.00 42.38 485 VAL B O 1
ATOM 2441 N N . ILE B 1 140 ? 12.376 10.630 56.140 1.00 46.91 486 ILE B N 1
ATOM 2442 C CA . ILE B 1 140 ? 11.157 11.062 56.888 1.00 47.99 486 ILE B CA 1
ATOM 2443 C C . ILE B 1 140 ? 11.111 12.591 56.979 1.00 46.94 486 ILE B C 1
ATOM 2444 O O . ILE B 1 140 ? 10.145 13.215 56.543 1.00 45.83 486 ILE B O 1
ATOM 2449 N N . PRO B 1 141 ? 12.122 13.269 57.567 1.00 46.91 487 PRO B N 1
ATOM 2450 C CA . PRO B 1 141 ? 12.106 14.725 57.600 1.00 46.73 487 PRO B CA 1
ATOM 2451 C C . PRO B 1 141 ? 11.900 15.302 56.193 1.00 45.57 487 PRO B C 1
ATOM 2452 O O . PRO B 1 141 ? 11.212 16.288 56.081 1.00 48.87 487 PRO B O 1
ATOM 2456 N N . LYS B 1 142 ? 12.453 14.669 55.151 1.00 44.03 488 LYS B N 1
ATOM 2457 C CA . LYS B 1 142 ? 12.311 15.143 53.743 1.00 41.97 488 LYS B CA 1
ATOM 2458 C C . LYS B 1 142 ? 10.845 15.025 53.289 1.00 42.51 488 LYS B C 1
ATOM 2459 O O . LYS B 1 142 ? 10.307 15.992 52.691 1.00 42.65 488 LYS B O 1
ATOM 2465 N N . ILE B 1 143 ? 10.210 13.877 53.514 1.00 44.16 489 ILE B N 1
ATOM 2466 C CA . ILE B 1 143 ? 8.756 13.696 53.201 1.00 45.70 489 ILE B CA 1
ATOM 2467 C C . ILE B 1 143 ? 7.912 14.751 53.955 1.00 46.77 489 ILE B C 1
ATOM 2468 O O . ILE B 1 143 ? 7.052 15.380 53.320 1.00 47.04 489 ILE B O 1
ATOM 2473 N N . LYS B 1 144 ? 8.153 14.972 55.250 1.00 48.71 490 LYS B N 1
ATOM 2474 C CA . LYS B 1 144 ? 7.403 15.962 56.076 1.00 51.00 490 LYS B CA 1
ATOM 2475 C C . LYS B 1 144 ? 7.626 17.382 55.552 1.00 51.14 490 LYS B C 1
ATOM 2476 O O . LYS B 1 144 ? 6.657 18.163 55.551 1.00 51.64 490 LYS B O 1
ATOM 2482 N N . ALA B 1 145 ? 8.841 17.716 55.100 1.00 48.77 491 ALA B N 1
ATOM 2483 C CA . ALA B 1 145 ? 9.144 19.024 54.476 1.00 49.07 491 ALA B CA 1
ATOM 2484 C C . ALA B 1 145 ? 8.337 19.185 53.179 1.00 48.64 491 ALA B C 1
ATOM 2485 O O . ALA B 1 145 ? 7.852 20.315 52.909 1.00 50.04 491 ALA B O 1
ATOM 2487 N N . ALA B 1 146 ? 8.225 18.126 52.380 1.00 46.43 492 ALA B N 1
ATOM 2488 C CA . ALA B 1 146 ? 7.515 18.175 51.085 1.00 47.94 492 ALA B CA 1
ATOM 2489 C C . ALA B 1 146 ? 6.025 18.437 51.377 1.00 50.85 492 ALA B C 1
ATOM 2490 O O . ALA B 1 146 ? 5.458 19.408 50.815 1.00 49.07 492 ALA B O 1
ATOM 2492 N N . LYS B 1 147 ? 5.447 17.626 52.270 1.00 52.51 493 LYS B N 1
ATOM 2493 C CA . LYS B 1 147 ? 4.054 17.806 52.764 1.00 56.96 493 LYS B CA 1
ATOM 2494 C C . LYS B 1 147 ? 3.900 19.236 53.296 1.00 58.85 493 LYS B C 1
ATOM 2495 O O . LYS B 1 147 ? 3.088 19.983 52.734 1.00 57.64 493 LYS B O 1
ATOM 2501 N N . GLN B 1 148 ? 4.717 19.606 54.292 1.00 61.48 494 GLN B N 1
ATOM 2502 C CA . GLN B 1 148 ? 4.674 20.921 54.986 1.00 61.62 494 GLN B CA 1
ATOM 2503 C C . GLN B 1 148 ? 4.685 22.050 53.955 1.00 61.63 494 GLN B C 1
ATOM 2504 O O . GLN B 1 148 ? 4.100 23.103 54.257 1.00 61.23 494 GLN B O 1
ATOM 2510 N N . SER B 1 149 ? 5.339 21.849 52.801 1.00 60.53 495 SER B N 1
ATOM 2511 C CA . SER B 1 149 ? 5.476 22.850 51.707 1.00 59.62 495 SER B CA 1
ATOM 2512 C C . SER B 1 149 ? 4.307 22.810 50.713 1.00 57.39 495 SER B C 1
ATOM 2513 O O . SER B 1 149 ? 4.343 23.608 49.772 1.00 58.90 495 SER B O 1
ATOM 2516 N N . GLY B 1 150 ? 3.368 21.875 50.826 1.00 56.33 496 GLY B N 1
ATOM 2517 C CA . GLY B 1 150 ? 2.219 21.794 49.897 1.00 56.08 496 GLY B CA 1
ATOM 2518 C C . GLY B 1 150 ? 2.441 20.889 48.690 1.00 54.29 496 GLY B C 1
ATOM 2519 O O . GLY B 1 150 ? 1.614 20.923 47.772 1.00 53.81 496 GLY B O 1
ATOM 2520 N N . ALA B 1 151 ? 3.487 20.058 48.681 1.00 53.26 497 ALA B N 1
ATOM 2521 C CA . ALA B 1 151 ? 3.682 19.016 47.646 1.00 51.78 497 ALA B CA 1
ATOM 2522 C C . ALA B 1 151 ? 2.538 17.986 47.751 1.00 51.55 497 ALA B C 1
ATOM 2523 O O . ALA B 1 151 ? 2.238 17.592 48.877 1.00 48.85 497 ALA B O 1
ATOM 2525 N N . LYS B 1 152 ? 1.940 17.537 46.639 1.00 52.42 498 LYS B N 1
ATOM 2526 C CA . LYS B 1 152 ? 0.960 16.409 46.65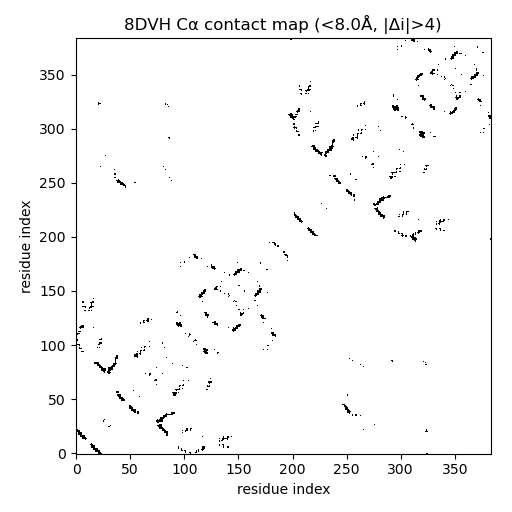8 1.00 56.17 498 LYS B CA 1
ATOM 2527 C C . LYS B 1 152 ? 1.665 15.045 46.654 1.00 54.95 498 LYS B C 1
ATOM 2528 O O . LYS B 1 152 ? 1.045 14.074 47.127 1.00 53.34 498 LYS B O 1
ATOM 2534 N N . LYS B 1 153 ? 2.887 14.968 46.101 1.00 54.01 499 LYS B N 1
ATOM 2535 C CA . LYS B 1 153 ? 3.643 13.715 45.824 1.00 53.60 499 LYS B CA 1
ATOM 2536 C C . LYS B 1 153 ? 5.109 13.881 46.261 1.00 49.45 499 LYS B C 1
ATOM 2537 O O . LYS B 1 153 ? 5.657 14.991 46.122 1.00 49.09 499 LYS B O 1
ATOM 2543 N N . VAL B 1 154 ? 5.746 12.791 46.673 1.00 47.39 500 VAL B N 1
ATOM 2544 C CA . VAL B 1 154 ? 7.219 12.759 46.931 1.00 45.33 500 VAL B CA 1
ATOM 2545 C C . VAL B 1 154 ? 7.765 11.448 46.376 1.00 44.11 500 VAL B C 1
ATOM 2546 O O . VAL B 1 154 ? 7.207 10.356 46.694 1.00 43.97 500 VAL B O 1
ATOM 2550 N N . ILE B 1 155 ? 8.793 11.577 45.536 1.00 42.27 501 ILE B N 1
ATOM 2551 C CA . ILE B 1 155 ? 9.521 10.439 44.912 1.00 41.76 501 ILE B CA 1
ATOM 2552 C C . ILE B 1 155 ? 10.742 10.138 45.778 1.00 40.78 501 ILE B C 1
ATOM 2553 O O . ILE B 1 155 ? 11.554 11.084 46.013 1.00 40.14 501 ILE B O 1
ATOM 2558 N N . ILE B 1 156 ? 10.851 8.883 46.222 1.00 40.48 502 ILE B N 1
ATOM 2559 C CA . ILE B 1 156 ? 11.936 8.363 47.090 1.00 39.84 502 ILE B CA 1
ATOM 2560 C C . ILE B 1 156 ? 12.530 7.128 46.427 1.00 40.34 502 ILE B C 1
ATOM 2561 O O . ILE B 1 156 ? 11.868 6.490 45.610 1.00 42.58 502 ILE B O 1
ATOM 2566 N N . PRO B 1 157 ? 13.805 6.771 46.724 1.00 39.60 503 PRO B N 1
ATOM 2567 C CA . PRO B 1 157 ? 14.391 5.522 46.247 1.00 40.56 503 PRO B CA 1
ATOM 2568 C C . PRO B 1 157 ? 13.708 4.255 46.805 1.00 42.38 503 PRO B C 1
ATOM 2569 O O . PRO B 1 157 ? 13.302 4.243 47.961 1.00 41.99 503 PRO B O 1
ATOM 2573 N N . TYR B 1 158 ? 13.576 3.224 45.973 1.00 44.81 504 TYR B N 1
ATOM 2574 C CA . TYR B 1 158 ? 12.953 1.930 46.367 1.00 48.67 504 TYR B CA 1
ATOM 2575 C C . TYR B 1 158 ? 13.519 1.488 47.721 1.00 47.74 504 TYR B C 1
ATOM 2576 O O . TYR B 1 158 ? 12.746 1.162 48.629 1.00 46.95 504 TYR B O 1
ATOM 2585 N N . GLU B 1 159 ? 14.841 1.496 47.862 1.00 46.33 505 GLU B N 1
ATOM 2586 C CA . GLU B 1 159 ? 15.529 0.953 49.065 1.00 47.88 505 GLU B CA 1
ATOM 2587 C C . GLU B 1 159 ? 15.264 1.827 50.315 1.00 46.59 505 GLU B C 1
ATOM 2588 O O . GLU B 1 159 ? 15.639 1.368 51.408 1.00 46.57 505 GLU B O 1
ATOM 2594 N N . ASN B 1 160 ? 14.624 3.005 50.217 1.00 44.76 506 ASN B N 1
ATOM 2595 C CA . ASN B 1 160 ? 14.279 3.835 51.411 1.00 45.14 506 ASN B CA 1
ATOM 2596 C C . ASN B 1 160 ? 12.863 3.521 51.899 1.00 47.24 506 ASN B C 1
ATOM 2597 O O . ASN B 1 160 ? 12.483 4.057 52.938 1.00 46.62 506 ASN B O 1
ATOM 2602 N N . GLN B 1 161 ? 12.096 2.736 51.142 1.00 54.19 507 GLN B N 1
ATOM 2603 C CA . GLN B 1 161 ? 10.762 2.230 51.563 1.00 58.53 507 GLN B CA 1
ATOM 2604 C C . GLN B 1 161 ? 10.888 1.512 52.906 1.00 60.09 507 GLN B C 1
ATOM 2605 O O . GLN B 1 161 ? 11.780 0.677 53.043 1.00 60.16 507 GLN B O 1
ATOM 2611 N N . GLN B 1 162 ? 10.054 1.900 53.867 1.00 63.68 508 GLN B N 1
ATOM 2612 C CA . GLN B 1 162 ? 9.864 1.205 55.166 1.00 66.47 508 GLN B CA 1
ATOM 2613 C C . GLN B 1 162 ? 8.368 1.199 55.480 1.00 67.32 508 GLN B C 1
ATOM 2614 O O . GLN B 1 162 ? 7.649 2.070 54.946 1.00 62.53 508 GLN B O 1
ATOM 2620 N N . ALA B 1 163 ? 7.934 0.280 56.347 1.00 70.21 509 ALA B N 1
ATOM 2621 C CA . ALA B 1 163 ? 6.535 0.155 56.815 1.00 72.58 509 ALA B CA 1
ATOM 2622 C C . ALA B 1 163 ? 6.051 1.492 57.387 1.00 71.43 509 ALA B C 1
ATOM 2623 O O . ALA B 1 163 ? 4.926 1.871 57.065 1.00 73.50 509 ALA B O 1
ATOM 2625 N N . ILE B 1 164 ? 6.882 2.189 58.172 1.00 70.68 510 ILE B N 1
ATOM 2626 C CA . ILE B 1 164 ? 6.511 3.442 58.901 1.00 72.88 510 ILE B CA 1
ATOM 2627 C C . ILE B 1 164 ? 6.017 4.493 57.898 1.00 71.97 510 ILE B C 1
ATOM 2628 O O . ILE B 1 164 ? 5.111 5.263 58.253 1.00 72.30 510 ILE B O 1
ATOM 2633 N N . LEU B 1 165 ? 6.597 4.539 56.697 1.00 69.76 511 LEU B N 1
ATOM 2634 C CA . LEU B 1 165 ? 6.194 5.501 55.640 1.00 69.50 511 LEU B CA 1
ATOM 2635 C C . LEU B 1 165 ? 4.694 5.360 55.372 1.00 72.66 511 LEU B C 1
ATOM 2636 O O . LEU B 1 165 ? 4.038 6.383 55.182 1.00 75.74 511 LEU B O 1
ATOM 2641 N N . LYS B 1 166 ? 4.176 4.137 55.368 1.00 77.40 512 LYS B N 1
ATOM 2642 C CA . LYS B 1 166 ? 2.752 3.866 55.029 1.00 83.58 512 LYS B CA 1
ATOM 2643 C C . LYS B 1 166 ? 1.850 4.605 56.030 1.00 84.05 512 LYS B C 1
ATOM 2644 O O . LYS B 1 166 ? 0.707 4.900 55.653 1.00 86.42 512 LYS B O 1
ATOM 2650 N N . GLN B 1 167 ? 2.368 4.949 57.220 1.00 82.68 513 GLN B N 1
ATOM 2651 C CA . GLN B 1 167 ? 1.624 5.653 58.301 1.00 82.10 513 GLN B CA 1
ATOM 2652 C C . GLN B 1 167 ? 1.550 7.168 58.053 1.00 76.66 513 GLN B C 1
ATOM 2653 O O . GLN B 1 167 ? 0.891 7.845 58.856 1.00 76.46 513 GLN B O 1
ATOM 2659 N N . ILE B 1 168 ? 2.186 7.703 57.006 1.00 72.81 514 ILE B N 1
ATOM 2660 C CA . ILE B 1 168 ? 2.153 9.168 56.716 1.00 68.94 514 ILE B CA 1
ATOM 2661 C C . ILE B 1 168 ? 0.922 9.452 55.860 1.00 68.43 514 ILE B C 1
ATOM 2662 O O . ILE B 1 168 ? 0.772 8.775 54.832 1.00 68.09 514 ILE B O 1
ATOM 2667 N N . ASP B 1 169 ? 0.127 10.446 56.270 1.00 67.09 515 ASP B N 1
ATOM 2668 C CA . ASP B 1 169 ? -1.126 10.881 55.599 1.00 71.15 515 ASP B CA 1
ATOM 2669 C C . ASP B 1 169 ? -0.859 12.126 54.749 1.00 66.86 515 ASP B C 1
ATOM 2670 O O . ASP B 1 169 ? 0.118 12.849 55.042 1.00 68.51 515 ASP B O 1
ATOM 2675 N N . GLY B 1 170 ? -1.691 12.319 53.722 1.00 65.31 516 GLY B N 1
ATOM 2676 C CA . GLY B 1 170 ? -1.861 13.575 52.971 1.00 63.75 516 GLY B CA 1
ATOM 2677 C C . GLY B 1 170 ? -0.717 13.861 52.023 1.00 61.74 516 GLY B C 1
ATOM 2678 O O . GLY B 1 170 ? -0.534 15.034 51.657 1.00 61.91 516 GLY B O 1
ATOM 2679 N N . ILE B 1 171 ? 0.045 12.847 51.619 1.00 60.06 517 ILE B N 1
ATOM 2680 C CA . ILE B 1 171 ? 1.008 12.994 50.485 1.00 57.38 517 ILE B CA 1
ATOM 2681 C C . ILE B 1 171 ? 1.260 11.608 49.871 1.00 57.97 517 ILE B C 1
ATOM 2682 O O . ILE B 1 171 ? 1.401 10.618 50.604 1.00 56.27 517 ILE B O 1
ATOM 2687 N N . GLU B 1 172 ? 1.254 11.549 48.544 1.00 57.82 518 GLU B N 1
ATOM 2688 C CA . GLU B 1 172 ? 1.514 10.294 47.815 1.00 57.94 518 GLU B CA 1
ATOM 2689 C C . GLU B 1 172 ? 3.025 10.055 47.783 1.00 55.59 518 GLU B C 1
ATOM 2690 O O . GLU B 1 172 ? 3.726 10.890 47.212 1.00 53.56 518 GLU B O 1
ATOM 2696 N N . ILE B 1 173 ? 3.478 8.944 48.364 1.00 54.28 519 ILE B N 1
ATOM 2697 C CA . ILE B 1 173 ? 4.895 8.497 48.373 1.00 53.75 519 ILE B CA 1
ATOM 2698 C C . ILE B 1 173 ? 5.076 7.453 47.266 1.00 53.51 519 ILE B C 1
ATOM 2699 O O . ILE B 1 173 ? 4.415 6.405 47.322 1.00 54.49 519 ILE B O 1
ATOM 2704 N N . ILE B 1 174 ? 5.907 7.783 46.271 1.00 51.65 520 ILE B N 1
ATOM 2705 C CA . ILE B 1 174 ? 6.270 6.942 45.092 1.00 53.47 520 ILE B CA 1
ATOM 2706 C C . ILE B 1 174 ? 7.726 6.483 45.246 1.00 52.24 520 ILE B C 1
ATOM 2707 O O . ILE B 1 174 ? 8.636 7.363 45.232 1.00 49.04 520 ILE B O 1
ATOM 2712 N N . ALA B 1 175 ? 7.953 5.178 45.373 1.00 52.71 521 ALA B N 1
ATOM 2713 C CA . ALA B 1 175 ? 9.296 4.567 45.415 1.00 53.21 521 ALA B CA 1
ATOM 2714 C C . ALA B 1 175 ? 9.704 4.236 43.980 1.00 53.89 521 ALA B C 1
ATOM 2715 O O . ALA B 1 175 ? 8.864 3.684 43.256 1.00 56.34 521 ALA B O 1
ATOM 2717 N N . VAL B 1 176 ? 10.934 4.569 43.593 1.00 50.17 522 VAL B N 1
ATOM 2718 C CA . VAL B 1 176 ? 11.471 4.321 42.224 1.00 49.86 522 VAL B CA 1
ATOM 2719 C C . VAL B 1 176 ? 12.774 3.527 42.341 1.00 49.27 522 VAL B C 1
ATOM 2720 O O . VAL B 1 176 ? 13.542 3.716 43.311 1.00 46.35 522 VAL B O 1
ATOM 2724 N N . LYS B 1 177 ? 13.025 2.694 41.341 1.00 50.54 523 LYS B N 1
ATOM 2725 C CA . LYS B 1 177 ? 14.290 1.955 41.169 1.00 51.03 523 LYS B CA 1
ATOM 2726 C C . LYS B 1 177 ? 15.163 2.639 40.124 1.00 49.03 523 LYS B C 1
ATOM 2727 O O . LYS B 1 177 ? 16.395 2.426 40.179 1.00 48.78 523 LYS B O 1
ATOM 2733 N N . THR B 1 178 ? 14.564 3.387 39.193 1.00 48.02 524 THR B N 1
ATOM 2734 C CA . THR B 1 178 ? 15.271 3.897 37.989 1.00 47.94 524 THR B CA 1
ATOM 2735 C C . THR B 1 178 ? 14.886 5.341 37.698 1.00 46.33 524 THR B C 1
ATOM 2736 O O . THR B 1 178 ? 13.779 5.793 38.072 1.00 45.59 524 THR B O 1
ATOM 2740 N N . PHE B 1 179 ? 15.817 6.053 37.060 1.00 45.96 525 PHE B N 1
ATOM 2741 C CA . PHE B 1 179 ? 15.615 7.443 36.617 1.00 43.86 525 PHE B CA 1
ATOM 2742 C C . PHE B 1 179 ? 14.481 7.483 35.581 1.00 45.88 525 PHE B C 1
ATOM 2743 O O . PHE B 1 179 ? 13.719 8.464 35.570 1.00 45.30 525 PHE B O 1
ATOM 2751 N N . GLN B 1 180 ? 14.325 6.441 34.767 1.00 49.74 526 GLN B N 1
ATOM 2752 C CA . GLN B 1 180 ? 13.222 6.421 33.759 1.00 52.24 526 GLN B CA 1
ATOM 2753 C C . GLN B 1 180 ? 11.869 6.470 34.484 1.00 52.22 526 GLN B C 1
ATOM 2754 O O . GLN B 1 180 ? 10.958 7.194 34.028 1.00 53.27 526 GLN B O 1
ATOM 2760 N N . GLU B 1 181 ? 11.745 5.771 35.611 1.00 52.05 527 GLU B N 1
ATOM 2761 C CA . GLU B 1 181 ? 10.513 5.818 36.435 1.00 51.48 527 GLU B CA 1
ATOM 2762 C C . GLU B 1 181 ? 10.300 7.223 36.972 1.00 48.59 527 GLU B C 1
ATOM 2763 O O . GLU B 1 181 ? 9.155 7.643 37.020 1.00 47.23 527 GLU B O 1
ATOM 2769 N N . VAL B 1 182 ? 11.371 7.942 37.335 1.00 45.52 528 VAL B N 1
ATOM 2770 C CA . VAL B 1 182 ? 11.213 9.346 37.790 1.00 43.56 528 VAL B CA 1
ATOM 2771 C C . VAL B 1 182 ? 10.605 10.175 36.649 1.00 43.89 528 VAL B C 1
ATOM 2772 O O . VAL B 1 182 ? 9.581 10.861 36.882 1.00 43.62 528 VAL B O 1
ATOM 2776 N N . LEU B 1 183 ? 11.162 10.072 35.446 1.00 44.72 529 LEU B N 1
ATOM 2777 C CA . LEU B 1 183 ? 10.678 10.851 34.281 1.00 46.32 529 LEU B CA 1
ATOM 2778 C C . LEU B 1 183 ? 9.199 10.524 34.008 1.00 49.33 529 LEU B C 1
ATOM 2779 O O . LEU B 1 183 ? 8.406 11.472 33.771 1.00 50.37 529 LEU B O 1
ATOM 2784 N N . ASP B 1 184 ? 8.839 9.246 34.070 1.00 52.01 530 ASP B N 1
ATOM 2785 C CA . ASP B 1 184 ? 7.446 8.772 33.887 1.00 56.41 530 ASP B CA 1
ATOM 2786 C C . ASP B 1 184 ? 6.524 9.503 34.863 1.00 56.57 530 ASP B C 1
ATOM 2787 O O . ASP B 1 184 ? 5.459 9.941 34.425 1.00 57.68 530 ASP B O 1
ATOM 2792 N N . GLU B 1 185 ? 6.923 9.640 36.132 1.00 55.47 531 GLU B N 1
ATOM 2793 C CA . GLU B 1 185 ? 6.040 10.184 37.193 1.00 56.09 531 GLU B CA 1
ATOM 2794 C C . GLU B 1 185 ? 5.805 11.689 37.040 1.00 55.72 531 GLU B C 1
ATOM 2795 O O . GLU B 1 185 ? 4.717 12.127 37.452 1.00 56.92 531 GLU B O 1
ATOM 2801 N N . ILE B 1 186 ? 6.753 12.465 36.515 1.00 56.39 532 ILE B N 1
ATOM 2802 C CA . ILE B 1 186 ? 6.753 13.947 36.740 1.00 56.35 532 ILE B CA 1
ATOM 2803 C C . ILE B 1 186 ? 6.567 14.749 35.447 1.00 57.44 532 ILE B C 1
ATOM 2804 O O . ILE B 1 186 ? 6.186 15.947 35.575 1.00 56.93 532 ILE B O 1
ATOM 2809 N N . LEU B 1 187 ? 6.966 14.203 34.296 1.00 57.46 533 LEU B N 1
ATOM 2810 C CA . LEU B 1 187 ? 6.919 14.962 33.025 1.00 59.26 533 LEU B CA 1
ATOM 2811 C C . LEU B 1 187 ? 5.445 15.133 32.642 1.00 62.75 533 LEU B C 1
ATOM 2812 O O . LEU B 1 187 ? 4.665 14.173 32.838 1.00 62.55 533 LEU B O 1
ATOM 2817 N N . VAL B 1 188 ? 5.074 16.319 32.157 1.00 66.00 534 VAL B N 1
ATOM 2818 C CA . VAL B 1 188 ? 3.673 16.642 31.759 1.00 69.88 534 VAL B CA 1
ATOM 2819 C C . VAL B 1 188 ? 3.630 16.742 30.231 1.00 75.74 534 VAL B C 1
ATOM 2820 O O . VAL B 1 188 ? 4.240 17.676 29.691 1.00 76.96 534 VAL B O 1
ATOM 2824 N N . ASN B 1 189 ? 2.983 15.772 29.573 1.00 81.92 535 ASN B N 1
ATOM 2825 C CA . ASN B 1 189 ? 2.833 15.677 28.094 1.00 87.39 535 ASN B CA 1
ATOM 2826 C C . ASN B 1 189 ? 4.216 15.715 27.441 1.00 87.21 535 ASN B C 1
ATOM 2827 O O . ASN B 1 189 ? 4.249 15.695 26.218 1.00 91.96 535 ASN B O 1
#

Sequence (384 aa):
VGIVNGLAVYGPNSGSLLEIEVSVTAAQDKGSINITGIAEEESIGSQSKSIRRKSMAKGSVENVLTVLRTMGMKPSDYDIHINFPGGIPIDGPSAGIAMAAGIFSAIHKIPIDNTVAMTGEISLNGLVKPIGGVIPKIKAAKQSGAKKVIIPYENQQAILKQIDGIEIIAVKTFQEVLDEILVNPPTEQKPFHIEIVEPQVGIVNGLAVYGPNSGSLLEIEVSVTAAQDKGSINITGIAEEESIGSQSKSIRRKSMAKGSVENVLTVLRTMGMKPSDYDIHINFPGGIPIDGPSAGIAMAAGIFSAIHKIPIDNTVAMTGEISLNGLVKPIGGVIPKIKAAKQSGAKKVIIPYENQQAILKQIDGIEIIAVKTFQEVLDEILVN

InterPro domains:
  IPR000523 Magnesium chelatase ChlI-like, catalytic domain [PF01078] (68-213)
  IPR003593 AAA+ ATPase domain [SM00382] (89-267)
  IPR008268 Peptidase S16, active site [PS01046] (442-450)
  IPR008269 Peptidase S16, Lon proteolytic domain [PF05362] (344-534)
  IPR008269 Peptidase S16, Lon proteolytic domain [PS51786] (349-535)
  IPR014251 Sporulation protease LonB [TIGR02902] (5-533)
  IPR014721 Small ribosomal subunit protein uS5 domain 2-type fold, subgroup [G3DSA:3.30.230.10] (347-546)
  IPR020568 Ribosomal protein uS5 domain 2-type superfamily [SSF54211] (350-532)
  IPR027065 Lon protease [PTHR10046] (69-537)
  IPR027417 P-loop containing nucleoside triphosphate hydrolase [G3DSA:3.40.50.300] (51-265)
  IPR027417 P-loop containing nucleoside triphosphate hydrolase [SSF52540] (56-328)

Nearest PDB structures (foldseek):
  8dvh-assembly1_A  TM=1.005E+00  e=1.522E-44  Bacillus subtilis subsp. subtilis str. 168
  8dvh-assembly1_B  TM=9.920E-01  e=4.038E-38  Bacillus subtilis subsp. subtilis str. 168
  5lkq-assembly1_B  TM=8.676E-01  e=2.373E-13  Streptococcus pneumoniae
  8rxc-assembly1_F  TM=9.019E-01  e=5.801E-12  Streptococcus pneumoniae
  5lkm-assembly1_A-2  TM=8.570E-01  e=2.303E-11  Streptococcus pneumoniae